Protein AF-A0AAD9L932-F1 (afdb_monomer_lite)

Secondary structure (DSSP, 8-state):
-----------PPP----------SSGGGS------S-------PPPPP--S------PPPPEEEEETTTEEEEE--PPS-------HHHHHHHHHHHS------SS-TTS------S-HHHHHHHHHHHHHHHHHHHHHH-S--SHHHHHHHHHHHHHHHHHT--TTHHHHHHHHHHHHHHHHHTSTT--TT--SBHHHHHHHHHHHHHHHHHH--HHHHHHHHHHHHHHHHHTB--HHHHHHTB-TTSS-TT-B--SEETTEE-TT-BBSB----TTT-TT-GGG--EEEHHHHHHHHHHHHHHHHHH--HHHHHHHHHHHHHHHHHTB-TTS-B--EEETTT-PEE----HHHHHHHHHHHHHHHHHH--HHHHHHHHHHHHHHHH-TTTB-TTS-B-TT-S-TT---THHHHHHHHHHHHHHHGGGS--HHHHHHHHHHHHHHHHHHHHHSBS-SSS---B-S-TTS------HHHHHHHHHHHHHHHHSHHHHS-STTSS--------PPP------PPPP-

Structure (mmCIF, N/CA/C/O backbone):
data_AF-A0AAD9L932-F1
#
_entry.id   AF-A0AAD9L932-F1
#
loop_
_atom_site.group_PDB
_atom_site.id
_atom_site.type_symbol
_atom_site.label_atom_id
_atom_site.label_alt_id
_atom_site.label_comp_id
_atom_site.label_asym_id
_atom_site.label_entity_id
_atom_site.label_seq_id
_atom_site.pdbx_PDB_ins_code
_atom_site.Cartn_x
_atom_site.Cartn_y
_atom_site.Cartn_z
_atom_site.occupancy
_atom_site.B_iso_or_equiv
_atom_site.auth_seq_id
_atom_site.auth_comp_id
_atom_site.auth_asym_id
_atom_site.auth_atom_id
_atom_site.pdbx_PDB_model_num
ATOM 1 N N . MET A 1 1 ? -72.133 -8.264 -60.075 1.00 31.28 1 MET A N 1
ATOM 2 C CA . MET A 1 1 ? -72.108 -8.816 -61.445 1.00 31.28 1 MET A CA 1
ATOM 3 C C . MET A 1 1 ? -70.845 -8.262 -62.094 1.00 31.28 1 MET A C 1
ATOM 5 O O . MET A 1 1 ? -70.767 -7.050 -62.212 1.00 31.28 1 MET A O 1
ATOM 9 N N . SER A 1 2 ? -69.717 -8.993 -62.069 1.00 28.48 2 SER A N 1
ATOM 10 C CA . SER A 1 2 ? -69.269 -9.957 -63.112 1.00 28.48 2 SER A CA 1
ATOM 11 C C . SER A 1 2 ? -69.044 -9.230 -64.455 1.00 28.48 2 SER A C 1
ATOM 13 O O . SER A 1 2 ? -69.955 -8.539 -64.881 1.00 28.48 2 SER A O 1
ATOM 15 N N . GLU A 1 3 ? -67.947 -9.306 -65.215 1.00 30.73 3 GLU A N 1
ATOM 16 C CA . GLU A 1 3 ? -66.724 -10.125 -65.267 1.00 30.73 3 GLU A CA 1
ATOM 17 C C . GLU A 1 3 ? -65.914 -9.660 -66.526 1.00 30.73 3 GLU A C 1
ATOM 19 O O . GLU A 1 3 ? -66.536 -9.092 -67.420 1.00 30.73 3 GLU A O 1
ATOM 24 N N . PHE A 1 4 ? -64.600 -9.966 -66.621 1.00 31.81 4 PHE A N 1
ATOM 25 C CA . PHE A 1 4 ? -63.711 -9.971 -67.829 1.00 31.81 4 PHE A CA 1
ATOM 26 C C . PHE A 1 4 ? -63.419 -8.620 -68.566 1.00 31.81 4 PHE A C 1
ATOM 28 O O . PHE A 1 4 ? -64.253 -7.733 -68.599 1.00 31.81 4 PHE A O 1
ATOM 35 N N . ASP A 1 5 ? -62.263 -8.312 -69.185 1.00 27.59 5 ASP A N 1
ATOM 36 C CA . ASP A 1 5 ? -61.134 -9.094 -69.718 1.00 27.59 5 ASP A CA 1
ATOM 37 C C . ASP A 1 5 ? -59.831 -8.238 -69.910 1.00 27.59 5 ASP A C 1
ATOM 39 O O . ASP A 1 5 ? -59.806 -7.030 -69.686 1.00 27.59 5 ASP A O 1
ATOM 43 N N . ARG A 1 6 ? -58.757 -8.925 -70.326 1.00 27.42 6 ARG A N 1
ATOM 44 C CA . ARG A 1 6 ? -57.292 -8.680 -70.462 1.00 27.42 6 ARG A CA 1
ATOM 45 C C . ARG A 1 6 ? -56.700 -7.429 -71.188 1.00 27.42 6 ARG A C 1
ATOM 47 O O . ARG A 1 6 ? -57.219 -6.959 -72.186 1.00 27.42 6 ARG A O 1
ATOM 54 N N . SER A 1 7 ? -55.503 -7.039 -70.686 1.00 28.47 7 SER A N 1
ATOM 55 C CA . SER A 1 7 ? -54.173 -6.604 -71.258 1.00 28.47 7 SER A CA 1
ATOM 56 C C . SER A 1 7 ? -53.984 -6.309 -72.780 1.00 28.47 7 SER A C 1
ATOM 58 O O . SER A 1 7 ? -54.701 -6.949 -73.543 1.00 28.47 7 SER A O 1
ATOM 60 N N . PRO A 1 8 ? -52.956 -5.541 -73.280 1.00 35.22 8 PRO A N 1
ATOM 61 C CA . PRO A 1 8 ? -51.523 -5.600 -72.880 1.00 35.22 8 PRO A CA 1
ATOM 62 C C . PRO A 1 8 ? -50.661 -4.294 -72.905 1.00 35.22 8 PRO A C 1
ATOM 64 O O . PRO A 1 8 ? -51.118 -3.208 -73.237 1.00 35.22 8 PRO A O 1
ATOM 67 N N . SER A 1 9 ? -49.393 -4.455 -72.483 1.00 28.22 9 SER A N 1
ATOM 68 C CA . SER A 1 9 ? -48.232 -3.526 -72.378 1.00 28.22 9 SER A CA 1
ATOM 69 C C . SER A 1 9 ? -47.623 -3.136 -73.760 1.00 28.22 9 SER A C 1
ATOM 71 O O . SER A 1 9 ? -48.261 -3.492 -74.751 1.00 28.22 9 SER A O 1
ATOM 73 N N . PRO A 1 10 ? -46.411 -2.516 -73.934 1.00 41.19 10 PRO A N 1
ATOM 74 C CA . PRO A 1 10 ? -45.368 -2.043 -72.985 1.00 41.19 10 PRO A CA 1
ATOM 75 C C . PRO A 1 10 ? -44.682 -0.690 -73.343 1.00 41.19 10 PRO A C 1
ATOM 77 O O . PRO A 1 10 ? -44.833 -0.187 -74.445 1.00 41.19 10 PRO A O 1
ATOM 80 N N . PHE A 1 11 ? -43.809 -0.155 -72.472 1.00 24.89 11 PHE A N 1
ATOM 81 C CA . PHE A 1 11 ? -42.582 0.537 -72.923 1.00 24.89 11 PHE A CA 1
ATOM 82 C C . PHE A 1 11 ? -41.429 0.379 -71.915 1.00 24.89 11 PHE A C 1
ATOM 84 O O . PHE A 1 11 ? -41.613 0.431 -70.700 1.00 24.89 11 PHE A O 1
ATOM 91 N N . ASN A 1 12 ? -40.248 0.113 -72.476 1.00 26.44 12 ASN A N 1
ATOM 92 C CA . ASN A 1 12 ? -39.023 -0.367 -71.838 1.00 26.44 12 ASN A CA 1
ATOM 93 C C . ASN A 1 12 ? -38.216 0.712 -71.090 1.00 26.44 12 ASN A C 1
ATOM 95 O O . ASN A 1 12 ? -38.079 1.844 -71.544 1.00 26.44 12 ASN A O 1
ATOM 99 N N . LEU A 1 13 ? -37.575 0.276 -70.002 1.00 25.86 13 LEU A N 1
ATOM 100 C CA . LEU A 1 13 ? -36.433 0.907 -69.325 1.00 25.86 13 LEU A CA 1
ATOM 101 C C . LEU A 1 13 ? -35.103 0.451 -69.956 1.00 25.86 13 LEU A C 1
ATOM 103 O O . LEU A 1 13 ? -34.980 -0.736 -70.269 1.00 25.86 13 LEU A O 1
ATOM 107 N N . PRO A 1 14 ? -34.048 1.289 -69.966 1.00 26.48 14 PRO A N 1
ATOM 108 C CA . PRO A 1 14 ? -32.673 0.816 -70.001 1.00 26.48 14 PRO A CA 1
ATOM 109 C C . PRO A 1 14 ? -32.040 0.763 -68.597 1.00 26.48 14 PRO A C 1
ATOM 111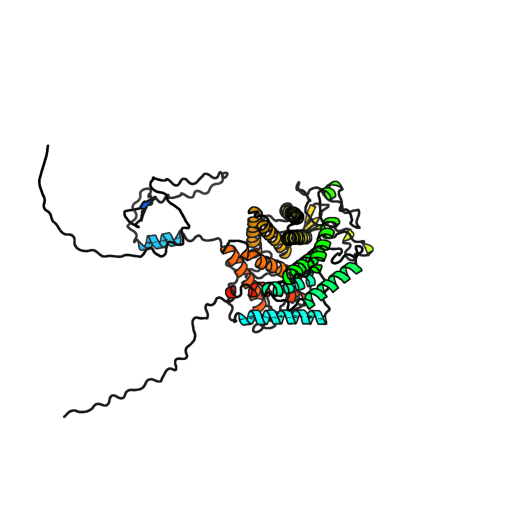 O O . PRO A 1 14 ? -32.008 1.733 -67.845 1.00 26.48 14 PRO A O 1
ATOM 114 N N . SER A 1 15 ? -31.547 -0.436 -68.283 1.00 25.92 15 SER A N 1
ATOM 115 C CA . SER A 1 15 ? -30.302 -0.792 -67.581 1.00 25.92 15 SER A CA 1
ATOM 116 C C . SER A 1 15 ? -29.752 0.053 -66.411 1.00 25.92 15 SER A C 1
ATOM 118 O O . SER A 1 15 ? -29.202 1.138 -66.562 1.00 25.92 15 SER A O 1
ATOM 120 N N . ARG A 1 16 ? -29.754 -0.629 -65.258 1.00 26.66 16 ARG A N 1
ATOM 121 C CA . ARG A 1 16 ? -28.946 -0.502 -64.029 1.00 26.66 16 ARG A CA 1
ATOM 122 C C . ARG A 1 16 ? -27.489 -0.029 -64.198 1.00 26.66 16 ARG A C 1
ATOM 124 O O . ARG A 1 16 ? -26.751 -0.604 -64.990 1.00 26.66 16 ARG A O 1
ATOM 131 N N . ILE A 1 17 ? -27.025 0.757 -63.219 1.00 23.02 17 ILE A N 1
ATOM 132 C CA . ILE A 1 17 ? -25.699 0.578 -62.599 1.00 23.02 17 ILE A CA 1
ATOM 133 C C . ILE A 1 17 ? -25.921 0.106 -61.155 1.00 23.02 17 ILE A C 1
ATOM 135 O O . ILE A 1 17 ? -26.650 0.726 -60.382 1.00 23.02 17 ILE A O 1
ATOM 139 N N . LYS A 1 18 ? -25.349 -1.056 -60.821 1.00 25.20 18 LYS A N 1
ATOM 140 C CA . LYS A 1 18 ? -25.333 -1.648 -59.479 1.00 25.20 18 LYS A CA 1
ATOM 141 C C . LYS A 1 18 ? -24.120 -1.110 -58.715 1.00 25.20 18 LYS A C 1
ATOM 143 O O . LYS A 1 18 ? -23.001 -1.284 -59.179 1.00 25.20 18 LYS A O 1
ATOM 148 N N . GLY A 1 19 ? -24.346 -0.581 -57.518 1.00 22.23 19 GLY A N 1
ATOM 149 C CA . GLY A 1 19 ? -23.341 -0.489 -56.462 1.00 22.23 19 GLY A CA 1
ATOM 150 C C . GLY A 1 19 ? -23.917 -1.127 -55.202 1.00 22.23 19 GLY A C 1
ATOM 151 O O . GLY A 1 19 ? -24.858 -0.598 -54.617 1.00 22.23 19 GLY A O 1
ATOM 152 N N . SER A 1 20 ? -23.422 -2.303 -54.830 1.00 24.38 20 SER A N 1
ATOM 153 C CA . SER A 1 20 ? -23.746 -2.989 -53.578 1.00 24.38 20 SER A CA 1
ATOM 154 C C . SER A 1 20 ? -22.544 -2.873 -52.646 1.00 24.38 20 SER A C 1
ATOM 156 O O . SER A 1 20 ? -21.513 -3.472 -52.938 1.00 24.38 20 SER A O 1
ATOM 158 N N . LEU A 1 21 ? -22.672 -2.143 -51.537 1.00 25.39 21 LEU A N 1
ATOM 159 C CA . LEU A 1 21 ? -21.772 -2.308 -50.395 1.00 25.39 21 LEU A CA 1
ATOM 160 C C . LEU A 1 21 ? -22.416 -3.280 -49.401 1.00 25.39 21 LEU A C 1
ATOM 162 O O . LEU A 1 21 ? -23.569 -3.101 -49.003 1.00 25.39 21 LEU A O 1
ATOM 166 N N . LEU A 1 22 ? -21.669 -4.325 -49.041 1.00 24.50 22 LEU A N 1
ATOM 167 C CA . LEU A 1 22 ? -22.029 -5.298 -48.013 1.00 24.50 22 LEU A CA 1
ATOM 168 C C . LEU A 1 22 ? -22.084 -4.613 -46.640 1.00 24.50 22 LEU A C 1
ATOM 170 O O . LEU A 1 22 ? -21.095 -4.058 -46.169 1.00 24.50 22 LEU A O 1
ATOM 174 N N . CYS A 1 23 ? -23.227 -4.722 -45.968 1.00 26.78 23 CYS A N 1
ATOM 175 C CA . CYS A 1 23 ? -23.435 -4.266 -44.597 1.00 26.78 23 CYS A CA 1
ATOM 176 C C . CYS A 1 23 ? -22.986 -5.346 -43.590 1.00 26.78 23 CYS A C 1
ATOM 178 O O . CYS A 1 23 ? -23.781 -5.824 -42.789 1.00 26.78 23 CYS A O 1
ATOM 180 N N . SER A 1 24 ? -21.726 -5.793 -43.660 1.00 27.34 24 SER A N 1
ATOM 181 C CA . SER A 1 24 ? -21.179 -6.814 -42.744 1.00 27.34 24 SER A CA 1
ATOM 182 C C . SER A 1 24 ? -20.153 -6.273 -41.741 1.00 27.34 24 SER A C 1
ATOM 184 O O . SER A 1 24 ? -19.545 -7.056 -41.021 1.00 27.34 24 SER A O 1
ATOM 186 N N . GLN A 1 25 ? -19.966 -4.951 -41.650 1.00 30.42 25 GLN A N 1
ATOM 187 C CA . GLN A 1 25 ? -18.990 -4.330 -40.734 1.00 30.42 25 GLN A CA 1
ATOM 188 C C . GLN A 1 25 ? -19.605 -3.467 -39.616 1.00 30.42 25 GLN A C 1
ATOM 190 O O . GLN A 1 25 ? -18.870 -2.897 -38.820 1.00 30.42 25 GLN A O 1
ATOM 195 N N . ILE A 1 26 ? -20.937 -3.396 -39.504 1.00 31.02 26 ILE A N 1
ATOM 196 C CA . ILE A 1 26 ? -21.621 -2.545 -38.502 1.00 31.02 26 ILE A CA 1
ATOM 197 C C . ILE A 1 26 ? -22.298 -3.376 -37.389 1.00 31.02 26 ILE A C 1
ATOM 199 O O . ILE A 1 26 ? -22.673 -2.854 -36.343 1.00 31.02 26 ILE A O 1
ATOM 203 N N . ALA A 1 27 ? -22.386 -4.699 -37.550 1.00 26.77 27 ALA A N 1
ATOM 204 C CA . ALA A 1 27 ? -23.082 -5.584 -36.615 1.00 26.77 27 ALA A CA 1
ATOM 205 C C . ALA A 1 27 ? -22.488 -5.730 -35.186 1.00 26.77 27 ALA A C 1
ATOM 207 O O . ALA A 1 27 ? -23.271 -6.083 -34.307 1.00 26.77 27 ALA A O 1
ATOM 208 N N . PRO A 1 28 ? -21.201 -5.451 -34.865 1.00 27.55 28 PRO A N 1
ATOM 209 C CA . PRO A 1 28 ? -20.732 -5.592 -33.482 1.00 27.55 28 PRO A CA 1
ATOM 210 C C . PRO A 1 28 ? -20.949 -4.349 -32.598 1.00 27.55 28 PRO A C 1
ATOM 212 O O . PRO A 1 28 ? -20.676 -4.418 -31.405 1.00 27.55 28 PRO A O 1
ATOM 215 N N . LEU A 1 29 ? -21.432 -3.220 -33.135 1.00 30.59 29 LEU A N 1
ATOM 216 C CA . LEU A 1 29 ? -21.552 -1.954 -32.385 1.00 30.59 29 LEU A CA 1
ATOM 217 C C . LEU A 1 29 ? -22.941 -1.687 -31.782 1.00 30.59 29 LEU A C 1
ATOM 219 O O . LEU A 1 29 ? -23.141 -0.662 -31.136 1.00 30.59 29 LEU A O 1
ATOM 223 N N . ILE A 1 30 ? -23.894 -2.608 -31.941 1.00 31.66 30 ILE A N 1
ATOM 224 C CA . ILE A 1 30 ? -25.212 -2.523 -31.300 1.00 31.66 30 ILE A CA 1
ATOM 225 C C . ILE A 1 30 ? -25.472 -3.849 -30.587 1.00 31.66 30 ILE A C 1
ATOM 227 O O . ILE A 1 30 ? -25.984 -4.807 -31.163 1.00 31.66 30 ILE A O 1
ATOM 231 N N . GLY A 1 31 ? -25.068 -3.911 -29.319 1.00 25.56 31 GLY A N 1
ATOM 232 C CA . GLY A 1 31 ? -25.382 -5.023 -28.431 1.00 25.56 31 GLY A CA 1
ATOM 233 C C . GLY A 1 31 ? -26.892 -5.142 -28.212 1.00 25.56 31 GLY A C 1
ATOM 234 O O . GLY A 1 31 ? -27.522 -4.229 -27.692 1.00 25.56 31 GLY A O 1
ATOM 235 N N . SER A 1 32 ? -27.439 -6.280 -28.646 1.00 27.80 32 SER A N 1
ATOM 236 C CA . SER A 1 32 ? -28.707 -6.910 -28.247 1.00 27.80 32 SER A CA 1
ATOM 237 C C . SER A 1 32 ? -29.912 -5.998 -27.962 1.00 27.80 32 SER A C 1
ATOM 239 O O . SER A 1 32 ? -30.176 -5.636 -26.817 1.00 27.80 32 SER A O 1
ATOM 241 N N . ILE A 1 33 ? -30.752 -5.781 -28.976 1.00 27.73 33 ILE A N 1
ATOM 242 C CA . ILE A 1 33 ? -32.177 -5.488 -28.770 1.00 27.73 33 ILE A CA 1
ATOM 243 C C . ILE A 1 33 ? -32.964 -6.650 -29.381 1.00 27.73 33 ILE A C 1
ATOM 245 O O . ILE A 1 33 ? -32.944 -6.848 -30.595 1.00 27.73 33 ILE A O 1
ATOM 249 N N . ARG A 1 34 ? -33.646 -7.442 -28.542 1.00 23.94 34 ARG A N 1
ATOM 250 C CA . ARG A 1 34 ? -34.740 -8.308 -29.002 1.00 23.94 34 ARG A CA 1
ATOM 251 C C . ARG A 1 34 ? -35.906 -7.396 -29.369 1.00 23.94 34 ARG A C 1
ATOM 253 O O . ARG A 1 34 ? -36.427 -6.704 -28.501 1.00 23.94 34 ARG A O 1
ATOM 260 N N . LEU A 1 35 ? -36.290 -7.384 -30.640 1.00 26.77 35 LEU A N 1
ATOM 261 C CA . LEU A 1 35 ? -37.554 -6.804 -31.082 1.00 26.77 35 LEU A CA 1
ATOM 262 C C . LEU A 1 35 ? -38.526 -7.960 -31.300 1.00 26.77 35 LEU A C 1
ATOM 264 O O . LEU A 1 35 ? -38.379 -8.710 -32.265 1.00 26.77 35 LEU A O 1
ATOM 268 N N . ASP A 1 36 ? -39.476 -8.112 -30.378 1.00 23.52 36 ASP A N 1
ATOM 269 C CA . ASP A 1 36 ? -40.659 -8.934 -30.610 1.00 23.52 36 ASP A CA 1
ATOM 270 C C . ASP A 1 36 ? -41.559 -8.276 -31.664 1.00 23.52 36 ASP A C 1
ATOM 272 O O . ASP A 1 36 ? -41.521 -7.064 -31.899 1.00 23.52 36 ASP A O 1
ATOM 276 N N . HIS A 1 37 ? -42.317 -9.128 -32.346 1.00 27.34 37 HIS A N 1
ATOM 277 C CA . HIS A 1 37 ? -43.155 -8.810 -33.493 1.00 27.34 37 HIS A CA 1
ATOM 278 C C . HIS A 1 37 ? -44.085 -7.600 -33.285 1.00 27.34 37 HIS A C 1
ATOM 280 O O . HIS A 1 37 ? -44.748 -7.465 -32.265 1.00 27.34 37 HIS A O 1
ATOM 286 N N . GLU A 1 38 ? -44.158 -6.780 -34.339 1.00 31.52 38 GLU A N 1
ATOM 287 C CA . GLU A 1 38 ? -45.239 -5.845 -34.683 1.00 31.52 38 GLU A CA 1
ATOM 288 C C . GLU A 1 38 ? -45.790 -4.936 -33.569 1.00 31.52 38 GLU A C 1
ATOM 290 O O . GLU A 1 38 ? -46.772 -5.243 -32.905 1.00 31.52 38 GLU A O 1
ATOM 295 N N . SER A 1 39 ? -45.259 -3.715 -33.466 1.00 26.52 39 SER A N 1
ATOM 296 C CA . SER A 1 39 ? -46.065 -2.507 -33.210 1.00 26.52 39 SER A CA 1
ATOM 297 C C . SER A 1 39 ? -45.208 -1.240 -33.294 1.00 26.52 39 SER A C 1
ATOM 299 O O . SER A 1 39 ? -43.998 -1.248 -33.081 1.00 26.52 39 SER A O 1
ATOM 301 N N . HIS A 1 40 ? -45.838 -0.137 -33.695 1.00 32.22 40 HIS A N 1
ATOM 302 C CA . HIS A 1 40 ? -45.214 1.174 -33.858 1.00 32.22 40 HIS A CA 1
ATOM 303 C C . HIS A 1 40 ? -44.756 1.709 -32.488 1.00 32.22 40 HIS A C 1
ATOM 305 O O . HIS A 1 40 ? -45.593 2.070 -31.666 1.00 32.22 40 HIS A O 1
ATOM 311 N N . GLY A 1 41 ? -43.446 1.766 -32.234 1.00 25.11 41 GLY A N 1
ATOM 312 C CA . GLY A 1 41 ? -42.883 2.261 -30.972 1.00 25.11 41 GLY A CA 1
ATOM 313 C C . GLY A 1 41 ? -42.190 3.616 -31.123 1.00 25.11 41 GLY A C 1
ATOM 314 O O . GLY A 1 41 ? -41.193 3.731 -31.834 1.00 25.11 41 GLY A O 1
ATOM 315 N N . HIS A 1 42 ? -42.691 4.640 -30.427 1.00 26.92 42 HIS A N 1
ATOM 316 C CA . HIS A 1 42 ? -41.966 5.888 -30.177 1.00 26.92 42 HIS A CA 1
ATOM 317 C C . HIS A 1 42 ? -40.939 5.672 -29.052 1.00 26.92 42 HIS A C 1
ATOM 319 O O . HIS A 1 42 ? -41.297 5.219 -27.968 1.00 26.92 42 HIS A O 1
ATOM 325 N N . LEU A 1 43 ? -39.673 6.038 -29.277 1.00 25.55 43 LEU A N 1
ATOM 326 C CA . LEU A 1 43 ? -38.663 6.117 -28.217 1.00 25.55 43 LEU A CA 1
ATOM 327 C C . LEU A 1 43 ? -38.884 7.403 -27.403 1.00 25.55 43 LEU A C 1
ATOM 329 O O . LEU A 1 43 ? -38.523 8.495 -27.837 1.00 25.55 43 LEU A O 1
ATOM 333 N N . LEU A 1 44 ? -39.483 7.275 -26.219 1.00 24.84 44 LEU A N 1
ATOM 334 C CA . LEU A 1 44 ? -39.506 8.318 -25.192 1.00 24.84 44 LEU A CA 1
ATOM 335 C C . LEU A 1 44 ? -38.397 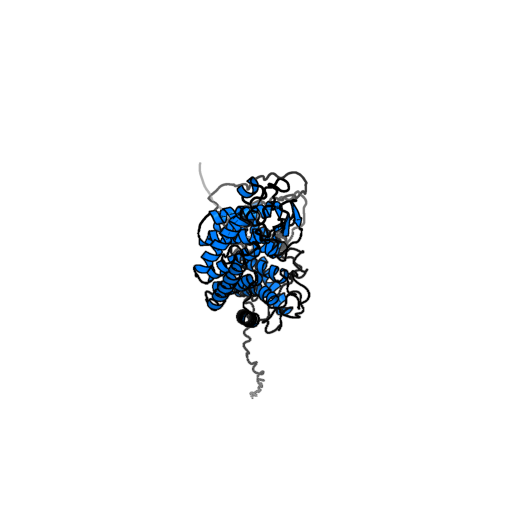8.026 -24.173 1.00 24.84 44 LEU A C 1
ATOM 337 O O . LEU A 1 44 ? -38.488 7.069 -23.409 1.00 24.84 44 LEU A O 1
ATOM 341 N N . CYS A 1 45 ? -37.345 8.848 -24.145 1.00 26.42 45 CYS A N 1
ATOM 342 C CA . CYS A 1 45 ? -36.370 8.825 -23.054 1.00 26.42 45 CYS A CA 1
ATOM 343 C C . CYS A 1 45 ? -36.945 9.533 -21.816 1.00 26.42 45 CYS A C 1
ATOM 345 O O . CYS A 1 45 ? -37.468 10.644 -21.911 1.00 26.42 45 CYS A O 1
ATOM 347 N N . ALA A 1 46 ? -36.826 8.876 -20.662 1.00 24.11 46 ALA A N 1
ATOM 348 C CA . ALA A 1 46 ? -37.298 9.331 -19.359 1.00 24.11 46 ALA A CA 1
ATOM 349 C C . ALA A 1 46 ? -36.704 10.689 -18.924 1.00 24.11 46 ALA A C 1
ATOM 351 O O . ALA A 1 46 ? -35.547 11.005 -19.204 1.00 24.11 46 ALA A O 1
ATOM 352 N N . ARG A 1 47 ? -37.513 11.474 -18.197 1.00 21.95 47 ARG A N 1
ATOM 353 C CA . ARG A 1 47 ? -37.114 12.709 -17.505 1.00 21.95 47 ARG A CA 1
ATOM 354 C C . ARG A 1 47 ? -36.170 12.379 -16.343 1.00 21.95 47 ARG A C 1
ATOM 356 O O . ARG A 1 47 ? -36.592 11.711 -15.405 1.00 21.95 47 ARG A O 1
ATOM 363 N N . SER A 1 48 ? -34.960 12.930 -16.350 1.00 25.41 48 SER A N 1
ATOM 364 C CA . SER A 1 48 ? -34.218 13.217 -15.120 1.00 25.41 48 SER A CA 1
ATOM 365 C C . SER A 1 48 ? -34.355 14.708 -14.804 1.00 25.41 48 SER A C 1
ATOM 367 O O . SER A 1 48 ? -34.171 15.573 -15.659 1.00 25.41 48 SER A O 1
ATOM 369 N N . SER A 1 49 ? -34.767 15.010 -13.579 1.00 27.59 49 SER A N 1
ATOM 370 C CA . SER A 1 49 ? -34.851 16.360 -13.032 1.00 27.59 49 SER A CA 1
ATOM 371 C C . SER A 1 49 ? -33.453 16.871 -12.673 1.00 27.59 49 SER A C 1
ATOM 373 O O . SER A 1 49 ? -32.809 16.297 -11.796 1.00 27.59 49 SER A O 1
ATOM 375 N N . LEU A 1 50 ? -33.010 17.959 -13.310 1.00 28.81 50 LEU A N 1
ATOM 376 C CA . LEU A 1 50 ? -31.859 18.769 -12.887 1.00 28.81 50 LEU A CA 1
ATOM 377 C C . LEU A 1 50 ? -32.276 20.251 -12.730 1.00 28.81 50 LEU A C 1
ATOM 379 O O . LEU A 1 50 ? -33.157 20.692 -13.475 1.00 28.81 50 LEU A O 1
ATOM 383 N N . PRO A 1 51 ? -31.683 21.020 -11.787 1.00 27.41 51 PRO A N 1
ATOM 384 C CA . PRO A 1 51 ? -32.002 22.432 -11.531 1.00 27.41 51 PRO A CA 1
ATOM 385 C C . PRO A 1 51 ? -31.297 23.402 -12.511 1.00 27.41 51 PRO A C 1
ATOM 387 O O . PRO A 1 51 ? -30.462 22.970 -13.307 1.00 27.41 51 PRO A O 1
ATOM 390 N N . PRO A 1 52 ? -31.626 24.713 -12.490 1.00 31.75 52 PRO A N 1
ATOM 391 C CA . PRO A 1 52 ? -31.658 25.527 -13.701 1.00 31.75 52 PRO A CA 1
ATOM 392 C C . PRO A 1 52 ? -30.465 26.480 -13.837 1.00 31.75 52 PRO A C 1
ATOM 394 O O . PRO A 1 52 ? -30.516 27.571 -13.290 1.00 31.75 52 PRO A O 1
ATOM 397 N N . TRP A 1 53 ? -29.455 26.141 -14.642 1.00 27.61 53 TRP A N 1
ATOM 398 C CA . TRP A 1 53 ? -28.591 27.139 -15.299 1.00 27.61 53 TRP A CA 1
ATOM 399 C C . TRP A 1 53 ? -28.206 26.625 -16.691 1.00 27.61 53 TRP A C 1
ATOM 401 O O . TRP A 1 53 ? -27.724 25.507 -16.851 1.00 27.61 53 TRP A O 1
ATOM 411 N N . GLY A 1 54 ? -28.569 27.404 -17.709 1.00 26.83 54 GLY A N 1
ATOM 412 C CA . GLY A 1 54 ? -28.760 26.936 -19.076 1.00 26.83 54 GLY A CA 1
ATOM 413 C C . GLY A 1 54 ? -27.512 26.852 -19.949 1.00 26.83 54 GLY A C 1
ATOM 414 O O . GLY A 1 54 ? -26.633 27.704 -19.894 1.00 26.83 54 GLY A O 1
ATOM 415 N N . VAL A 1 55 ? -27.543 25.873 -20.856 1.00 25.83 55 VAL A N 1
ATOM 416 C CA . VAL A 1 55 ? -26.946 25.922 -22.198 1.00 25.83 55 VAL A CA 1
ATOM 417 C C . VAL A 1 55 ? -27.924 25.197 -23.132 1.00 25.83 55 VAL A C 1
ATOM 419 O O . VAL A 1 55 ? -28.248 24.030 -22.914 1.00 25.83 55 VAL A O 1
ATOM 422 N N . TRP A 1 56 ? -28.448 25.890 -24.144 1.00 22.83 56 TRP A N 1
ATOM 423 C CA . TRP A 1 56 ? -29.377 25.315 -25.121 1.00 22.83 56 TRP A CA 1
ATOM 424 C C . TRP A 1 56 ? -28.601 24.525 -26.181 1.00 22.83 56 TRP A C 1
ATOM 426 O O . TRP A 1 56 ? -27.916 25.117 -27.007 1.00 22.83 56 TRP A O 1
ATOM 436 N N . TYR A 1 57 ? -28.752 23.200 -26.205 1.00 25.08 57 TYR A N 1
ATOM 437 C CA . TYR A 1 57 ? -28.460 22.392 -27.392 1.00 25.08 57 TYR A CA 1
ATOM 438 C C . TYR A 1 57 ? -29.783 21.918 -27.998 1.00 25.08 57 TYR A C 1
ATOM 440 O O . TYR A 1 57 ? -30.514 21.127 -27.400 1.00 25.08 57 TYR A O 1
ATOM 448 N N . SER A 1 58 ? -30.109 22.409 -29.192 1.00 28.11 58 SER A N 1
ATOM 449 C CA . SER A 1 58 ? -31.246 21.939 -29.984 1.00 28.11 58 SER A CA 1
ATOM 450 C C . SER A 1 58 ? -31.011 20.490 -30.425 1.00 28.11 58 SER A C 1
ATOM 452 O O . SER A 1 58 ? -30.138 20.218 -31.248 1.00 28.11 58 SER A O 1
ATOM 454 N N . ARG A 1 59 ? -31.786 19.546 -29.879 1.00 29.70 59 ARG A N 1
ATOM 455 C CA . ARG A 1 59 ? -31.793 18.141 -30.315 1.00 29.70 59 ARG A CA 1
ATOM 456 C C . ARG A 1 59 ? -32.542 18.019 -31.645 1.00 29.70 59 ARG A C 1
ATOM 458 O O . ARG A 1 59 ? -33.746 18.253 -31.686 1.00 29.70 59 ARG A O 1
ATOM 465 N N . ALA A 1 60 ? -31.861 17.613 -32.714 1.00 35.94 60 ALA A N 1
ATOM 466 C CA . ALA A 1 60 ? -32.521 17.173 -33.943 1.00 35.94 60 ALA A CA 1
ATOM 467 C C . ALA A 1 60 ? -32.945 15.700 -33.796 1.00 35.94 60 ALA A C 1
ATOM 469 O O . ALA A 1 60 ? -32.112 14.838 -33.518 1.00 35.94 60 ALA A O 1
ATOM 470 N N . ALA A 1 61 ? -34.236 15.403 -33.962 1.00 36.28 61 ALA A N 1
ATOM 471 C CA . ALA A 1 61 ? -34.744 14.032 -33.968 1.00 36.28 61 ALA A CA 1
ATOM 472 C C . ALA A 1 61 ? -34.531 13.401 -35.355 1.00 36.28 61 ALA A C 1
ATOM 474 O O . ALA A 1 61 ? -35.049 13.904 -36.351 1.00 36.28 61 ALA A O 1
ATOM 475 N N . ILE A 1 62 ? -33.775 12.303 -35.431 1.00 35.97 62 ILE A N 1
ATOM 476 C CA . ILE A 1 62 ? -33.578 11.538 -36.671 1.00 35.97 62 ILE A CA 1
ATOM 477 C C . ILE A 1 62 ? -34.652 10.453 -36.738 1.00 35.97 62 ILE A C 1
ATOM 479 O O . ILE A 1 62 ? -34.724 9.591 -35.865 1.00 35.97 62 ILE A O 1
ATOM 483 N N . HIS A 1 63 ? -35.474 10.476 -37.787 1.00 39.97 63 HIS A N 1
ATOM 484 C CA . HIS A 1 63 ? -36.443 9.413 -38.049 1.00 39.97 63 HIS A CA 1
ATOM 485 C C . HIS A 1 63 ? -35.818 8.358 -38.962 1.00 39.97 63 HIS A C 1
ATOM 487 O O . HIS A 1 63 ? -35.411 8.672 -40.082 1.00 39.97 63 HIS A O 1
ATOM 493 N N . VAL A 1 64 ? -35.775 7.108 -38.496 1.00 37.59 64 VAL A N 1
ATOM 494 C CA . VAL A 1 64 ? -35.287 5.957 -39.266 1.00 37.59 64 VAL A CA 1
ATOM 495 C C . VAL A 1 64 ? -36.465 5.060 -39.620 1.00 37.59 64 VAL A C 1
ATOM 497 O O . VAL A 1 64 ? -37.171 4.576 -38.737 1.00 37.59 64 VAL A O 1
ATOM 500 N N . ARG A 1 65 ? -36.684 4.820 -40.916 1.00 43.44 65 ARG A N 1
ATOM 501 C CA . ARG A 1 65 ? -37.732 3.917 -41.409 1.00 43.44 65 ARG A CA 1
ATOM 502 C C . ARG A 1 65 ? -37.118 2.792 -42.234 1.00 43.44 65 ARG A C 1
ATOM 504 O O . ARG A 1 65 ? -36.347 3.038 -43.160 1.00 43.44 65 ARG A O 1
ATOM 511 N N . ARG A 1 66 ? -37.496 1.548 -41.932 1.00 40.59 66 ARG A N 1
ATOM 512 C CA . ARG A 1 66 ? -37.135 0.376 -42.742 1.00 40.59 66 ARG A CA 1
ATOM 513 C C . ARG A 1 66 ? -37.948 0.368 -44.035 1.00 40.59 66 ARG A C 1
ATOM 515 O O . ARG A 1 66 ? -39.167 0.538 -43.999 1.00 40.59 66 ARG A O 1
ATOM 522 N N . VAL A 1 67 ? -37.292 0.134 -45.167 1.00 47.91 67 VAL A N 1
ATOM 523 C CA . VAL A 1 67 ? -37.956 -0.062 -46.460 1.00 47.91 67 VAL A CA 1
ATOM 524 C C . VAL A 1 67 ? -37.526 -1.415 -47.017 1.00 47.91 67 VAL A C 1
ATOM 526 O O . VAL A 1 67 ? -36.338 -1.669 -47.159 1.00 47.91 67 VAL A O 1
ATOM 529 N N . ARG A 1 68 ? -38.525 -2.276 -47.263 1.00 33.06 68 ARG A N 1
ATOM 530 C CA . ARG A 1 68 ? -38.486 -3.670 -47.759 1.00 33.06 68 ARG A CA 1
ATOM 531 C C . ARG A 1 68 ? -37.082 -4.296 -47.919 1.00 33.06 68 ARG A C 1
ATOM 533 O O . ARG A 1 68 ? -36.334 -3.956 -48.835 1.00 33.06 68 ARG A O 1
ATOM 540 N N . GLY A 1 69 ? -36.784 -5.283 -47.071 1.00 49.69 69 GLY A N 1
ATOM 541 C CA . GLY A 1 69 ? -35.462 -5.910 -46.940 1.00 49.69 69 GLY A CA 1
ATOM 542 C C . GLY A 1 69 ? -34.599 -5.221 -45.874 1.00 49.69 69 GLY A C 1
ATOM 543 O O . GLY A 1 69 ? -35.129 -4.582 -44.963 1.00 49.69 69 GLY A O 1
ATOM 544 N N . ASP A 1 70 ? -33.275 -5.329 -45.988 1.00 35.06 70 ASP A N 1
ATOM 545 C CA . ASP A 1 70 ? -32.304 -4.765 -45.026 1.00 35.06 70 ASP A CA 1
ATOM 546 C C . ASP A 1 70 ? -31.873 -3.330 -45.364 1.00 35.06 70 ASP A C 1
ATOM 548 O O . ASP A 1 70 ? -30.745 -2.916 -45.105 1.00 35.06 70 ASP A O 1
ATOM 552 N N . ARG A 1 71 ? -32.773 -2.550 -45.976 1.00 35.06 71 ARG A N 1
ATOM 553 C CA . ARG A 1 71 ? -32.530 -1.139 -46.295 1.00 35.06 71 ARG A CA 1
ATOM 554 C C . ARG A 1 71 ? -33.265 -0.233 -45.313 1.00 35.06 71 ARG A C 1
ATOM 556 O O . ARG A 1 71 ? -34.447 -0.429 -45.025 1.00 35.06 71 ARG A O 1
ATOM 563 N N . TYR A 1 72 ? -32.569 0.799 -44.853 1.00 45.22 72 TYR A N 1
ATOM 564 C CA . TYR A 1 72 ? -33.095 1.821 -43.951 1.00 45.22 72 TYR A CA 1
ATOM 565 C C . TYR A 1 72 ? -32.947 3.199 -44.596 1.00 45.22 72 TYR A C 1
ATOM 567 O O . TYR A 1 72 ? -31.951 3.469 -45.266 1.00 45.22 72 TYR A O 1
ATOM 575 N N . ILE A 1 73 ? -33.949 4.057 -44.409 1.00 39.50 73 ILE A N 1
ATOM 576 C CA . ILE A 1 73 ? -33.916 5.466 -44.810 1.00 39.50 73 ILE A CA 1
ATOM 577 C C . ILE A 1 73 ? -33.915 6.312 -43.536 1.00 39.50 73 ILE A C 1
ATOM 579 O O . ILE A 1 73 ? -34.797 6.144 -42.692 1.00 39.50 73 ILE A O 1
ATOM 583 N N . CYS A 1 74 ? -32.944 7.218 -43.417 1.00 36.34 74 CYS A N 1
ATOM 584 C CA . CYS A 1 74 ? -32.876 8.214 -42.349 1.00 36.34 74 CYS A CA 1
ATOM 585 C C . CYS A 1 74 ? -33.301 9.579 -42.896 1.00 36.34 74 CYS A C 1
ATOM 587 O O . CYS A 1 74 ? -32.765 10.039 -43.903 1.00 36.34 74 CYS A O 1
ATOM 589 N N . THR A 1 75 ? -34.230 10.242 -42.217 1.00 40.53 75 THR A N 1
ATOM 590 C CA . THR A 1 75 ? -34.663 11.610 -42.535 1.00 40.53 75 THR A CA 1
ATOM 591 C C . THR A 1 75 ? -34.448 12.519 -41.334 1.00 40.53 75 THR A C 1
ATOM 593 O O . THR A 1 75 ? -34.866 12.191 -40.222 1.00 40.53 75 THR A O 1
ATOM 596 N N . ILE A 1 76 ? -33.812 13.666 -41.575 1.00 38.97 76 ILE A N 1
ATOM 597 C CA . ILE A 1 76 ? -33.696 14.771 -40.621 1.00 38.97 76 ILE A CA 1
ATOM 598 C C . ILE A 1 76 ? -34.759 15.801 -41.024 1.00 38.97 76 ILE A C 1
ATOM 600 O O . ILE A 1 76 ? -34.738 16.243 -42.176 1.00 38.97 76 ILE A O 1
ATOM 604 N N . PRO A 1 77 ? -35.703 16.179 -40.149 1.00 39.56 77 PRO A N 1
ATOM 605 C CA . PRO A 1 77 ? -36.652 17.232 -40.474 1.00 39.56 77 PRO A CA 1
ATOM 606 C C . PRO A 1 77 ? -35.903 18.570 -40.479 1.00 39.56 77 PRO A C 1
ATOM 608 O O . PRO A 1 77 ? -35.538 19.095 -39.429 1.00 39.56 77 PRO A O 1
ATOM 611 N N . ALA A 1 78 ? -35.628 19.109 -41.665 1.00 38.66 78 ALA A N 1
ATOM 612 C CA . ALA A 1 78 ? -35.093 20.456 -41.799 1.00 38.66 78 ALA A CA 1
ATOM 613 C C . ALA A 1 78 ? -36.224 21.473 -41.590 1.00 38.66 78 ALA A C 1
ATOM 615 O O . ALA A 1 78 ? -37.229 21.446 -42.304 1.00 38.66 78 ALA A O 1
ATOM 616 N N . ALA A 1 79 ? -36.044 22.394 -40.641 1.00 34.91 79 ALA A N 1
ATOM 617 C CA . ALA A 1 79 ? -36.718 23.685 -40.695 1.00 34.91 79 ALA A CA 1
ATOM 618 C C . ALA A 1 79 ? -36.295 24.361 -42.011 1.00 34.91 79 ALA A C 1
ATOM 620 O O . ALA A 1 79 ? -35.105 24.429 -42.321 1.00 34.91 79 ALA A O 1
ATOM 621 N N . GLY A 1 80 ? -37.277 24.731 -42.832 1.00 33.56 80 GLY A N 1
ATOM 622 C CA . GLY A 1 80 ? -37.099 24.974 -44.260 1.00 33.56 80 GLY A CA 1
ATOM 623 C C . GLY A 1 80 ? -36.046 26.020 -44.615 1.00 33.56 80 GLY A C 1
ATOM 624 O O . GLY A 1 80 ? -36.247 27.193 -44.348 1.00 33.56 80 GLY A O 1
ATOM 625 N N . PHE A 1 81 ? -34.988 25.586 -45.302 1.00 27.84 81 PHE A N 1
ATOM 626 C CA . PHE A 1 81 ? -34.213 26.352 -46.286 1.00 27.84 81 PHE A CA 1
ATOM 627 C C . PHE A 1 81 ? -33.551 25.357 -47.263 1.00 27.84 81 PHE A C 1
ATOM 629 O O . PHE A 1 81 ? -33.086 24.301 -46.824 1.00 27.84 81 PHE A O 1
ATOM 636 N N . PRO A 1 82 ? -33.512 25.629 -48.582 1.00 31.80 82 PRO A N 1
ATOM 637 C CA . PRO A 1 82 ? -32.935 24.704 -49.551 1.00 31.80 82 PRO A CA 1
ATOM 638 C C . PRO A 1 82 ? -31.408 24.864 -49.606 1.00 31.80 82 PRO A C 1
ATOM 640 O O . PRO A 1 82 ? -30.907 25.897 -50.042 1.00 31.80 82 PRO A O 1
ATOM 643 N N . PHE A 1 83 ? -30.660 23.829 -49.213 1.00 31.62 83 PHE A N 1
ATOM 644 C CA . PHE A 1 83 ? -29.235 23.692 -49.546 1.00 31.62 83 PHE A CA 1
ATOM 645 C C . PHE A 1 83 ? -29.057 22.751 -50.753 1.00 31.62 83 PHE A C 1
ATOM 647 O O . PHE A 1 83 ? -29.859 21.826 -50.932 1.00 31.62 83 PHE A O 1
ATOM 654 N N . PRO A 1 84 ? -28.034 22.966 -51.606 1.00 33.06 84 PRO A N 1
ATOM 655 C CA . PRO A 1 84 ? -27.799 22.140 -52.784 1.00 33.06 84 PRO A CA 1
ATOM 656 C C . PRO A 1 84 ? -27.418 20.710 -52.381 1.00 33.06 84 PRO A C 1
ATOM 658 O O . PRO A 1 84 ? -26.818 20.477 -51.333 1.00 33.06 84 PRO A O 1
ATOM 661 N N . ARG A 1 85 ? -27.795 19.742 -53.226 1.00 35.03 85 ARG A N 1
ATOM 662 C CA . ARG A 1 85 ? -27.552 18.304 -53.032 1.00 35.03 85 ARG A CA 1
ATOM 663 C C . ARG A 1 85 ? -26.065 18.041 -52.759 1.00 35.03 85 ARG A C 1
ATOM 665 O O . ARG A 1 85 ? -25.253 18.137 -53.672 1.00 35.03 85 ARG A O 1
ATOM 672 N N . LEU A 1 86 ? -25.735 17.686 -51.519 1.00 35.28 86 LEU A N 1
ATOM 673 C CA . LEU A 1 86 ? -24.421 17.165 -51.150 1.00 35.28 86 LEU A CA 1
ATOM 674 C C . LEU A 1 86 ? -24.336 15.673 -51.493 1.00 35.28 86 LEU A C 1
ATOM 676 O O . LEU A 1 86 ? -25.283 14.913 -51.284 1.00 35.28 86 LEU A O 1
ATOM 680 N N . ASP A 1 87 ? -23.190 15.287 -52.044 1.00 34.84 87 ASP A N 1
ATOM 681 C CA . ASP A 1 87 ? -22.837 13.929 -52.451 1.00 34.84 87 ASP A CA 1
ATOM 682 C C . ASP A 1 87 ? -22.921 12.953 -51.250 1.00 34.84 87 ASP A C 1
ATOM 684 O O . ASP A 1 87 ? -22.441 13.296 -50.164 1.00 34.84 87 ASP A O 1
ATOM 688 N N . PRO A 1 88 ? -23.513 11.746 -51.379 1.00 39.97 88 PRO A N 1
ATOM 689 C CA . PRO A 1 88 ? -23.615 10.767 -50.289 1.00 39.97 88 PRO A CA 1
ATOM 690 C C . PRO A 1 88 ? -22.284 10.419 -49.592 1.00 39.97 88 PRO A C 1
ATOM 692 O O . PRO A 1 88 ? -22.313 10.030 -48.422 1.00 39.97 88 PRO A O 1
ATOM 695 N N . MET A 1 89 ? -21.124 10.619 -50.236 1.00 35.81 89 MET A N 1
ATOM 696 C CA . MET A 1 89 ? -19.811 10.496 -49.574 1.00 35.81 89 MET A CA 1
ATOM 697 C C . MET A 1 89 ? -19.589 11.530 -48.453 1.00 35.81 89 MET A C 1
ATOM 699 O O . MET A 1 89 ? -18.970 11.207 -47.439 1.00 35.81 89 MET A O 1
ATOM 703 N N . TYR A 1 90 ? -20.132 12.745 -48.579 1.00 36.12 90 TYR A N 1
ATOM 704 C CA . TYR A 1 90 ? -19.997 13.792 -47.559 1.00 36.12 90 TYR A CA 1
ATOM 705 C C . TYR A 1 90 ? -20.868 13.532 -46.323 1.00 36.12 90 TYR A C 1
ATOM 707 O O . TYR A 1 90 ? -20.446 13.837 -45.208 1.00 36.12 90 TYR A O 1
ATOM 715 N N . CYS A 1 91 ? -22.036 12.899 -46.481 1.00 34.28 91 CYS A N 1
ATOM 716 C CA . CYS A 1 91 ? -22.860 12.472 -45.343 1.00 34.28 91 CYS A CA 1
ATOM 717 C C . CYS A 1 91 ? -22.172 11.385 -44.505 1.00 34.28 91 CYS A C 1
ATOM 719 O O . CYS A 1 91 ? -22.276 11.418 -43.283 1.00 34.28 91 CYS A O 1
ATOM 721 N N . ALA A 1 92 ? -21.442 10.455 -45.133 1.00 39.53 92 ALA A N 1
ATOM 722 C CA . ALA A 1 92 ? -20.684 9.428 -44.416 1.00 39.53 92 ALA A CA 1
ATOM 723 C C . ALA A 1 92 ? -19.502 10.023 -43.627 1.00 39.53 92 ALA A C 1
ATOM 725 O O . ALA A 1 92 ? -19.295 9.648 -42.476 1.00 39.53 92 ALA A O 1
ATOM 726 N N . LEU A 1 93 ? -18.793 11.003 -44.204 1.00 38.12 93 LEU A N 1
ATOM 727 C CA . LEU A 1 93 ? -17.699 11.720 -43.535 1.00 38.12 93 LEU A CA 1
ATOM 728 C C . LEU A 1 93 ? -18.189 12.593 -42.365 1.00 38.12 93 LEU A C 1
ATOM 730 O O . LEU A 1 93 ? -17.566 12.600 -41.302 1.00 38.12 93 LEU A O 1
ATOM 734 N N . LEU A 1 94 ? -19.338 13.264 -42.512 1.00 35.22 94 LEU A N 1
ATOM 735 C CA . LEU A 1 94 ? -19.957 14.050 -41.435 1.00 35.22 94 LEU A CA 1
ATOM 736 C C . LEU A 1 94 ? -20.541 13.165 -40.319 1.00 35.22 94 LEU A C 1
ATOM 738 O O . LEU A 1 94 ? -20.415 13.514 -39.150 1.00 35.22 94 LEU A O 1
ATOM 742 N N . LEU A 1 95 ? -21.098 11.990 -40.635 1.00 37.75 95 LEU A N 1
ATOM 743 C CA . LEU A 1 95 ? -21.554 11.023 -39.625 1.00 37.75 95 LEU A CA 1
ATOM 744 C C . LEU A 1 95 ? -20.390 10.341 -38.886 1.00 37.75 95 LEU A C 1
ATOM 746 O O . LEU A 1 95 ? -20.502 10.117 -37.683 1.00 37.75 95 LEU A O 1
ATOM 750 N N . SER A 1 96 ? -19.251 10.084 -39.544 1.00 38.78 96 SER A N 1
ATOM 751 C CA . SER A 1 96 ? -18.040 9.600 -38.858 1.00 38.78 96 SER A CA 1
ATOM 752 C C . SER A 1 96 ? -17.369 10.664 -37.983 1.00 38.78 96 SER A C 1
ATOM 754 O O . SER A 1 96 ? -16.736 10.320 -36.991 1.00 38.78 96 SER A O 1
ATOM 756 N N . ALA A 1 97 ? -17.538 11.950 -38.308 1.00 33.66 97 ALA A N 1
ATOM 757 C CA . ALA A 1 97 ? -17.005 13.059 -37.514 1.00 33.66 97 ALA A CA 1
ATOM 758 C C . ALA A 1 97 ? -17.902 13.447 -36.320 1.00 33.66 97 ALA A C 1
ATOM 760 O O . ALA A 1 97 ? -17.426 14.089 -35.389 1.00 33.66 97 ALA A O 1
ATOM 761 N N . ILE A 1 98 ? -19.182 13.052 -36.324 1.00 39.62 98 ILE A N 1
ATOM 762 C CA . ILE A 1 98 ? -20.166 13.396 -35.277 1.00 39.62 98 ILE A CA 1
ATOM 763 C C . ILE A 1 98 ? -20.450 12.209 -34.325 1.00 39.62 98 ILE A C 1
ATOM 765 O O . ILE A 1 98 ? -21.042 12.399 -33.266 1.00 39.62 98 ILE A O 1
ATOM 769 N N . ILE A 1 99 ? -19.980 10.992 -34.638 1.00 40.38 99 ILE A N 1
ATOM 770 C CA . ILE A 1 99 ? -20.124 9.793 -33.783 1.00 40.38 99 ILE A CA 1
ATOM 771 C C . ILE A 1 99 ? -18.772 9.092 -33.556 1.00 40.38 99 ILE A C 1
ATOM 773 O O . ILE A 1 99 ? -18.687 7.871 -33.449 1.00 40.38 99 ILE A O 1
ATOM 777 N N . ALA A 1 100 ? -17.686 9.854 -33.443 1.00 32.69 100 ALA A N 1
ATOM 778 C CA . ALA A 1 100 ? -16.648 9.426 -32.519 1.00 32.69 100 ALA A CA 1
ATOM 779 C C . ALA A 1 100 ? -17.148 9.853 -31.133 1.00 32.69 100 ALA A C 1
ATOM 781 O O . ALA A 1 100 ? -17.282 11.059 -30.906 1.00 32.69 100 ALA A O 1
ATOM 782 N N . PRO A 1 101 ? -17.453 8.939 -30.191 1.00 39.97 101 PRO A N 1
ATOM 783 C CA . PRO A 1 101 ? -17.373 9.356 -28.809 1.00 39.97 101 PRO A CA 1
ATOM 784 C C . PRO A 1 101 ? -15.928 9.826 -28.660 1.00 39.97 101 PRO A C 1
ATOM 786 O O . PRO A 1 101 ? -14.995 9.031 -28.775 1.00 39.97 101 PRO A O 1
ATOM 789 N N . VAL A 1 102 ? -15.722 11.128 -28.483 1.00 40.22 102 VAL A N 1
ATOM 790 C CA . VAL A 1 102 ? -14.492 11.606 -27.865 1.00 40.22 102 VAL A CA 1
ATOM 791 C C . VAL A 1 102 ? -14.589 11.071 -26.440 1.00 40.22 102 VAL A C 1
ATOM 793 O O . VAL A 1 102 ? -15.089 11.749 -25.547 1.00 40.22 102 VAL A O 1
ATOM 796 N N . GLY A 1 103 ? -14.262 9.785 -26.266 1.00 44.59 103 GLY A N 1
ATOM 797 C CA . GLY A 1 103 ? -14.058 9.191 -24.959 1.00 44.59 103 GLY A CA 1
ATOM 798 C C . GLY A 1 103 ? -13.074 10.106 -24.259 1.00 44.59 103 GLY A C 1
ATOM 799 O O . GLY A 1 103 ? -12.068 10.508 -24.855 1.00 44.59 103 GLY A O 1
ATOM 800 N N . ALA A 1 104 ? -13.437 10.569 -23.069 1.00 53.56 104 ALA A N 1
ATOM 801 C CA . ALA A 1 104 ? -12.564 11.436 -22.309 1.00 53.56 104 ALA A CA 1
ATOM 802 C C . ALA A 1 104 ? -11.295 10.636 -22.010 1.00 53.56 104 ALA A C 1
ATOM 804 O O . ALA A 1 104 ? -11.309 9.763 -21.150 1.00 53.56 104 ALA A O 1
ATOM 805 N N . GLN A 1 105 ? -10.218 10.914 -22.747 1.00 76.00 105 GLN A N 1
ATOM 806 C CA . GLN A 1 105 ? -8.952 10.221 -22.574 1.00 76.00 105 GLN A CA 1
ATOM 807 C C . GLN A 1 105 ? -8.526 10.352 -21.104 1.00 76.00 105 GLN A C 1
ATOM 809 O O . GLN A 1 105 ? -8.277 11.460 -20.633 1.00 76.00 105 GLN A O 1
ATOM 814 N N . ILE A 1 106 ? -8.496 9.228 -20.375 1.00 89.88 106 ILE A N 1
ATOM 815 C CA . ILE A 1 106 ? -8.232 9.214 -18.925 1.00 89.88 106 ILE A CA 1
ATOM 816 C C . ILE A 1 106 ? -6.840 9.779 -18.623 1.00 89.88 106 ILE A C 1
ATOM 818 O O . ILE A 1 106 ? -6.679 10.583 -17.706 1.00 89.88 106 ILE A O 1
ATOM 822 N N . LEU A 1 107 ? -5.835 9.382 -19.409 1.00 92.81 107 LEU A N 1
ATOM 823 C CA . LEU A 1 107 ? -4.489 9.933 -19.291 1.00 92.81 107 LEU A CA 1
ATOM 824 C C . LEU A 1 107 ? -4.353 11.244 -20.079 1.00 92.81 107 LEU A C 1
ATOM 826 O O . LEU A 1 107 ? -4.789 11.299 -21.234 1.00 92.81 107 LEU A O 1
ATOM 830 N N . PRO A 1 108 ? -3.670 12.264 -19.527 1.00 93.44 108 PRO A N 1
ATOM 831 C CA . PRO A 1 108 ? -3.369 13.492 -20.253 1.00 93.44 108 PRO A CA 1
ATOM 832 C C . PRO A 1 108 ? -2.646 13.236 -21.580 1.00 93.44 108 PRO A C 1
ATOM 834 O O . PRO A 1 108 ? -1.715 12.437 -21.666 1.00 93.44 108 PRO A O 1
ATOM 837 N N . THR A 1 109 ? -3.017 13.981 -22.622 1.00 91.88 109 THR A N 1
ATOM 838 C CA . THR A 1 109 ? -2.398 13.884 -23.957 1.00 91.88 109 THR A CA 1
ATOM 839 C C . THR A 1 109 ? -0.924 14.285 -23.983 1.00 91.88 109 THR A C 1
ATOM 841 O O . THR A 1 109 ? -0.215 13.906 -24.914 1.00 91.88 109 THR A O 1
ATOM 844 N N . SER A 1 110 ? -0.463 15.041 -22.980 1.00 92.56 110 SER A N 1
ATOM 845 C CA . SER A 1 110 ? 0.937 15.445 -22.823 1.00 92.56 110 SER A CA 1
ATOM 846 C C . SER A 1 110 ? 1.841 14.324 -22.315 1.00 92.56 110 SER A C 1
ATOM 848 O O . SER A 1 110 ? 3.062 14.455 -22.398 1.00 92.56 110 SER A O 1
ATOM 850 N N . PHE A 1 111 ? 1.267 13.249 -21.767 1.00 94.81 111 PHE A N 1
ATOM 851 C CA . PHE A 1 111 ? 2.052 12.136 -21.256 1.00 94.81 111 PHE A CA 1
ATOM 852 C C . PHE A 1 111 ? 2.792 11.449 -22.398 1.00 94.81 111 PHE A C 1
ATOM 854 O O . PHE A 1 111 ? 2.297 11.346 -23.526 1.00 94.81 111 PHE A O 1
ATOM 861 N N . VAL A 1 112 ? 4.007 10.988 -22.101 1.00 92.44 112 VAL A N 1
ATOM 862 C CA . VAL A 1 112 ? 4.820 10.303 -23.103 1.00 92.44 112 VAL A CA 1
ATOM 863 C C . VAL A 1 112 ? 4.100 9.045 -23.574 1.00 92.44 112 VAL A C 1
ATOM 865 O O . VAL A 1 112 ? 3.358 8.413 -22.825 1.00 92.44 112 VAL A O 1
ATOM 868 N N . LYS A 1 113 ? 4.335 8.672 -24.830 1.00 88.50 113 LYS A N 1
ATOM 869 C CA . LYS A 1 113 ? 3.881 7.406 -25.407 1.00 88.50 113 LYS A CA 1
ATOM 870 C C . LYS A 1 113 ? 5.113 6.525 -25.591 1.00 88.50 113 LYS A C 1
ATOM 872 O O . LYS A 1 113 ? 5.800 6.684 -26.602 1.00 88.50 113 LYS A O 1
ATOM 877 N N . PRO A 1 114 ? 5.456 5.681 -24.602 1.00 85.94 114 PRO A N 1
ATOM 878 C CA . PRO A 1 114 ? 6.643 4.849 -24.681 1.00 85.94 114 PRO A CA 1
ATOM 879 C C . PRO A 1 114 ? 6.618 3.953 -25.916 1.00 85.94 114 PRO A C 1
ATOM 881 O O . PRO A 1 114 ? 5.581 3.393 -26.270 1.00 85.94 114 PRO A O 1
ATOM 884 N N . THR A 1 115 ? 7.781 3.788 -26.536 1.00 75.25 115 THR A N 1
ATOM 885 C CA . THR A 1 115 ? 8.034 2.706 -27.488 1.00 75.25 115 THR A CA 1
ATOM 886 C C . THR A 1 115 ? 9.186 1.889 -26.935 1.00 75.25 115 THR A C 1
ATOM 888 O O . THR A 1 115 ? 10.204 2.445 -26.520 1.00 75.25 115 THR A O 1
ATOM 891 N N . PHE A 1 116 ? 9.008 0.575 -26.874 1.00 74.38 116 PHE A N 1
ATOM 892 C CA . PHE A 1 116 ? 10.003 -0.320 -26.305 1.00 74.38 116 PHE A CA 1
ATOM 893 C C . PHE A 1 116 ? 10.644 -1.141 -27.422 1.00 74.38 116 PHE A C 1
ATOM 895 O O . PHE A 1 116 ? 9.954 -1.785 -28.208 1.00 74.38 116 PHE A O 1
ATOM 902 N N . GLY A 1 117 ? 11.974 -1.083 -27.514 1.00 63.34 117 GLY A N 1
ATOM 903 C CA . GLY A 1 117 ? 12.748 -1.783 -28.547 1.00 63.34 117 GLY A CA 1
ATOM 904 C C . GLY A 1 117 ? 13.264 -3.166 -28.135 1.00 63.34 117 GLY A C 1
ATOM 905 O O . GLY A 1 117 ? 13.839 -3.866 -28.964 1.00 63.34 117 GLY A O 1
ATOM 906 N N . GLN A 1 118 ? 13.097 -3.559 -26.868 1.00 65.00 118 GLN A N 1
ATOM 907 C CA . GLN A 1 118 ? 13.637 -4.812 -26.325 1.00 65.00 118 GLN A CA 1
ATOM 908 C C . GLN A 1 118 ? 12.638 -5.982 -26.467 1.00 65.00 118 GLN A C 1
ATOM 910 O O . GLN A 1 118 ? 11.440 -5.751 -26.563 1.00 65.00 118 GLN A O 1
ATOM 915 N N . PRO A 1 119 ? 13.072 -7.252 -26.500 1.00 71.00 119 PRO A N 1
ATOM 916 C CA . PRO A 1 119 ? 12.154 -8.393 -26.463 1.00 71.00 119 PRO A CA 1
ATOM 917 C C . PRO A 1 119 ? 11.524 -8.603 -25.077 1.00 71.00 119 PRO A C 1
ATOM 919 O O . PRO A 1 119 ? 12.166 -8.351 -24.062 1.00 71.00 119 PRO A O 1
ATOM 922 N N . LYS A 1 120 ? 10.328 -9.209 -25.017 1.00 73.38 120 LYS A N 1
ATOM 923 C CA . LYS A 1 120 ? 9.679 -9.633 -23.757 1.00 73.38 120 LYS A CA 1
ATOM 924 C C . LYS A 1 120 ? 10.609 -10.437 -22.831 1.00 73.38 120 LYS A C 1
ATOM 926 O O . LYS A 1 120 ? 10.625 -10.205 -21.628 1.00 73.38 120 LYS A O 1
ATOM 931 N N . ALA A 1 121 ? 11.400 -11.355 -23.393 1.00 78.38 121 ALA A N 1
ATOM 932 C CA . ALA A 1 121 ? 12.322 -12.199 -22.627 1.00 78.38 121 ALA A CA 1
ATOM 933 C C . ALA A 1 121 ? 13.384 -11.391 -21.854 1.00 78.38 121 ALA A C 1
ATOM 935 O O . ALA A 1 121 ? 13.884 -11.854 -20.831 1.00 78.38 121 ALA A O 1
ATOM 936 N N . SER A 1 122 ? 13.714 -10.181 -22.319 1.00 80.75 122 SER A N 1
ATOM 937 C CA . SER A 1 122 ? 14.620 -9.282 -21.609 1.00 80.75 122 SER A CA 1
ATOM 938 C C . SER A 1 122 ? 13.997 -8.747 -20.322 1.00 80.75 122 SER A C 1
ATOM 940 O O . SER A 1 122 ? 14.700 -8.681 -19.324 1.00 80.75 122 SER A O 1
ATOM 942 N N . ILE A 1 123 ? 12.692 -8.441 -20.300 1.00 78.12 123 ILE A N 1
ATOM 943 C CA . ILE A 1 123 ? 12.009 -7.967 -19.082 1.00 78.12 123 ILE A CA 1
ATOM 944 C C . ILE A 1 123 ? 12.102 -9.028 -17.993 1.00 78.12 123 ILE A C 1
ATOM 946 O O . ILE A 1 123 ? 12.582 -8.740 -16.909 1.00 78.12 123 ILE A O 1
ATOM 950 N N . GLU A 1 124 ? 11.674 -10.256 -18.295 1.00 80.88 124 GLU A N 1
ATOM 951 C CA . GLU A 1 124 ? 11.640 -11.354 -17.323 1.00 80.88 124 GLU A CA 1
ATOM 952 C C . GLU A 1 124 ? 13.045 -11.613 -16.766 1.00 80.88 124 GLU A C 1
ATOM 954 O O . GLU A 1 124 ? 13.230 -11.755 -15.558 1.00 80.88 124 GLU A O 1
ATOM 959 N N . LYS A 1 125 ? 14.056 -11.608 -17.645 1.00 86.50 125 LYS A N 1
ATOM 960 C CA . LYS A 1 125 ? 15.456 -11.774 -17.254 1.00 86.50 125 LYS A CA 1
ATOM 961 C C . LYS A 1 125 ? 15.945 -10.631 -16.360 1.00 86.50 125 LYS A C 1
ATOM 963 O O . LYS A 1 125 ? 16.543 -10.896 -15.322 1.00 86.50 125 LYS A O 1
ATOM 968 N N . TYR A 1 126 ? 15.730 -9.379 -16.757 1.00 87.06 126 TYR A N 1
ATOM 969 C CA . TYR A 1 126 ? 16.244 -8.223 -16.021 1.00 87.06 126 TYR A CA 1
ATOM 970 C C . TYR A 1 126 ? 15.502 -8.018 -14.706 1.00 87.06 126 TYR A C 1
ATOM 972 O O . TYR A 1 126 ? 16.146 -7.750 -13.702 1.00 87.06 126 TYR A O 1
ATOM 980 N N . THR A 1 127 ? 14.186 -8.241 -14.671 1.00 86.50 127 THR A N 1
ATOM 981 C CA . THR A 1 127 ? 13.398 -8.258 -13.434 1.00 86.50 127 THR A CA 1
ATOM 982 C C . THR A 1 127 ? 13.944 -9.314 -12.472 1.00 86.50 127 THR A C 1
ATOM 984 O O . THR A 1 127 ? 14.224 -8.996 -11.317 1.00 86.50 127 THR A O 1
ATOM 987 N N . TRP A 1 128 ? 14.187 -10.545 -12.940 1.00 88.19 128 TRP A N 1
ATOM 988 C CA . TRP A 1 128 ? 14.804 -11.596 -12.122 1.00 88.19 128 TRP A CA 1
ATOM 989 C C . TRP A 1 128 ? 16.180 -11.185 -11.572 1.00 88.19 128 TRP A C 1
ATOM 991 O O . TRP A 1 128 ? 16.454 -11.329 -10.381 1.00 88.19 128 TRP A O 1
ATOM 1001 N N . GLU A 1 129 ? 17.051 -10.638 -12.417 1.00 91.44 129 GLU A N 1
ATOM 1002 C CA . GLU A 1 129 ? 18.378 -10.176 -12.000 1.00 91.44 129 GLU A CA 1
ATOM 1003 C C . GLU A 1 129 ? 18.306 -8.969 -11.046 1.00 91.44 129 GLU A C 1
ATOM 1005 O O . GLU A 1 129 ? 19.110 -8.876 -10.115 1.00 91.44 129 GLU A O 1
ATOM 1010 N N . SER A 1 130 ? 17.312 -8.087 -11.197 1.00 90.88 130 SER A N 1
ATOM 1011 C CA . SER A 1 130 ? 17.021 -7.003 -10.254 1.00 90.88 130 SER A CA 1
ATOM 1012 C C . SER A 1 130 ? 16.631 -7.537 -8.876 1.00 90.88 130 SER A C 1
ATOM 1014 O O . SER A 1 130 ? 17.105 -6.993 -7.876 1.00 90.88 130 SER A O 1
ATOM 1016 N N . TYR A 1 131 ? 15.839 -8.611 -8.794 1.00 87.50 131 TYR A N 1
ATOM 1017 C CA . TYR A 1 131 ? 15.533 -9.276 -7.521 1.00 87.50 131 TYR A CA 1
ATOM 1018 C C . TYR A 1 131 ? 16.771 -9.882 -6.875 1.00 87.50 131 TYR A C 1
ATOM 1020 O O . TYR A 1 131 ? 17.042 -9.633 -5.703 1.00 87.50 131 TYR A O 1
ATOM 1028 N N . GLN A 1 132 ? 17.567 -10.621 -7.647 1.00 88.00 132 GLN A N 1
ATOM 1029 C CA . GLN A 1 132 ? 18.819 -11.198 -7.154 1.00 88.00 132 GLN A CA 1
ATOM 1030 C C . GLN A 1 132 ? 19.783 -10.107 -6.658 1.00 88.00 132 GLN A C 1
ATOM 1032 O O . GLN A 1 132 ? 20.427 -10.265 -5.619 1.00 88.00 132 GLN A O 1
ATOM 1037 N N . SER A 1 133 ? 19.841 -8.958 -7.345 1.00 89.81 133 SER A N 1
ATOM 1038 C CA . SER A 1 133 ? 20.614 -7.804 -6.879 1.00 89.81 133 SER A CA 1
ATOM 1039 C C . SER A 1 133 ? 20.079 -7.241 -5.560 1.00 89.81 133 SER A C 1
ATOM 1041 O O . SER A 1 133 ? 20.895 -6.885 -4.713 1.00 89.81 133 SER A O 1
ATOM 1043 N N . LEU A 1 134 ? 18.756 -7.152 -5.370 1.00 87.44 134 LEU A N 1
ATOM 1044 C CA . LEU A 1 134 ? 18.169 -6.686 -4.108 1.00 87.44 134 LEU A CA 1
ATOM 1045 C C . LEU A 1 134 ? 18.505 -7.641 -2.956 1.00 87.44 134 LEU A C 1
ATOM 1047 O O . LEU A 1 134 ? 18.990 -7.201 -1.916 1.00 87.44 134 LEU A O 1
ATOM 1051 N N . LEU A 1 135 ? 18.311 -8.946 -3.155 1.00 84.56 135 LEU A N 1
ATOM 1052 C CA . LEU A 1 135 ? 18.623 -9.957 -2.142 1.00 84.56 135 LEU A CA 1
ATOM 1053 C C . LEU A 1 135 ? 20.104 -9.932 -1.760 1.00 84.56 135 LEU A C 1
ATOM 1055 O O . LEU A 1 135 ? 20.444 -10.020 -0.582 1.00 84.56 135 LEU A O 1
ATOM 1059 N N . SER A 1 136 ? 20.994 -9.738 -2.738 1.00 85.56 136 SER A N 1
ATOM 1060 C CA . SER A 1 136 ? 22.422 -9.567 -2.466 1.00 85.56 136 SER A CA 1
ATOM 1061 C C . SER A 1 136 ? 22.719 -8.310 -1.640 1.00 85.56 136 SER A C 1
ATOM 1063 O O . SER A 1 136 ? 23.614 -8.349 -0.793 1.00 85.56 136 SER A O 1
ATOM 1065 N N . SER A 1 137 ? 21.988 -7.207 -1.849 1.00 83.50 137 SER A N 1
ATOM 1066 C CA . SER A 1 137 ? 22.102 -6.014 -0.999 1.00 83.50 137 SER A CA 1
ATOM 1067 C C . SER A 1 137 ? 21.659 -6.312 0.433 1.00 83.50 137 SER A C 1
ATOM 1069 O O . SER A 1 137 ? 22.418 -6.032 1.358 1.00 83.50 137 SER A O 1
ATOM 1071 N N . TYR A 1 138 ? 20.523 -6.989 0.630 1.00 83.31 138 TYR A N 1
ATOM 1072 C CA . TYR A 1 138 ? 20.063 -7.379 1.969 1.00 83.31 138 TYR A CA 1
ATOM 1073 C C . TYR A 1 138 ? 21.008 -8.344 2.684 1.00 83.31 138 TYR A C 1
ATOM 1075 O O . TYR A 1 138 ? 21.239 -8.219 3.882 1.00 83.31 138 TYR A O 1
ATOM 1083 N N . GLN A 1 139 ? 21.641 -9.274 1.974 1.00 76.25 139 GLN A N 1
ATOM 1084 C CA . GLN A 1 139 ? 22.647 -10.145 2.590 1.00 76.25 139 GLN A CA 1
ATOM 1085 C C . GLN A 1 139 ? 23.870 -9.373 3.114 1.00 76.25 139 GLN A C 1
ATOM 1087 O O . GLN A 1 139 ? 24.507 -9.822 4.064 1.00 76.25 139 GLN A O 1
ATOM 1092 N N . LYS A 1 140 ? 24.210 -8.230 2.504 1.00 76.06 140 LYS A N 1
ATOM 1093 C CA . LYS A 1 140 ? 25.366 -7.402 2.888 1.00 76.06 140 LYS A CA 1
ATOM 1094 C C . LYS A 1 140 ? 25.030 -6.372 3.958 1.00 76.06 140 LYS A C 1
ATOM 1096 O O . LYS A 1 140 ? 25.835 -6.147 4.854 1.00 76.06 140 LYS A O 1
ATOM 1101 N N . GLU A 1 141 ? 23.875 -5.731 3.829 1.00 70.94 141 GLU A N 1
ATOM 1102 C CA . GLU A 1 141 ? 23.422 -4.643 4.704 1.00 70.94 141 GLU A CA 1
ATOM 1103 C C . GLU A 1 141 ? 22.686 -5.172 5.948 1.00 70.94 141 GLU A C 1
ATOM 1105 O O . GLU A 1 141 ? 22.500 -4.440 6.918 1.00 70.94 141 GLU A O 1
ATOM 1110 N N . GLY A 1 142 ? 22.336 -6.463 5.946 1.00 62.66 142 GLY A N 1
ATOM 1111 C CA . GLY A 1 142 ? 21.413 -7.078 6.890 1.00 62.66 142 GLY A CA 1
ATOM 1112 C C . GLY A 1 142 ? 20.008 -7.129 6.296 1.00 62.66 142 GLY A C 1
ATOM 1113 O O . GLY A 1 142 ? 19.619 -6.264 5.508 1.00 62.66 142 GLY A O 1
ATOM 1114 N N . ILE A 1 143 ? 19.243 -8.164 6.653 1.00 62.44 143 ILE A N 1
ATOM 1115 C CA . ILE A 1 143 ? 17.827 -8.204 6.295 1.00 62.44 143 ILE A CA 1
ATOM 1116 C C . ILE A 1 143 ? 17.174 -7.007 6.974 1.00 62.44 143 ILE A C 1
ATOM 1118 O O . ILE A 1 143 ? 17.282 -6.838 8.192 1.00 62.44 143 ILE A O 1
ATOM 1122 N N . GLY A 1 144 ? 16.582 -6.140 6.162 1.00 64.50 144 GLY A N 1
ATOM 1123 C CA . GLY A 1 144 ? 16.037 -4.891 6.644 1.00 64.50 144 GLY A CA 1
ATOM 1124 C C . GLY A 1 144 ? 14.838 -5.121 7.569 1.00 64.50 144 GLY A C 1
ATOM 1125 O O . GLY A 1 144 ? 14.026 -6.022 7.358 1.00 64.50 144 GLY A O 1
ATOM 1126 N N . LYS A 1 145 ? 14.797 -4.341 8.652 1.00 75.81 145 LYS A N 1
ATOM 1127 C CA . LYS A 1 145 ? 13.876 -4.484 9.795 1.00 75.81 145 LYS A CA 1
ATOM 1128 C C . LYS A 1 145 ? 12.895 -3.312 9.882 1.00 75.81 145 LYS A C 1
ATOM 1130 O O . LYS A 1 145 ? 12.449 -2.960 10.970 1.00 75.81 145 LYS A O 1
ATOM 1135 N N . SER A 1 146 ? 12.620 -2.659 8.756 1.00 85.75 146 SER A N 1
ATOM 1136 C CA . SER A 1 146 ? 11.753 -1.481 8.676 1.00 85.75 146 SER A CA 1
ATOM 1137 C C . SER A 1 146 ? 10.489 -1.754 7.859 1.00 85.75 146 SER A C 1
ATOM 1139 O O . SER A 1 146 ? 10.410 -2.740 7.126 1.00 85.75 146 SER A O 1
ATOM 1141 N N . TRP A 1 147 ? 9.491 -0.875 7.964 1.00 88.00 147 TRP A N 1
ATOM 1142 C CA . TRP A 1 147 ? 8.273 -0.964 7.150 1.00 88.00 147 TRP A CA 1
ATOM 1143 C C . TRP A 1 147 ? 8.565 -0.876 5.634 1.00 88.00 147 TRP A C 1
ATOM 1145 O O . TRP A 1 147 ? 7.826 -1.448 4.829 1.00 88.00 147 TRP A O 1
ATOM 1155 N N . VAL A 1 148 ? 9.662 -0.210 5.247 1.00 88.25 148 VAL A N 1
ATOM 1156 C CA . VAL A 1 148 ? 10.160 -0.147 3.860 1.00 88.25 148 VAL A CA 1
ATOM 1157 C C . VAL A 1 148 ? 10.559 -1.540 3.375 1.00 88.25 148 VAL A C 1
ATOM 1159 O O . VAL A 1 148 ? 10.219 -1.975 2.278 1.00 88.25 148 VAL A O 1
ATOM 1162 N N . ASP A 1 149 ? 11.239 -2.298 4.230 1.00 88.88 149 ASP A N 1
ATOM 1163 C CA . ASP A 1 149 ? 11.688 -3.644 3.885 1.00 88.88 149 ASP A CA 1
ATOM 1164 C C . ASP A 1 149 ? 10.518 -4.624 3.787 1.00 88.88 149 ASP A C 1
ATOM 1166 O O . ASP A 1 149 ? 10.480 -5.457 2.885 1.00 88.88 149 ASP A O 1
ATOM 1170 N N . GLU A 1 150 ? 9.506 -4.488 4.645 1.00 92.56 150 GLU A N 1
ATOM 1171 C CA . GLU A 1 150 ? 8.267 -5.268 4.530 1.00 92.56 150 GLU A CA 1
ATOM 1172 C C . GLU A 1 150 ? 7.543 -5.009 3.197 1.00 92.56 150 GLU A C 1
ATOM 1174 O O . GLU A 1 150 ? 6.981 -5.925 2.587 1.00 92.56 150 GLU A O 1
ATOM 1179 N N . ASN A 1 151 ? 7.607 -3.787 2.666 1.00 93.12 151 ASN A N 1
ATOM 1180 C CA . ASN A 1 151 ? 7.086 -3.505 1.332 1.00 93.12 151 ASN A CA 1
ATOM 1181 C C . ASN A 1 151 ? 7.932 -4.145 0.222 1.00 93.12 151 ASN A C 1
ATOM 1183 O O . ASN A 1 151 ? 7.355 -4.647 -0.748 1.00 93.12 151 ASN A O 1
ATOM 1187 N N . ALA A 1 152 ? 9.254 -4.227 0.373 1.00 91.06 152 ALA A N 1
ATOM 1188 C CA . ALA A 1 152 ? 10.101 -5.002 -0.532 1.00 91.06 152 ALA A CA 1
ATOM 1189 C C . ALA A 1 152 ? 9.729 -6.493 -0.527 1.00 91.06 152 ALA A C 1
ATOM 1191 O O . ALA A 1 152 ? 9.553 -7.101 -1.586 1.00 91.06 152 ALA A O 1
ATOM 1192 N N . TRP A 1 153 ? 9.541 -7.080 0.657 1.00 92.81 153 TRP A N 1
ATOM 1193 C CA . TRP A 1 153 ? 9.138 -8.481 0.797 1.00 92.81 153 TRP A CA 1
ATOM 1194 C C . TRP A 1 153 ? 7.726 -8.745 0.279 1.00 92.81 153 TRP A C 1
ATOM 1196 O O . TRP A 1 153 ? 7.479 -9.808 -0.292 1.00 92.81 153 TRP A O 1
ATOM 1206 N N . THR A 1 154 ? 6.830 -7.758 0.357 1.00 94.38 154 THR A N 1
ATOM 1207 C CA . THR A 1 154 ? 5.525 -7.810 -0.316 1.00 94.38 154 THR A CA 1
ATOM 1208 C C . THR A 1 154 ? 5.694 -7.963 -1.829 1.00 94.38 154 THR A C 1
ATOM 1210 O O . THR A 1 154 ? 5.088 -8.851 -2.427 1.00 94.38 154 THR A O 1
ATOM 1213 N N . ALA A 1 155 ? 6.538 -7.133 -2.449 1.00 91.44 155 ALA A N 1
ATOM 1214 C CA . ALA A 1 155 ? 6.839 -7.202 -3.879 1.00 91.44 155 ALA A CA 1
ATOM 1215 C C . ALA A 1 155 ? 7.478 -8.550 -4.272 1.00 91.44 155 ALA A C 1
ATOM 1217 O O . ALA A 1 155 ? 7.120 -9.132 -5.296 1.00 91.44 155 ALA A O 1
ATOM 1218 N N . VAL A 1 156 ? 8.384 -9.093 -3.452 1.00 91.62 156 VAL A N 1
ATOM 1219 C CA . VAL A 1 156 ? 8.991 -10.421 -3.673 1.00 91.62 156 VAL A CA 1
ATOM 1220 C C . VAL A 1 156 ? 7.951 -11.546 -3.572 1.00 91.62 156 VAL A C 1
ATOM 1222 O O . VAL A 1 156 ? 7.887 -12.406 -4.447 1.00 91.62 156 VAL A O 1
ATOM 1225 N N . ALA A 1 157 ? 7.095 -11.543 -2.548 1.00 93.94 157 ALA A N 1
ATOM 1226 C CA . ALA A 1 157 ? 6.047 -12.555 -2.403 1.00 93.94 157 ALA A CA 1
ATOM 1227 C C . ALA A 1 157 ? 5.024 -12.491 -3.550 1.00 93.94 157 ALA A C 1
ATOM 1229 O O . ALA A 1 157 ? 4.604 -13.521 -4.079 1.00 93.94 157 ALA A O 1
ATOM 1230 N N . GLN A 1 158 ? 4.652 -11.283 -3.983 1.00 91.44 158 GLN A N 1
ATOM 1231 C CA . GLN A 1 158 ? 3.756 -11.095 -5.125 1.00 91.44 158 GLN A CA 1
ATOM 1232 C C . GLN A 1 158 ? 4.363 -11.611 -6.430 1.00 91.44 158 GLN A C 1
ATOM 1234 O O . GLN A 1 158 ? 3.640 -12.192 -7.238 1.00 91.44 158 GLN A O 1
ATOM 1239 N N . TYR A 1 159 ? 5.673 -11.460 -6.618 1.00 89.31 159 TYR A N 1
ATOM 1240 C CA . TYR A 1 159 ? 6.380 -12.025 -7.763 1.00 89.31 159 TYR A CA 1
ATOM 1241 C C . TYR A 1 159 ? 6.235 -13.552 -7.837 1.00 89.31 159 TYR A C 1
ATOM 1243 O O . TYR A 1 159 ? 5.817 -14.101 -8.863 1.00 89.31 159 TYR A O 1
ATOM 1251 N N . ASP A 1 160 ? 6.496 -14.240 -6.723 1.00 92.44 160 ASP A N 1
ATOM 1252 C CA . ASP A 1 160 ? 6.343 -15.693 -6.626 1.00 92.44 160 ASP A CA 1
ATOM 1253 C C . ASP A 1 160 ? 4.887 -16.131 -6.837 1.00 92.44 160 ASP A C 1
ATOM 1255 O O . ASP A 1 160 ? 4.619 -17.043 -7.630 1.00 92.44 160 ASP A O 1
ATOM 1259 N N . LEU A 1 161 ? 3.930 -15.435 -6.210 1.00 92.31 161 LEU A N 1
ATOM 1260 C CA . LEU A 1 161 ? 2.495 -15.686 -6.377 1.00 92.31 161 LEU A CA 1
ATOM 1261 C C . LEU A 1 161 ? 2.080 -15.637 -7.854 1.00 92.31 161 LEU A C 1
ATOM 1263 O O . LEU A 1 161 ? 1.394 -16.532 -8.353 1.00 92.31 161 LEU A O 1
ATOM 1267 N N . GLN A 1 162 ? 2.510 -14.600 -8.568 1.00 86.56 162 GLN A N 1
ATOM 1268 C CA . GLN A 1 162 ? 2.148 -14.370 -9.964 1.00 86.56 162 GLN A CA 1
ATOM 1269 C C . GLN A 1 162 ? 2.707 -15.440 -10.900 1.00 86.56 162 GLN A C 1
ATOM 1271 O O . GLN A 1 162 ? 2.006 -15.924 -11.793 1.00 86.56 162 GLN A O 1
ATOM 1276 N N . ARG A 1 163 ? 3.951 -15.861 -10.665 1.00 87.88 163 ARG A N 1
ATOM 1277 C CA . ARG A 1 163 ? 4.606 -16.919 -11.445 1.00 87.88 163 ARG A CA 1
ATOM 1278 C C . ARG A 1 163 ? 4.186 -18.322 -11.015 1.00 87.88 163 ARG A C 1
ATOM 1280 O O . ARG A 1 163 ? 4.552 -19.293 -11.683 1.00 87.88 163 ARG A O 1
ATOM 1287 N N . LYS A 1 164 ? 3.408 -18.439 -9.933 1.00 91.62 164 LYS A N 1
ATOM 1288 C CA . LYS A 1 164 ? 3.064 -19.709 -9.277 1.00 91.62 164 LYS A CA 1
ATOM 1289 C C . LYS A 1 164 ? 4.335 -20.479 -8.903 1.00 91.62 164 LYS A C 1
ATOM 1291 O O . LYS A 1 164 ? 4.473 -21.671 -9.193 1.00 91.62 164 LYS A O 1
ATOM 1296 N N . LYS A 1 165 ? 5.291 -19.753 -8.328 1.00 93.88 165 LYS A N 1
ATOM 1297 C CA . LYS A 1 165 ? 6.602 -20.228 -7.882 1.00 93.88 165 LYS A CA 1
ATOM 1298 C C . LYS A 1 165 ? 6.748 -20.036 -6.377 1.00 93.88 165 LYS A C 1
ATOM 1300 O O . LYS A 1 165 ? 5.847 -19.540 -5.709 1.00 93.88 165 LYS A O 1
ATOM 1305 N N . ARG A 1 166 ? 7.861 -20.540 -5.852 1.00 95.88 166 ARG A N 1
ATOM 1306 C CA . ARG A 1 166 ? 8.264 -20.430 -4.445 1.00 95.88 166 ARG A CA 1
ATOM 1307 C C . ARG A 1 166 ? 9.765 -20.181 -4.348 1.00 95.88 166 ARG A C 1
ATOM 1309 O O . ARG A 1 166 ? 10.414 -20.689 -3.433 1.00 95.88 166 ARG A O 1
ATOM 1316 N N . ASP A 1 167 ? 10.314 -19.505 -5.351 1.00 93.31 167 ASP A N 1
ATOM 1317 C CA . ASP A 1 167 ? 11.754 -19.361 -5.520 1.00 93.31 167 ASP A CA 1
ATOM 1318 C C . ASP A 1 167 ? 12.355 -18.566 -4.346 1.00 93.31 167 ASP A C 1
ATOM 1320 O O . ASP A 1 167 ? 13.486 -18.835 -3.946 1.00 93.31 167 ASP A O 1
ATOM 1324 N N . PHE A 1 168 ? 11.565 -17.680 -3.726 1.00 92.38 168 PHE A N 1
ATOM 1325 C CA . PHE A 1 168 ? 11.971 -16.804 -2.625 1.00 92.38 168 PHE A CA 1
ATOM 1326 C C . PHE A 1 168 ? 11.319 -17.139 -1.279 1.00 92.38 168 PHE A C 1
ATOM 1328 O O . PHE A 1 168 ? 11.445 -16.375 -0.321 1.00 92.38 168 PHE A O 1
ATOM 1335 N N . TYR A 1 169 ? 10.636 -18.283 -1.164 1.00 95.88 169 TYR A N 1
ATOM 1336 C CA . TYR A 1 169 ? 9.918 -18.651 0.061 1.00 95.88 169 TYR A CA 1
ATOM 1337 C C . TYR A 1 169 ? 10.808 -18.613 1.312 1.00 95.88 169 TYR A C 1
ATOM 1339 O O . TYR A 1 169 ? 10.417 -18.043 2.328 1.00 95.88 169 TYR A O 1
ATOM 1347 N N . ASN A 1 170 ? 12.006 -19.201 1.243 1.00 93.81 170 ASN A N 1
ATOM 1348 C CA . ASN A 1 170 ? 12.909 -19.269 2.395 1.00 93.81 170 ASN A CA 1
ATOM 1349 C C . ASN A 1 170 ? 13.435 -17.884 2.795 1.00 93.81 170 ASN A C 1
ATOM 1351 O O . ASN A 1 170 ? 13.543 -17.605 3.989 1.00 93.81 170 ASN A O 1
ATOM 1355 N N . ASP A 1 171 ? 13.730 -17.023 1.817 1.00 91.88 171 ASP A N 1
ATOM 1356 C CA . ASP A 1 171 ? 14.191 -15.656 2.066 1.00 91.88 171 ASP A CA 1
ATOM 1357 C C . ASP A 1 171 ? 13.085 -14.820 2.721 1.00 91.88 171 ASP A C 1
ATOM 1359 O O . ASP A 1 171 ? 13.320 -14.212 3.765 1.00 91.88 171 ASP A O 1
ATOM 1363 N N . VAL A 1 172 ? 11.857 -14.878 2.185 1.00 93.56 172 VAL A N 1
ATOM 1364 C CA . VAL A 1 172 ? 10.691 -14.186 2.762 1.00 93.56 172 VAL A CA 1
ATOM 1365 C C . VAL A 1 172 ? 10.391 -14.698 4.169 1.00 93.56 172 VAL A C 1
ATOM 1367 O O . VAL A 1 172 ? 10.228 -13.902 5.092 1.00 93.56 172 VAL A O 1
ATOM 1370 N N . ARG A 1 173 ? 10.349 -16.024 4.366 1.00 95.06 173 ARG A N 1
A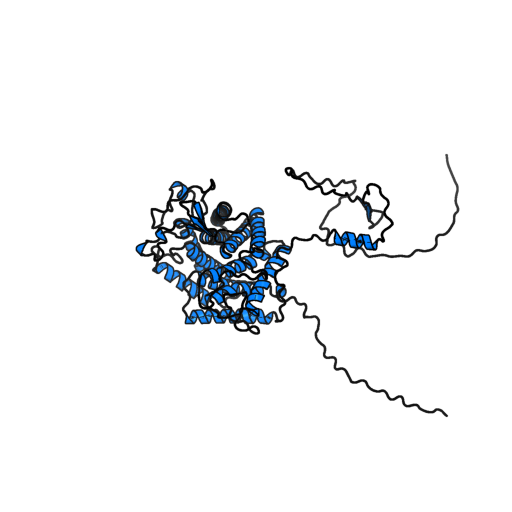TOM 1371 C CA . ARG A 1 173 ? 10.060 -16.634 5.673 1.00 95.06 173 ARG A CA 1
ATOM 1372 C C . ARG A 1 173 ? 11.070 -16.184 6.725 1.00 95.06 173 ARG A C 1
ATOM 1374 O O . ARG A 1 173 ? 10.661 -15.777 7.812 1.00 95.06 173 ARG A O 1
ATOM 1381 N N . LYS A 1 174 ? 12.363 -16.233 6.388 1.00 92.12 174 LYS A N 1
ATOM 1382 C CA . LYS A 1 174 ? 13.450 -15.793 7.267 1.00 92.12 174 LYS A CA 1
ATOM 1383 C C . LYS A 1 174 ? 13.318 -14.309 7.601 1.00 92.12 174 LYS A C 1
ATOM 1385 O O . LYS A 1 174 ? 13.395 -13.948 8.770 1.00 92.12 174 LYS A O 1
ATOM 1390 N N . ALA A 1 175 ? 13.092 -13.464 6.599 1.00 91.62 175 ALA A N 1
ATOM 1391 C CA . ALA A 1 175 ? 12.996 -12.029 6.814 1.00 91.62 175 ALA A CA 1
ATOM 1392 C C . ALA A 1 175 ? 11.819 -11.639 7.709 1.00 91.62 175 ALA A C 1
ATOM 1394 O O . ALA A 1 175 ? 11.992 -10.893 8.670 1.00 91.62 175 ALA A O 1
ATOM 1395 N N . GLN A 1 176 ? 10.650 -12.224 7.461 1.00 93.12 176 GLN A N 1
ATOM 1396 C CA . GLN A 1 176 ? 9.452 -11.974 8.256 1.00 93.12 176 GLN A CA 1
ATOM 1397 C C . GLN A 1 176 ? 9.562 -12.529 9.688 1.00 93.12 176 GLN A C 1
ATOM 1399 O O . GLN A 1 176 ? 8.975 -11.968 10.612 1.00 93.12 176 GLN A O 1
ATOM 1404 N N . ASP A 1 177 ? 10.324 -13.606 9.915 1.00 93.00 177 ASP A N 1
ATOM 1405 C CA . ASP A 1 177 ? 10.687 -14.057 11.268 1.00 93.00 177 ASP A CA 1
ATOM 1406 C C . ASP A 1 177 ? 11.594 -13.071 11.998 1.00 93.00 177 ASP A C 1
ATOM 1408 O O . ASP A 1 177 ? 11.339 -12.750 13.161 1.00 93.00 177 ASP A O 1
ATOM 1412 N N . GLU A 1 178 ? 12.633 -12.581 11.323 1.00 90.75 178 GLU A N 1
ATOM 1413 C CA . GLU A 1 178 ? 13.560 -11.613 11.903 1.00 90.75 178 GLU A CA 1
ATOM 1414 C C . GLU A 1 178 ? 12.863 -10.286 12.226 1.00 90.75 178 GLU A C 1
ATOM 1416 O O . GLU A 1 178 ? 13.066 -9.753 13.319 1.00 90.75 178 GLU A O 1
ATOM 1421 N N . TYR A 1 179 ? 12.004 -9.783 11.331 1.00 91.31 179 TYR A N 1
ATOM 1422 C CA . TYR A 1 179 ? 11.203 -8.583 11.576 1.00 91.31 179 TYR A CA 1
ATOM 1423 C C . TYR A 1 179 ? 10.283 -8.774 12.786 1.00 91.31 179 TYR A C 1
ATOM 1425 O O . TYR A 1 179 ? 10.334 -7.997 13.742 1.00 91.31 179 TYR A O 1
ATOM 1433 N N . ALA A 1 180 ? 9.491 -9.855 12.786 1.00 91.94 180 ALA A N 1
ATOM 1434 C CA . ALA A 1 180 ? 8.547 -10.148 13.858 1.00 91.94 180 ALA A CA 1
ATOM 1435 C C . ALA A 1 180 ? 9.228 -10.215 15.233 1.00 91.94 180 ALA A C 1
ATOM 1437 O O . ALA A 1 180 ? 8.722 -9.610 16.180 1.00 91.94 180 ALA A O 1
ATOM 1438 N N . GLY A 1 181 ? 10.378 -10.893 15.328 1.00 88.81 181 GLY A N 1
ATOM 1439 C CA . GLY A 1 181 ? 11.141 -11.012 16.573 1.00 88.81 181 GLY A CA 1
ATOM 1440 C C . GLY A 1 181 ? 11.719 -9.681 17.061 1.00 88.81 181 GLY A C 1
ATOM 1441 O O . GLY A 1 181 ? 11.611 -9.347 18.239 1.00 88.81 181 GLY A O 1
ATOM 1442 N N . VAL A 1 182 ? 12.273 -8.871 16.154 1.00 84.31 182 VAL A N 1
ATOM 1443 C CA . VAL A 1 182 ? 12.849 -7.562 16.512 1.00 84.31 182 VAL A CA 1
ATOM 1444 C C . VAL A 1 182 ? 11.778 -6.622 17.047 1.00 84.31 182 VAL A C 1
ATOM 1446 O O . VAL A 1 182 ? 11.976 -6.006 18.094 1.00 84.31 182 VAL A O 1
ATOM 1449 N N . THR A 1 183 ? 10.634 -6.539 16.362 1.00 81.44 183 THR A N 1
ATOM 1450 C CA . THR A 1 183 ? 9.533 -5.681 16.813 1.00 81.44 183 THR A CA 1
ATOM 1451 C C . THR A 1 183 ? 9.006 -6.104 18.179 1.00 81.44 183 THR A C 1
ATOM 1453 O O . THR A 1 183 ? 8.804 -5.251 19.038 1.00 81.44 183 THR A O 1
ATOM 1456 N N . SER A 1 184 ? 8.867 -7.409 18.440 1.00 82.06 184 SER A N 1
ATOM 1457 C CA . SER A 1 184 ? 8.358 -7.877 19.728 1.00 82.06 184 SER A CA 1
ATOM 1458 C C . SER A 1 184 ? 9.310 -7.574 20.884 1.00 82.06 184 SER A C 1
ATOM 1460 O O . SER A 1 184 ? 8.852 -7.245 21.976 1.00 82.06 184 SER A O 1
ATOM 1462 N N . ASP A 1 185 ? 10.623 -7.655 20.666 1.00 83.12 185 ASP A N 1
ATOM 1463 C CA . ASP A 1 185 ? 11.610 -7.479 21.737 1.00 83.12 185 ASP A CA 1
ATOM 1464 C C . ASP A 1 185 ? 11.775 -6.017 22.167 1.00 83.12 185 ASP A C 1
ATOM 1466 O O . ASP A 1 185 ? 12.079 -5.737 23.327 1.00 83.12 185 ASP A O 1
ATOM 1470 N N . GLN A 1 186 ? 11.558 -5.075 21.248 1.00 74.69 186 GLN A N 1
ATOM 1471 C CA . GLN A 1 186 ? 11.748 -3.643 21.492 1.00 74.69 186 GLN A CA 1
ATOM 1472 C C . GLN A 1 186 ? 10.515 -2.949 22.085 1.00 74.69 186 GLN A C 1
ATOM 1474 O O . GLN A 1 186 ? 10.566 -1.753 22.359 1.00 74.69 186 GLN A O 1
ATOM 1479 N N . GLN A 1 187 ? 9.401 -3.668 22.251 1.00 73.69 187 GLN A N 1
ATOM 1480 C CA . GLN A 1 187 ? 8.087 -3.064 22.453 1.00 73.69 187 GLN A CA 1
ATOM 1481 C C . GLN A 1 187 ? 7.381 -3.619 23.693 1.00 73.69 187 GLN A C 1
ATOM 1483 O O . GLN A 1 187 ? 7.515 -4.798 24.032 1.00 73.69 187 GLN A O 1
ATOM 1488 N N . PRO A 1 188 ? 6.568 -2.803 24.386 1.00 73.88 188 PRO A N 1
ATOM 1489 C CA . PRO A 1 188 ? 5.986 -3.205 25.661 1.00 73.88 188 PRO A CA 1
ATOM 1490 C C . PRO A 1 188 ? 4.960 -4.334 25.540 1.00 73.88 188 PRO A C 1
ATOM 1492 O O . PRO A 1 188 ? 4.754 -5.073 26.500 1.00 73.88 188 PRO A O 1
ATOM 1495 N N . TRP A 1 189 ? 4.332 -4.484 24.372 1.00 78.50 189 TRP A N 1
ATOM 1496 C CA . TRP A 1 189 ? 3.309 -5.500 24.127 1.00 78.50 189 TRP A CA 1
ATOM 1497 C C . TRP A 1 189 ? 3.874 -6.883 23.781 1.00 78.50 189 TRP A C 1
ATOM 1499 O O . TRP A 1 189 ? 3.100 -7.837 23.735 1.00 78.50 189 TRP A O 1
ATOM 1509 N N . LYS A 1 190 ? 5.189 -7.010 23.528 1.00 85.12 190 LYS A N 1
ATOM 1510 C CA . LYS A 1 190 ? 5.881 -8.275 23.197 1.00 85.12 190 LYS A CA 1
ATOM 1511 C C . LYS A 1 190 ? 5.130 -9.179 22.211 1.00 85.12 190 LYS A C 1
ATOM 1513 O O . LYS A 1 190 ? 5.101 -10.399 22.357 1.00 85.12 190 LYS A O 1
ATOM 1518 N N . THR A 1 191 ? 4.493 -8.566 21.218 1.00 86.69 191 THR A N 1
ATOM 1519 C CA . THR A 1 191 ? 3.660 -9.237 20.217 1.00 86.69 191 THR A CA 1
ATOM 1520 C C . THR A 1 191 ? 4.328 -9.106 18.853 1.00 86.69 191 THR A C 1
ATOM 1522 O O . THR A 1 191 ? 4.880 -8.056 18.536 1.00 86.69 191 THR A O 1
ATOM 1525 N N . ALA A 1 192 ? 4.304 -10.173 18.053 1.00 90.50 192 ALA A N 1
ATOM 1526 C CA . ALA A 1 192 ? 4.889 -10.170 16.713 1.00 90.50 192 ALA A CA 1
ATOM 1527 C C . ALA A 1 192 ? 4.298 -9.045 15.844 1.00 90.50 192 ALA A C 1
ATOM 1529 O O . ALA A 1 192 ? 3.087 -8.834 15.862 1.00 90.50 192 ALA A O 1
ATOM 1530 N N . LEU A 1 193 ? 5.153 -8.377 15.061 1.00 92.12 193 LEU A N 1
ATOM 1531 C CA . LEU A 1 193 ? 4.838 -7.248 14.165 1.00 92.12 193 LEU A CA 1
ATOM 1532 C C . LEU A 1 193 ? 4.418 -5.947 14.857 1.00 92.12 193 LEU A C 1
ATOM 1534 O O . LEU A 1 193 ? 4.338 -4.916 14.197 1.00 92.12 193 LEU A O 1
ATOM 1538 N N . VAL A 1 194 ? 4.127 -5.976 16.156 1.00 88.94 194 VAL A N 1
ATOM 1539 C CA . VAL A 1 194 ? 3.601 -4.819 16.878 1.00 88.94 194 VAL A CA 1
ATOM 1540 C C . VAL A 1 194 ? 4.729 -3.854 17.227 1.00 88.94 194 VAL A C 1
ATOM 1542 O O . VAL A 1 194 ? 5.706 -4.245 17.863 1.00 88.94 194 VAL A O 1
ATOM 1545 N N . ASN A 1 195 ? 4.560 -2.581 16.865 1.00 84.81 195 ASN A N 1
ATOM 1546 C CA . ASN A 1 195 ? 5.425 -1.471 17.268 1.00 84.81 195 ASN A CA 1
ATOM 1547 C C . ASN A 1 195 ? 4.609 -0.200 17.589 1.00 84.81 195 ASN A C 1
ATOM 1549 O O . ASN A 1 195 ? 3.389 -0.268 17.693 1.00 84.81 195 ASN A O 1
ATOM 1553 N N . TYR A 1 196 ? 5.252 0.953 17.797 1.00 83.44 196 TYR A N 1
ATOM 1554 C CA . TYR A 1 196 ? 4.546 2.187 18.178 1.00 83.44 196 TYR A CA 1
ATOM 1555 C C . TYR A 1 196 ? 3.684 2.813 17.062 1.00 83.44 196 TYR A C 1
ATOM 1557 O O . TYR A 1 196 ? 2.790 3.604 17.368 1.00 83.44 196 TYR A O 1
ATOM 1565 N N . TYR A 1 197 ? 3.920 2.462 15.797 1.00 89.31 197 TYR A N 1
ATOM 1566 C CA . TYR A 1 197 ? 3.335 3.089 14.610 1.00 89.31 197 TYR A CA 1
ATOM 1567 C C . TYR A 1 197 ? 2.331 2.144 13.943 1.00 89.31 197 TYR A C 1
ATOM 1569 O O . TYR A 1 197 ? 2.674 1.062 13.473 1.00 89.31 197 TYR A O 1
ATOM 1577 N N . ASN A 1 198 ? 1.053 2.521 13.909 1.00 93.06 198 ASN A N 1
ATOM 1578 C CA . ASN A 1 198 ? 0.000 1.643 13.385 1.00 93.06 198 ASN A CA 1
ATOM 1579 C C . ASN A 1 198 ? 0.119 1.400 11.874 1.00 93.06 198 ASN A C 1
ATOM 1581 O O . ASN A 1 198 ? -0.324 0.363 11.387 1.00 93.06 198 ASN A O 1
ATOM 1585 N N . ASP A 1 199 ? 0.705 2.336 11.133 1.00 95.56 199 ASP A N 1
ATOM 1586 C CA . ASP A 1 199 ? 1.063 2.161 9.727 1.00 95.56 199 ASP A CA 1
ATOM 1587 C C . ASP A 1 199 ? 2.187 1.145 9.532 1.00 95.56 199 ASP A C 1
ATOM 1589 O O . ASP A 1 199 ? 2.021 0.263 8.696 1.00 95.56 199 ASP A O 1
ATOM 1593 N N . ASP A 1 200 ? 3.268 1.181 10.315 1.00 94.12 200 ASP A N 1
ATOM 1594 C CA . ASP A 1 200 ? 4.323 0.158 10.248 1.00 94.12 200 ASP A CA 1
ATOM 1595 C C . ASP A 1 200 ? 3.765 -1.245 10.523 1.00 94.12 200 ASP A C 1
ATOM 1597 O O . ASP A 1 200 ? 4.030 -2.181 9.764 1.00 94.12 200 ASP A O 1
ATOM 1601 N N . ILE A 1 201 ? 2.934 -1.380 11.567 1.00 95.25 201 ILE A N 1
ATOM 1602 C CA . ILE A 1 201 ? 2.215 -2.629 11.861 1.00 95.25 201 ILE A CA 1
ATOM 1603 C C . ILE A 1 201 ? 1.358 -3.036 10.654 1.00 95.25 201 ILE A C 1
ATOM 1605 O O . ILE A 1 201 ? 1.349 -4.202 10.254 1.00 95.25 201 ILE A O 1
ATOM 1609 N N . GLY A 1 202 ? 0.639 -2.080 10.063 1.00 97.88 202 GLY A N 1
ATOM 1610 C CA . GLY A 1 202 ? -0.201 -2.291 8.890 1.00 97.88 202 GLY A CA 1
ATOM 1611 C C . GLY A 1 202 ? 0.587 -2.772 7.668 1.00 97.88 202 GLY A C 1
ATOM 1612 O O . GLY A 1 202 ? 0.169 -3.729 7.015 1.00 97.88 202 GLY A O 1
ATOM 1613 N N . TRP A 1 203 ? 1.743 -2.171 7.378 1.00 97.75 203 TRP A N 1
ATOM 1614 C CA . TRP A 1 203 ? 2.633 -2.580 6.288 1.00 97.75 203 TRP A CA 1
ATOM 1615 C C . TRP A 1 203 ? 3.181 -3.989 6.500 1.00 97.75 203 TRP A C 1
ATOM 1617 O O . TRP A 1 203 ? 3.090 -4.820 5.593 1.00 97.75 203 TRP A O 1
ATOM 1627 N N . ALA A 1 204 ? 3.667 -4.288 7.706 1.00 97.00 204 ALA A N 1
ATOM 1628 C CA . ALA A 1 204 ? 4.156 -5.617 8.057 1.00 97.00 204 ALA A CA 1
ATOM 1629 C C . ALA A 1 204 ? 3.050 -6.680 7.943 1.00 97.00 204 ALA A C 1
ATOM 1631 O O . ALA A 1 204 ? 3.258 -7.761 7.388 1.00 97.00 204 ALA A O 1
ATOM 1632 N N . ALA A 1 205 ? 1.837 -6.370 8.400 1.00 98.25 205 ALA A N 1
ATOM 1633 C CA . ALA A 1 205 ? 0.698 -7.274 8.294 1.00 98.25 205 ALA A CA 1
ATOM 1634 C C . ALA A 1 205 ? 0.266 -7.510 6.836 1.00 98.25 205 ALA A C 1
ATOM 1636 O O . ALA A 1 205 ? -0.028 -8.646 6.463 1.00 98.25 205 ALA A O 1
ATOM 1637 N N . LEU A 1 206 ? 0.264 -6.474 5.990 1.00 98.56 206 LEU A N 1
ATOM 1638 C CA . LEU A 1 206 ? -0.020 -6.606 4.555 1.00 98.56 206 LEU A CA 1
ATOM 1639 C C . LEU A 1 206 ? 1.042 -7.450 3.833 1.00 98.56 206 LEU A C 1
ATOM 1641 O O . LEU A 1 206 ? 0.690 -8.282 2.995 1.00 98.56 206 LEU A O 1
ATOM 1645 N N . SER A 1 207 ? 2.315 -7.292 4.198 1.00 97.69 207 SER A N 1
ATOM 1646 C CA . SER A 1 207 ? 3.426 -8.136 3.736 1.00 97.69 207 SER A CA 1
ATOM 1647 C C . SER A 1 207 ? 3.224 -9.604 4.115 1.00 97.69 207 SER A C 1
ATOM 1649 O O . SER A 1 207 ? 3.348 -10.498 3.273 1.00 97.69 207 SER A O 1
ATOM 1651 N N . HIS A 1 208 ? 2.803 -9.873 5.352 1.00 98.31 208 HIS A N 1
ATOM 1652 C CA . HIS A 1 208 ? 2.482 -11.225 5.804 1.00 98.31 208 HIS A CA 1
ATOM 1653 C C . HIS A 1 208 ? 1.261 -11.805 5.073 1.00 98.31 208 HIS A C 1
ATOM 1655 O O . HIS A 1 208 ? 1.289 -12.956 4.649 1.00 98.31 208 HIS A O 1
ATOM 1661 N N . ILE A 1 209 ? 0.208 -11.022 4.826 1.00 98.31 209 ILE A N 1
ATOM 1662 C CA . ILE A 1 209 ? -0.917 -11.478 3.994 1.00 98.31 209 ILE A CA 1
ATOM 1663 C C . ILE A 1 209 ? -0.466 -11.813 2.568 1.00 98.31 209 ILE A C 1
ATOM 1665 O O . ILE A 1 209 ? -0.880 -12.839 2.029 1.00 98.31 209 ILE A O 1
ATOM 1669 N N . ALA A 1 210 ? 0.401 -11.000 1.959 1.00 97.75 210 ALA A N 1
ATOM 1670 C CA . ALA A 1 210 ? 0.934 -11.286 0.629 1.00 97.75 210 ALA A CA 1
ATOM 1671 C C . ALA A 1 210 ? 1.776 -12.575 0.611 1.00 97.75 210 ALA A C 1
ATOM 1673 O O . ALA A 1 210 ? 1.654 -13.377 -0.316 1.00 97.75 210 ALA A O 1
ATOM 1674 N N . ALA A 1 211 ? 2.579 -12.815 1.652 1.00 98.38 211 ALA A N 1
ATOM 1675 C CA . ALA A 1 211 ? 3.317 -14.063 1.827 1.00 98.38 211 ALA A CA 1
ATOM 1676 C C . ALA A 1 211 ? 2.383 -15.266 2.045 1.00 98.38 211 ALA A C 1
ATOM 1678 O O . ALA A 1 211 ? 2.612 -16.333 1.476 1.00 98.38 211 ALA A O 1
ATOM 1679 N N . TYR A 1 212 ? 1.294 -15.102 2.802 1.00 98.69 212 TYR A N 1
ATOM 1680 C CA . TYR A 1 212 ? 0.263 -16.131 2.939 1.00 98.69 212 TYR A CA 1
ATOM 1681 C C . TYR A 1 212 ? -0.389 -16.459 1.592 1.00 98.69 212 TYR A C 1
ATOM 1683 O O . TYR A 1 212 ? -0.510 -17.632 1.251 1.00 98.69 212 TYR A O 1
ATOM 1691 N N . ASP A 1 213 ? -0.756 -15.455 0.793 1.00 97.75 213 ASP A N 1
ATOM 1692 C CA . ASP A 1 213 ? -1.323 -15.686 -0.538 1.00 97.75 213 ASP A CA 1
ATOM 1693 C C . ASP A 1 213 ? -0.340 -16.435 -1.454 1.00 97.75 213 ASP A C 1
ATOM 1695 O O . ASP A 1 213 ? -0.741 -17.356 -2.165 1.00 97.75 213 ASP A O 1
ATOM 1699 N N . ALA A 1 214 ? 0.945 -16.064 -1.428 1.00 97.69 214 ALA A N 1
ATOM 1700 C CA . ALA A 1 214 ? 1.987 -16.686 -2.246 1.00 97.69 214 ALA A CA 1
ATOM 1701 C C . ALA A 1 214 ? 2.290 -18.132 -1.828 1.00 97.69 214 ALA A C 1
ATOM 1703 O O . ALA A 1 214 ? 2.529 -19.000 -2.673 1.00 97.69 214 ALA A O 1
ATOM 1704 N N . TYR A 1 215 ? 2.298 -18.396 -0.520 1.00 98.38 215 TYR A N 1
ATOM 1705 C CA . TYR A 1 215 ? 2.947 -19.582 0.028 1.00 98.38 215 TYR A CA 1
ATOM 1706 C C . TYR A 1 215 ? 2.047 -20.487 0.870 1.00 98.38 215 TYR A C 1
ATOM 1708 O O . TYR A 1 215 ? 2.424 -21.637 1.109 1.00 98.38 215 TYR A O 1
ATOM 1716 N N . GLY A 1 216 ? 0.890 -20.014 1.320 1.00 97.75 216 GLY A N 1
ATOM 1717 C CA . GLY A 1 216 ? -0.063 -20.778 2.127 1.00 97.75 216 GLY A CA 1
ATOM 1718 C C . GLY A 1 216 ? 0.439 -21.193 3.515 1.00 97.75 216 GLY A C 1
ATOM 1719 O O . GLY A 1 216 ? -0.173 -22.064 4.127 1.00 97.75 216 GLY A O 1
ATOM 1720 N N . ASP A 1 217 ? 1.546 -20.625 4.012 1.00 98.06 217 ASP A N 1
ATOM 1721 C CA . ASP A 1 217 ? 2.031 -20.904 5.369 1.00 98.06 217 ASP A CA 1
ATOM 1722 C C . ASP A 1 217 ? 1.202 -20.115 6.392 1.00 98.06 217 ASP A C 1
ATOM 1724 O O . ASP A 1 217 ? 1.164 -18.881 6.384 1.00 98.06 217 ASP A O 1
ATOM 1728 N N . GLN A 1 218 ? 0.526 -20.849 7.274 1.00 98.12 218 GLN A N 1
ATOM 1729 C CA . GLN A 1 218 ? -0.449 -20.325 8.221 1.00 98.12 218 GLN A CA 1
ATOM 1730 C C . GLN A 1 218 ? 0.150 -19.312 9.204 1.00 98.12 218 GLN A C 1
ATOM 1732 O O . GLN A 1 218 ? -0.556 -18.397 9.629 1.00 98.12 218 GLN A O 1
ATOM 1737 N N . ILE A 1 219 ? 1.449 -19.404 9.512 1.00 97.50 219 ILE A N 1
ATOM 1738 C CA . ILE A 1 219 ? 2.096 -18.462 10.434 1.00 97.50 219 ILE A CA 1
ATOM 1739 C C . ILE A 1 219 ? 2.003 -17.012 9.953 1.00 97.50 219 ILE A C 1
ATOM 1741 O O . ILE A 1 219 ? 1.896 -16.092 10.766 1.00 97.50 219 ILE A O 1
ATOM 1745 N N . PHE A 1 220 ? 1.997 -16.798 8.636 1.00 98.25 220 PHE A N 1
ATOM 1746 C CA . PHE A 1 220 ? 1.855 -15.468 8.068 1.00 98.25 220 PHE A CA 1
ATOM 1747 C C . PHE A 1 220 ? 0.455 -14.899 8.316 1.00 98.25 220 PHE A C 1
ATOM 1749 O O . PHE A 1 220 ? 0.314 -13.768 8.782 1.00 98.25 220 PHE A O 1
ATOM 1756 N N . LEU A 1 221 ? -0.585 -15.706 8.084 1.00 98.62 221 LEU A N 1
ATOM 1757 C CA . LEU A 1 221 ? -1.966 -15.308 8.343 1.00 98.62 221 LEU A CA 1
ATOM 1758 C C . LEU A 1 221 ? -2.216 -15.074 9.839 1.00 98.62 221 LEU A C 1
ATOM 1760 O O . LEU A 1 221 ? -2.876 -14.101 10.203 1.00 98.62 221 LEU A O 1
ATOM 1764 N N . ASP A 1 222 ? -1.673 -15.922 10.710 1.00 98.44 222 ASP A N 1
ATOM 1765 C CA . ASP A 1 222 ? -1.849 -15.788 12.158 1.00 98.44 222 ASP A CA 1
ATOM 1766 C C . ASP A 1 222 ? -1.210 -14.498 12.690 1.00 98.44 222 ASP A C 1
ATOM 1768 O O . ASP A 1 222 ? -1.825 -13.779 13.481 1.00 98.44 222 ASP A O 1
ATOM 1772 N N . ARG A 1 223 ? -0.017 -14.140 12.197 1.00 97.62 223 ARG A N 1
ATOM 1773 C CA . ARG A 1 223 ? 0.639 -12.866 12.533 1.00 97.62 223 ARG A CA 1
ATOM 1774 C C . ARG A 1 223 ? -0.134 -11.659 12.014 1.00 97.62 223 ARG A C 1
ATOM 1776 O O . ARG A 1 223 ? -0.333 -10.709 12.765 1.00 97.62 223 ARG A O 1
ATOM 1783 N N . ALA A 1 224 ? -0.620 -11.708 10.775 1.00 98.44 224 ALA A N 1
ATOM 1784 C CA . ALA A 1 224 ? -1.433 -10.632 10.213 1.00 98.44 224 ALA A CA 1
ATOM 1785 C C . ALA A 1 224 ? -2.746 -10.423 10.991 1.00 98.44 224 ALA A C 1
ATOM 1787 O O . ALA A 1 224 ? -3.138 -9.284 11.244 1.00 98.44 224 ALA A O 1
ATOM 1788 N N . LYS A 1 225 ? -3.401 -11.508 11.431 1.00 98.56 225 LYS A N 1
ATOM 1789 C CA . LYS A 1 225 ? -4.563 -11.440 12.331 1.00 98.56 225 LYS A CA 1
ATOM 1790 C C . LYS A 1 225 ? -4.199 -10.806 13.671 1.00 98.56 225 LYS A C 1
ATOM 1792 O O . LYS A 1 225 ? -4.913 -9.919 14.121 1.00 98.56 225 LYS A O 1
ATOM 1797 N N . GLY A 1 226 ? -3.090 -11.221 14.285 1.00 97.19 226 GLY A N 1
ATOM 1798 C CA . GLY A 1 226 ? -2.614 -10.638 15.543 1.00 97.19 226 GLY A CA 1
ATOM 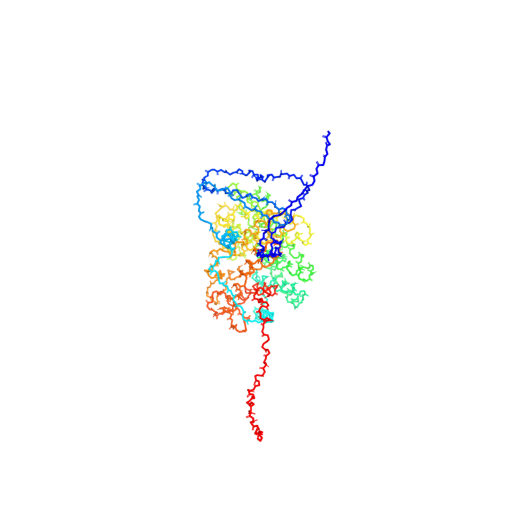1799 C C . GLY A 1 226 ? -2.356 -9.132 15.437 1.00 97.19 226 GLY A C 1
ATOM 1800 O O . GLY A 1 226 ? -2.824 -8.364 16.273 1.00 97.19 226 GLY A O 1
ATOM 1801 N N . ALA A 1 227 ? -1.689 -8.704 14.365 1.00 96.69 227 ALA A N 1
ATOM 1802 C CA . ALA A 1 227 ? -1.443 -7.297 14.063 1.00 96.69 227 ALA A CA 1
ATOM 1803 C C . ALA A 1 227 ? -2.744 -6.500 13.846 1.00 96.69 227 ALA A C 1
ATOM 1805 O O . ALA A 1 227 ? -2.892 -5.397 14.372 1.00 96.69 227 ALA A O 1
ATOM 1806 N N . TYR A 1 228 ? -3.720 -7.072 13.132 1.00 98.19 228 TYR A N 1
ATOM 1807 C CA . TYR A 1 228 ? -5.038 -6.458 12.963 1.00 98.19 228 TYR A CA 1
ATOM 1808 C C . TYR A 1 228 ? -5.760 -6.271 14.302 1.00 98.19 228 TYR A C 1
ATOM 1810 O O . TYR A 1 228 ? -6.228 -5.174 14.600 1.00 98.19 228 TYR A O 1
ATOM 1818 N N . GLU A 1 229 ? -5.839 -7.320 15.125 1.00 96.31 229 GLU A N 1
ATOM 1819 C CA . GLU A 1 229 ? -6.485 -7.240 16.441 1.00 96.31 229 GLU A CA 1
ATOM 1820 C C . GLU A 1 229 ? -5.787 -6.212 17.338 1.00 96.31 229 GLU A C 1
ATOM 1822 O O . GLU A 1 229 ? -6.442 -5.498 18.097 1.00 96.31 229 GLU A O 1
ATOM 1827 N N . PHE A 1 230 ? -4.468 -6.070 17.219 1.00 93.81 230 PHE A N 1
ATOM 1828 C CA . PHE A 1 230 ? -3.741 -5.029 17.928 1.00 93.81 230 PHE A CA 1
ATOM 1829 C C . PHE A 1 230 ? -4.179 -3.621 17.489 1.00 93.81 230 PHE A C 1
ATOM 1831 O O . PHE A 1 230 ? -4.609 -2.830 18.329 1.00 93.81 230 PHE A O 1
ATOM 1838 N N . ILE A 1 231 ? -4.153 -3.305 16.189 1.00 94.50 231 ILE A N 1
ATOM 1839 C CA . ILE A 1 231 ? -4.572 -1.978 15.697 1.00 94.50 231 ILE A CA 1
ATOM 1840 C C . ILE A 1 231 ? -6.042 -1.704 16.055 1.00 94.50 231 ILE A C 1
ATOM 1842 O O . ILE A 1 231 ? -6.379 -0.592 16.471 1.00 94.50 231 ILE A O 1
ATOM 1846 N N . LEU A 1 232 ? -6.913 -2.715 15.967 1.00 94.62 232 LEU A N 1
ATOM 1847 C CA . LEU A 1 232 ? -8.325 -2.600 16.339 1.00 94.62 232 LEU A CA 1
ATOM 1848 C C . LEU A 1 232 ? -8.509 -2.148 17.797 1.00 94.62 232 LEU A C 1
ATOM 1850 O O . LEU A 1 232 ? -9.415 -1.370 18.090 1.00 94.62 232 LEU A O 1
ATOM 1854 N N . ASN A 1 233 ? -7.653 -2.623 18.703 1.00 89.69 233 ASN A N 1
ATOM 1855 C CA . ASN A 1 233 ? -7.748 -2.330 20.131 1.00 89.69 233 ASN A CA 1
ATOM 1856 C C . ASN A 1 233 ? -6.946 -1.094 20.566 1.00 89.69 233 ASN A C 1
ATOM 1858 O O . ASN A 1 233 ? -7.298 -0.485 21.574 1.00 89.69 233 ASN A O 1
ATOM 1862 N N . HIS A 1 234 ? -5.895 -0.722 19.827 1.00 86.69 234 HIS A N 1
ATOM 1863 C CA . HIS A 1 234 ? -4.916 0.282 20.264 1.00 86.69 234 HIS A CA 1
ATOM 1864 C C . HIS A 1 234 ? -4.759 1.492 19.326 1.00 86.69 234 HIS A C 1
ATOM 1866 O O . HIS A 1 234 ? -4.109 2.467 19.698 1.00 86.69 234 HIS A O 1
ATOM 1872 N N . GLY A 1 235 ? -5.354 1.472 18.131 1.00 90.31 235 GLY A N 1
ATOM 1873 C CA . GLY A 1 235 ? -5.272 2.573 17.160 1.00 90.31 235 GLY A CA 1
ATOM 1874 C C . GLY A 1 235 ? -6.611 2.999 16.559 1.00 90.31 235 GLY A C 1
ATOM 1875 O O . GLY A 1 235 ? -6.787 4.171 16.223 1.00 90.31 235 GLY A O 1
ATOM 1876 N N . PHE A 1 236 ? -7.560 2.073 16.422 1.00 94.44 236 PHE A N 1
ATOM 1877 C CA . PHE A 1 236 ? -8.841 2.307 15.761 1.00 94.44 236 PHE A CA 1
ATOM 1878 C C . PHE A 1 236 ? -9.825 3.130 16.607 1.00 94.44 236 PHE A C 1
ATOM 1880 O O . PHE A 1 236 ? -10.101 2.835 17.771 1.00 94.44 236 PHE A O 1
ATOM 1887 N N . ILE A 1 237 ? -10.437 4.137 15.985 1.00 94.50 237 ILE A N 1
ATOM 1888 C CA . ILE A 1 237 ? -11.465 4.978 16.600 1.00 94.50 237 ILE A CA 1
ATOM 1889 C C . ILE A 1 237 ? -12.829 4.295 16.465 1.00 94.50 237 ILE A C 1
ATOM 1891 O O . ILE A 1 237 ? -13.533 4.439 15.460 1.00 94.50 237 ILE A O 1
ATOM 1895 N N . SER A 1 238 ? -13.222 3.561 17.504 1.00 94.12 238 SER A N 1
ATOM 1896 C CA . SER A 1 238 ? -14.544 2.939 17.621 1.00 94.12 238 SER A CA 1
ATOM 1897 C C . SER A 1 238 ? -15.589 3.881 18.237 1.00 94.12 238 SER A C 1
ATOM 1899 O O . SER A 1 238 ? -15.273 4.942 18.779 1.00 94.12 238 SER A O 1
ATOM 1901 N N . ALA A 1 239 ? -16.862 3.476 18.210 1.00 93.62 239 ALA A N 1
ATOM 1902 C CA . ALA A 1 239 ? -17.921 4.188 18.930 1.00 93.62 239 ALA A CA 1
ATOM 1903 C C . ALA A 1 239 ? -17.652 4.264 20.447 1.00 93.62 239 ALA A C 1
ATOM 1905 O O . ALA A 1 239 ? -17.959 5.275 21.079 1.00 93.62 239 ALA A O 1
ATOM 1906 N N . ASP A 1 240 ? -17.031 3.230 21.021 1.00 90.06 240 ASP A N 1
ATOM 1907 C CA . ASP A 1 240 ? -16.660 3.215 22.436 1.00 90.06 240 ASP A CA 1
ATOM 1908 C C . ASP A 1 240 ? -15.534 4.200 22.745 1.00 90.06 240 ASP A C 1
ATOM 1910 O O . ASP A 1 240 ? -15.614 4.892 23.758 1.00 90.06 240 ASP A O 1
ATOM 1914 N N . VAL A 1 241 ? -14.533 4.317 21.862 1.00 88.75 241 VAL A N 1
ATOM 1915 C CA . VAL A 1 241 ? -13.466 5.330 21.975 1.00 88.75 241 VAL A CA 1
ATOM 1916 C C . VAL A 1 241 ? -14.065 6.735 21.976 1.00 88.75 241 VAL A C 1
ATOM 1918 O O . VAL A 1 241 ? -13.712 7.559 22.818 1.00 88.75 241 VAL A O 1
ATOM 1921 N N . ILE A 1 242 ? -15.034 6.997 21.095 1.00 90.69 242 ILE A N 1
ATOM 1922 C CA . ILE A 1 242 ? -15.747 8.281 21.047 1.00 90.69 242 ILE A CA 1
ATOM 1923 C C . ILE A 1 242 ? -16.537 8.532 22.336 1.00 90.69 242 ILE A C 1
ATOM 1925 O O . ILE A 1 242 ? -16.521 9.644 22.859 1.00 90.69 242 ILE A O 1
ATOM 1929 N N . LYS A 1 243 ? -17.201 7.506 22.881 1.00 89.19 243 LYS A N 1
ATOM 1930 C CA . LYS A 1 243 ? -17.955 7.612 24.137 1.00 89.19 243 LYS A CA 1
ATOM 1931 C C . LYS A 1 243 ? -17.048 7.888 25.337 1.00 89.19 243 LYS A C 1
ATOM 1933 O O . LYS A 1 243 ? -17.449 8.628 26.231 1.00 89.19 243 LYS A O 1
ATOM 1938 N N . THR A 1 244 ? -15.862 7.282 25.388 1.00 84.69 244 THR A N 1
ATOM 1939 C CA . THR A 1 244 ? -14.911 7.510 26.485 1.00 84.69 244 THR A CA 1
ATOM 1940 C C . THR A 1 244 ? -14.054 8.753 26.303 1.00 84.69 244 THR A C 1
ATOM 1942 O O . THR A 1 244 ? -13.519 9.252 27.287 1.00 84.69 244 THR A O 1
ATOM 1945 N N . GLY A 1 245 ? -13.955 9.279 25.081 1.00 80.94 245 GLY A N 1
ATOM 1946 C CA . GLY A 1 245 ? -13.239 10.515 24.769 1.00 80.94 245 GLY A CA 1
ATOM 1947 C C . GLY A 1 245 ? -11.719 10.365 24.667 1.00 80.94 245 GLY A C 1
ATOM 1948 O O . GLY A 1 245 ? -11.033 11.379 24.575 1.00 80.94 245 GLY A O 1
ATOM 1949 N N . TYR A 1 246 ? -11.198 9.134 24.669 1.00 77.25 246 TYR A N 1
ATOM 1950 C CA . TYR A 1 246 ? -9.780 8.816 24.476 1.00 77.25 246 TYR A CA 1
ATOM 1951 C C . TYR A 1 246 ? -9.587 7.370 23.994 1.00 77.25 246 TYR A C 1
ATOM 1953 O O . TYR A 1 246 ? -10.465 6.519 24.184 1.00 77.25 246 TYR A O 1
ATOM 1961 N N . LEU A 1 247 ? -8.427 7.090 23.390 1.00 73.44 247 LEU A N 1
ATOM 1962 C CA . LEU A 1 247 ? -7.999 5.745 22.984 1.00 73.44 247 LEU A CA 1
ATOM 1963 C C . LEU A 1 247 ? -7.678 4.868 24.204 1.00 73.44 247 LEU A C 1
ATOM 1965 O O . LEU A 1 247 ? -6.721 5.129 24.933 1.00 73.44 247 LEU A O 1
ATOM 1969 N N . LYS A 1 248 ? -8.444 3.793 24.409 1.00 64.19 248 LYS A N 1
ATOM 1970 C CA . LYS A 1 248 ? -8.183 2.819 25.479 1.00 64.19 248 LYS A CA 1
ATOM 1971 C C . LYS A 1 248 ? -6.962 1.952 25.165 1.00 64.19 248 LYS A C 1
ATOM 1973 O O . LYS A 1 248 ? -6.664 1.688 24.010 1.00 64.19 248 LYS A O 1
ATOM 1978 N N . GLY A 1 249 ? -6.289 1.467 26.210 1.00 60.62 249 GLY A N 1
ATOM 1979 C CA . GLY A 1 249 ? -5.203 0.488 26.076 1.00 60.62 249 GLY A CA 1
ATOM 1980 C C . GLY A 1 249 ? -3.897 1.049 25.511 1.00 60.62 249 GLY A C 1
ATOM 1981 O O . GLY A 1 249 ? -2.976 0.280 25.250 1.00 60.62 249 GLY A O 1
ATOM 1982 N N . THR A 1 250 ? -3.802 2.363 25.331 1.00 61.62 250 THR A N 1
ATOM 1983 C CA . THR A 1 250 ? -2.564 3.046 24.951 1.00 61.62 250 THR A CA 1
ATOM 1984 C C . THR A 1 250 ? -1.824 3.487 26.212 1.00 61.62 250 THR A C 1
ATOM 1986 O O . THR A 1 250 ? -2.437 3.687 27.266 1.00 61.62 250 THR A O 1
ATOM 1989 N N . LYS A 1 251 ? -0.495 3.638 26.145 1.00 57.00 251 LYS A N 1
ATOM 1990 C CA . LYS A 1 251 ? 0.273 4.161 27.288 1.00 57.00 251 LYS A CA 1
ATOM 1991 C C . LYS A 1 251 ? 0.127 5.678 27.476 1.00 57.00 251 LYS A C 1
ATOM 1993 O O . LYS A 1 251 ? 0.692 6.195 28.438 1.00 57.00 251 LYS A O 1
ATOM 1998 N N . ASN A 1 252 ? -0.626 6.379 26.616 1.00 57.06 252 ASN A N 1
ATOM 1999 C CA . ASN A 1 252 ? -0.903 7.805 26.786 1.00 57.06 252 ASN A CA 1
ATOM 2000 C C . ASN A 1 252 ? -2.366 8.072 27.213 1.00 57.06 252 ASN A C 1
ATOM 2002 O O . ASN A 1 252 ? -3.264 8.058 26.365 1.00 57.06 252 ASN A O 1
ATOM 2006 N N . PRO A 1 253 ? -2.619 8.382 28.499 1.00 53.53 253 PRO A N 1
ATOM 2007 C CA . PRO A 1 253 ? -3.958 8.688 29.001 1.00 53.53 253 PRO A CA 1
ATOM 2008 C C . PRO A 1 253 ? -4.536 10.031 28.502 1.00 53.53 253 PRO A C 1
ATOM 2010 O O . PRO A 1 253 ? -5.728 10.265 28.694 1.00 53.53 253 PRO A O 1
ATOM 2013 N N . ASP A 1 254 ? -3.744 10.886 27.839 1.00 60.19 254 ASP A N 1
ATOM 2014 C CA . ASP A 1 254 ? -4.136 12.246 27.431 1.00 60.19 254 ASP A CA 1
ATOM 2015 C C . ASP A 1 254 ? -4.512 12.396 25.943 1.00 60.19 254 ASP A C 1
ATOM 2017 O O . ASP A 1 254 ? -4.732 13.514 25.468 1.00 60.19 254 ASP A O 1
ATOM 2021 N N . ASN A 1 255 ? -4.660 11.290 25.202 1.00 66.50 255 ASN A N 1
ATOM 2022 C CA . ASN A 1 255 ? -5.121 11.297 23.807 1.00 66.50 255 ASN A CA 1
ATOM 2023 C C . ASN A 1 255 ? -6.622 11.599 23.705 1.00 66.50 255 ASN A C 1
ATOM 2025 O O . ASN A 1 255 ? -7.426 10.747 23.322 1.00 66.50 255 ASN A O 1
ATOM 2029 N N . LYS A 1 256 ? -7.004 12.829 24.056 1.00 79.25 256 LYS A N 1
ATOM 2030 C CA . LYS A 1 256 ? -8.365 13.328 23.873 1.00 79.25 256 LYS A CA 1
ATOM 2031 C C . LYS A 1 256 ? -8.732 13.274 22.394 1.00 79.25 256 LYS A C 1
ATOM 2033 O O . LYS A 1 256 ? -7.898 13.515 21.523 1.00 79.25 256 LYS A O 1
ATOM 2038 N N . ILE A 1 257 ? -9.992 12.976 22.111 1.00 86.38 257 ILE A N 1
ATOM 2039 C CA . ILE A 1 257 ? -10.499 12.912 20.743 1.00 86.38 257 ILE A CA 1
ATOM 2040 C C . ILE A 1 257 ? -11.776 13.727 20.598 1.00 86.38 257 ILE A C 1
ATOM 2042 O O . ILE A 1 257 ? -12.662 13.696 21.453 1.00 86.38 257 ILE A O 1
ATOM 2046 N N . GLN A 1 258 ? -11.890 14.436 19.481 1.00 91.50 258 GLN A N 1
ATOM 2047 C CA . GLN A 1 258 ? -13.152 15.022 19.063 1.00 91.50 258 GLN A CA 1
ATOM 2048 C C . GLN A 1 258 ? -14.104 13.923 18.601 1.00 91.50 258 GLN A C 1
ATOM 2050 O O . GLN A 1 258 ? -13.787 13.128 17.719 1.00 91.50 258 GLN A O 1
ATOM 2055 N N . ALA A 1 259 ? -15.323 13.913 19.141 1.00 92.56 259 ALA A N 1
ATOM 2056 C CA . ALA A 1 259 ? -16.356 12.988 18.677 1.00 92.56 259 ALA A CA 1
ATOM 2057 C C . ALA A 1 259 ? -16.687 13.188 17.181 1.00 92.56 259 ALA A C 1
ATOM 2059 O O . ALA A 1 259 ? -17.036 12.248 16.455 1.00 92.56 259 ALA A O 1
ATOM 2060 N N . SER A 1 260 ? -16.568 14.434 16.720 1.00 96.12 260 SER A N 1
ATOM 2061 C CA . SER A 1 260 ? -16.812 14.840 15.343 1.00 96.12 260 SER A CA 1
ATOM 2062 C C . SER A 1 260 ? -15.940 16.023 14.943 1.00 96.12 260 SER A C 1
ATOM 2064 O O . SER A 1 260 ? -15.736 16.930 15.745 1.00 96.12 260 SER A O 1
ATOM 2066 N N . CYS A 1 261 ? -15.557 16.069 13.673 1.00 96.31 261 CYS A N 1
ATOM 2067 C CA . CYS A 1 261 ? -14.881 17.198 13.047 1.00 96.31 261 CYS A CA 1
ATOM 2068 C C . CYS A 1 261 ? -15.752 17.743 11.912 1.00 96.31 261 CYS A C 1
ATOM 2070 O O . CYS A 1 261 ? -16.230 16.981 11.072 1.00 96.31 261 CYS A O 1
ATOM 2072 N N . GLY A 1 262 ? -16.046 19.048 11.926 1.00 94.62 262 GLY A N 1
ATOM 2073 C CA . GLY A 1 262 ? -16.962 19.661 10.951 1.00 94.62 262 GLY A CA 1
ATOM 2074 C C . GLY A 1 262 ? -18.362 19.026 10.934 1.00 94.62 262 GLY A C 1
ATOM 2075 O O . GLY A 1 262 ? -18.966 18.894 9.874 1.00 94.62 262 GLY A O 1
ATOM 2076 N N . GLY A 1 263 ? -18.846 18.551 12.089 1.00 96.31 263 GLY A N 1
ATOM 2077 C CA . GLY A 1 263 ? -20.123 17.836 12.216 1.00 96.31 263 GLY A CA 1
ATOM 2078 C C . GLY A 1 263 ? -20.117 16.392 11.691 1.00 96.31 263 GLY A C 1
ATOM 2079 O O . GLY A 1 263 ? -21.144 15.720 11.747 1.00 96.31 263 GLY A O 1
ATOM 2080 N N . LYS A 1 264 ? -18.979 15.883 11.203 1.00 97.62 264 LYS A N 1
ATOM 2081 C CA . LYS A 1 264 ? -18.828 14.505 10.719 1.00 97.62 264 LYS A CA 1
ATOM 2082 C C . LYS A 1 264 ? -18.133 13.643 11.770 1.00 97.62 264 LYS A C 1
ATOM 2084 O O . LYS A 1 264 ? -17.130 14.052 12.347 1.00 97.62 264 LYS A O 1
ATOM 2089 N N . SER A 1 265 ? -18.655 12.442 12.009 1.00 97.12 265 SER A N 1
ATOM 2090 C CA . SER A 1 265 ? -18.100 11.498 12.992 1.00 97.12 265 SER A CA 1
ATOM 2091 C C . SER A 1 265 ? -16.640 11.126 12.699 1.00 97.12 265 SER A C 1
ATOM 2093 O O . SER A 1 265 ? -16.273 10.945 11.537 1.00 97.12 265 SER A O 1
ATOM 2095 N N . MET A 1 266 ? -15.838 10.966 13.757 1.00 96.50 266 MET A N 1
ATOM 2096 C CA . MET A 1 266 ? -14.449 10.482 13.697 1.00 96.50 266 MET A CA 1
ATOM 2097 C C . MET A 1 266 ? -14.313 8.949 13.722 1.00 96.50 266 MET A C 1
ATOM 2099 O O . MET A 1 266 ? -13.204 8.439 13.585 1.00 96.50 266 MET A O 1
ATOM 2103 N N . ILE A 1 267 ? -15.419 8.203 13.856 1.00 97.62 267 ILE A N 1
ATOM 2104 C CA . ILE A 1 267 ? -15.399 6.730 13.848 1.00 97.62 267 ILE A CA 1
ATOM 2105 C C . ILE A 1 267 ? -14.764 6.225 12.557 1.00 97.62 267 ILE A C 1
ATOM 2107 O O . ILE A 1 267 ? -15.159 6.665 11.477 1.00 97.62 267 ILE A O 1
ATOM 2111 N N . GLY A 1 268 ? -13.851 5.266 12.667 1.00 98.06 268 GLY A N 1
ATOM 2112 C CA . GLY A 1 268 ? -13.179 4.653 11.527 1.00 98.06 268 GLY A CA 1
ATOM 2113 C C . GLY A 1 268 ? -11.770 5.177 11.268 1.00 98.06 268 GLY A C 1
ATOM 2114 O O . GLY A 1 268 ? -11.014 4.524 10.560 1.00 98.06 268 GLY A O 1
ATOM 2115 N N . GLY A 1 269 ? -11.377 6.315 11.838 1.00 97.44 269 GLY A N 1
ATOM 2116 C CA . GLY A 1 269 ? -9.985 6.751 11.753 1.00 97.44 269 GLY A CA 1
ATOM 2117 C C . GLY A 1 269 ? -9.065 5.838 12.564 1.00 97.44 269 GLY A C 1
ATOM 2118 O O . GLY A 1 269 ? -9.502 5.198 13.523 1.00 97.44 269 GLY A O 1
ATOM 2119 N N . VAL A 1 270 ? -7.791 5.787 12.191 1.00 95.81 270 VAL A N 1
ATOM 2120 C CA . VAL A 1 270 ? -6.735 5.113 12.954 1.00 95.81 270 VAL A CA 1
ATOM 2121 C C . VAL A 1 270 ? -5.672 6.142 13.309 1.00 95.81 270 VAL A C 1
ATOM 2123 O O . VAL A 1 270 ? -5.207 6.892 12.448 1.00 95.81 270 VAL A O 1
ATOM 2126 N N . TYR A 1 271 ? -5.312 6.205 14.587 1.00 92.62 271 TYR A N 1
ATOM 2127 C CA . TYR A 1 271 ? -4.208 7.050 15.025 1.00 92.62 271 TYR A CA 1
ATOM 2128 C C . TYR A 1 271 ? -2.902 6.578 14.411 1.00 92.62 271 TYR A C 1
ATOM 2130 O O . TYR A 1 271 ? -2.674 5.378 14.286 1.00 92.62 271 TYR A O 1
ATOM 2138 N N . TRP A 1 272 ? -2.023 7.521 14.097 1.00 91.19 272 TRP A N 1
ATOM 2139 C CA . TRP A 1 272 ? -0.688 7.182 13.628 1.00 91.19 272 TRP A CA 1
ATOM 2140 C C . TRP A 1 272 ? 0.068 6.342 14.664 1.00 91.19 272 TRP A C 1
ATOM 2142 O O . TRP A 1 272 ? 0.648 5.310 14.341 1.00 91.19 272 TRP A O 1
ATOM 2152 N N . VAL A 1 273 ? -0.036 6.730 15.937 1.00 85.88 273 VAL A N 1
ATOM 2153 C CA . VAL A 1 273 ? 0.712 6.131 17.043 1.00 85.88 273 VAL A CA 1
ATOM 2154 C C . VAL A 1 273 ? -0.254 5.477 18.032 1.00 85.88 273 VAL A C 1
ATOM 2156 O O . VAL A 1 273 ? -1.254 6.075 18.424 1.00 85.88 273 VAL A O 1
ATOM 2159 N N . ASN A 1 274 ? 0.051 4.260 18.480 1.00 78.69 274 ASN A N 1
ATOM 2160 C CA . ASN A 1 274 ? -0.757 3.488 19.445 1.00 78.69 274 ASN A CA 1
ATOM 2161 C C . ASN A 1 274 ? -0.362 3.710 20.926 1.00 78.69 274 ASN A C 1
ATOM 2163 O O . ASN A 1 274 ? -0.749 2.950 21.816 1.00 78.69 274 ASN A O 1
ATOM 2167 N N . GLY A 1 275 ? 0.361 4.801 21.201 1.00 63.84 275 GLY A N 1
ATOM 2168 C CA . GLY A 1 275 ? 0.767 5.255 22.532 1.00 63.84 275 GLY A CA 1
ATOM 2169 C C . GLY A 1 275 ? 1.869 4.405 23.160 1.00 63.84 275 GLY A C 1
ATOM 2170 O O . GLY A 1 275 ? 1.597 3.445 23.883 1.00 63.84 275 GLY A O 1
ATOM 2171 N N . GLY A 1 276 ? 3.116 4.820 22.928 1.00 58.75 276 GLY A N 1
ATOM 2172 C CA . GLY A 1 276 ? 4.308 4.364 23.642 1.00 58.75 276 GLY A CA 1
ATOM 2173 C C . GLY A 1 276 ? 4.601 5.175 24.905 1.00 58.75 276 GLY A C 1
ATOM 2174 O O . GLY A 1 276 ? 3.957 6.185 25.177 1.00 58.75 276 GLY A O 1
ATOM 2175 N N . ASN A 1 277 ? 5.569 4.723 25.708 1.00 54.09 277 ASN A N 1
ATOM 2176 C CA . ASN A 1 277 ? 6.113 5.536 26.796 1.00 54.09 277 ASN A CA 1
ATOM 2177 C C . ASN A 1 277 ? 6.947 6.671 26.167 1.00 54.09 277 ASN A C 1
ATOM 2179 O O . ASN A 1 277 ? 7.894 6.342 25.456 1.00 54.09 277 ASN A O 1
ATOM 2183 N N . PRO A 1 278 ? 6.675 7.962 26.444 1.00 52.56 278 PRO A N 1
ATOM 2184 C CA . PRO A 1 278 ? 7.467 9.072 25.905 1.00 52.56 278 PRO A CA 1
ATOM 2185 C C . PRO A 1 278 ? 8.976 8.954 26.185 1.00 52.56 278 PRO A C 1
ATOM 2187 O O . PRO A 1 278 ? 9.786 9.488 25.438 1.00 52.56 278 PRO A O 1
ATOM 2190 N N . ALA A 1 279 ? 9.372 8.253 27.255 1.00 54.94 279 ALA A N 1
ATOM 2191 C CA . ALA A 1 279 ? 10.779 8.021 27.594 1.00 54.94 279 ALA A CA 1
ATOM 2192 C C . ALA A 1 279 ? 11.459 6.922 26.749 1.00 54.94 279 ALA A C 1
ATOM 2194 O O . ALA A 1 279 ? 12.685 6.866 26.699 1.00 54.94 279 ALA A O 1
ATOM 2195 N N . GLU A 1 280 ? 10.681 6.048 26.106 1.00 58.00 280 GLU A N 1
ATOM 2196 C CA . GLU A 1 280 ? 11.148 4.968 25.214 1.00 58.00 280 GLU A CA 1
ATOM 2197 C C . GLU A 1 280 ? 10.981 5.344 23.731 1.00 58.00 280 GLU A C 1
ATOM 2199 O O . GLU A 1 280 ? 11.324 4.572 22.838 1.00 58.00 280 GLU A O 1
ATOM 2204 N N . ASP A 1 281 ? 10.454 6.540 23.473 1.00 59.09 281 ASP A N 1
ATOM 2205 C CA . ASP A 1 281 ? 9.989 6.996 22.176 1.00 59.09 281 ASP A CA 1
ATOM 2206 C C . ASP A 1 281 ? 10.791 8.231 21.723 1.00 59.09 281 ASP A C 1
ATOM 2208 O O . ASP A 1 281 ? 10.525 9.353 22.167 1.00 59.09 281 ASP A O 1
ATOM 2212 N N . PRO A 1 282 ? 11.782 8.055 20.830 1.00 52.47 282 PRO A N 1
ATOM 2213 C CA . PRO A 1 282 ? 12.674 9.131 20.403 1.00 52.47 282 PRO A CA 1
ATOM 2214 C C . PRO A 1 282 ? 11.971 10.240 19.603 1.00 52.47 282 PRO A C 1
ATOM 2216 O O . PRO A 1 282 ? 12.585 11.280 19.363 1.00 52.47 282 PRO A O 1
ATOM 2219 N N . LEU A 1 283 ? 10.711 10.041 19.193 1.00 55.75 283 LEU A N 1
ATOM 2220 C CA . LEU A 1 283 ? 9.924 11.007 18.424 1.00 55.75 283 LEU A CA 1
ATOM 2221 C C . LEU A 1 283 ? 8.840 11.708 19.256 1.00 55.75 283 LEU A C 1
ATOM 2223 O O . LEU A 1 283 ? 8.128 12.557 18.720 1.00 55.75 283 LEU A O 1
ATOM 2227 N N . ASN A 1 284 ? 8.727 11.409 20.559 1.00 55.69 284 ASN A N 1
ATOM 2228 C CA . ASN A 1 284 ? 7.636 11.897 21.414 1.00 55.69 284 ASN A CA 1
ATOM 2229 C C . ASN A 1 284 ? 6.242 11.557 20.831 1.00 55.69 284 ASN A C 1
ATOM 2231 O O . ASN A 1 284 ? 5.268 12.293 21.012 1.00 55.69 284 ASN A O 1
ATOM 2235 N N . ALA A 1 285 ? 6.159 10.434 20.113 1.00 53.31 285 ALA A N 1
ATOM 2236 C CA . ALA A 1 285 ? 4.979 9.891 19.449 1.00 53.31 285 ALA A CA 1
ATOM 2237 C C . ALA A 1 285 ? 3.830 9.619 20.442 1.00 53.31 285 ALA A C 1
ATOM 2239 O O . ALA A 1 285 ? 2.658 9.715 20.080 1.00 53.31 285 ALA A O 1
ATOM 2240 N N . ALA A 1 286 ? 4.145 9.393 21.721 1.00 47.84 286 ALA A N 1
ATOM 2241 C CA . ALA A 1 286 ? 3.176 9.339 22.810 1.00 47.84 286 ALA A CA 1
ATOM 2242 C C . ALA A 1 286 ? 2.194 10.525 22.797 1.00 47.84 286 ALA A C 1
ATOM 2244 O O . ALA A 1 286 ? 1.003 10.288 22.940 1.00 47.84 286 ALA A O 1
ATOM 2245 N N . GLY A 1 287 ? 2.647 11.763 22.563 1.00 57.72 287 GLY A N 1
ATOM 2246 C CA . GLY A 1 287 ? 1.798 12.964 22.531 1.00 57.72 287 GLY A CA 1
ATOM 2247 C C . GLY A 1 287 ? 1.170 13.286 21.171 1.00 57.72 287 GLY A C 1
ATOM 2248 O O . GLY A 1 287 ? 0.542 14.338 21.033 1.00 57.72 287 GLY A O 1
ATOM 2249 N N . HIS A 1 288 ? 1.367 12.438 20.158 1.00 75.75 288 HIS A N 1
ATOM 2250 C CA . HIS A 1 288 ? 0.927 12.735 18.802 1.00 75.75 288 HIS A CA 1
ATOM 2251 C C . HIS A 1 288 ? -0.556 12.410 18.629 1.00 75.75 288 HIS A C 1
ATOM 2253 O O . HIS A 1 288 ? -0.990 11.267 18.758 1.00 75.75 288 HIS A O 1
ATOM 2259 N N . ASP A 1 289 ? -1.349 13.422 18.294 1.00 84.94 289 ASP A N 1
ATOM 2260 C CA . ASP A 1 289 ? -2.794 13.284 18.156 1.00 84.94 289 ASP A CA 1
ATOM 2261 C C . ASP A 1 289 ? -3.245 13.053 16.709 1.00 84.94 289 ASP A C 1
ATOM 2263 O O . ASP A 1 289 ? -4.444 13.082 16.429 1.00 84.94 289 ASP A O 1
ATOM 2267 N N . ALA A 1 290 ? -2.308 12.837 15.784 1.00 90.50 290 ALA A N 1
ATOM 2268 C CA . ALA A 1 290 ? -2.649 12.638 14.385 1.00 90.50 290 ALA A CA 1
ATOM 2269 C C . ALA A 1 290 ? -3.387 11.320 14.142 1.00 90.50 290 ALA A C 1
ATOM 2271 O O . ALA A 1 290 ? -2.936 10.232 14.504 1.00 90.50 290 ALA A O 1
ATOM 2272 N N . VAL A 1 291 ? -4.491 11.456 13.424 1.00 94.50 291 VAL A N 1
ATOM 2273 C CA . VAL A 1 291 ? -5.226 10.399 12.746 1.00 94.50 291 VAL A CA 1
ATOM 2274 C C . VAL A 1 291 ? -4.909 10.571 11.267 1.00 94.50 291 VAL A C 1
ATOM 2276 O O . VAL A 1 291 ? -5.205 11.622 10.692 1.00 94.50 291 VAL A O 1
ATOM 2279 N N . ASN A 1 292 ? -4.239 9.594 10.661 1.00 96.44 292 ASN A N 1
ATOM 2280 C CA . ASN A 1 292 ? -3.674 9.756 9.323 1.00 96.44 292 ASN A CA 1
ATOM 2281 C C . ASN A 1 292 ? -4.277 8.778 8.304 1.00 96.44 292 ASN A C 1
ATOM 2283 O O . ASN A 1 292 ? -4.883 7.752 8.637 1.00 96.44 292 ASN A O 1
ATOM 2287 N N . SER A 1 293 ? -4.128 9.136 7.033 1.00 98.50 293 SER A N 1
ATOM 2288 C CA . SER A 1 293 ? -4.590 8.345 5.899 1.00 98.50 293 SER A CA 1
ATOM 2289 C C . SER A 1 293 ? -3.826 7.029 5.769 1.00 98.50 293 SER A C 1
ATOM 2291 O O . SER A 1 293 ? -4.436 6.034 5.386 1.00 98.50 293 SER A O 1
ATOM 2293 N N . VAL A 1 294 ? -2.538 6.978 6.125 1.00 98.38 294 VAL A N 1
ATOM 2294 C CA . VAL A 1 294 ? -1.715 5.773 5.939 1.00 98.38 294 VAL A CA 1
ATOM 2295 C C . VAL A 1 294 ? -2.043 4.674 6.948 1.00 98.38 294 VAL A C 1
ATOM 2297 O O . VAL A 1 294 ? -2.317 3.545 6.537 1.00 98.38 294 VAL A O 1
ATOM 2300 N N . SER A 1 295 ? -2.132 4.975 8.246 1.00 98.12 295 SER A N 1
ATOM 2301 C CA . SER A 1 295 ? -2.530 3.996 9.266 1.00 98.12 295 SER A CA 1
ATOM 2302 C C . SER A 1 295 ? -3.984 3.574 9.066 1.00 98.12 295 SER A C 1
ATOM 2304 O O . SER A 1 295 ? -4.316 2.397 9.191 1.00 98.12 295 SER A O 1
ATOM 2306 N N . THR A 1 296 ? -4.859 4.507 8.669 1.00 98.81 296 THR A N 1
ATOM 2307 C CA . THR A 1 296 ? -6.255 4.169 8.354 1.00 98.81 296 THR A CA 1
ATOM 2308 C C . THR A 1 296 ? -6.353 3.292 7.106 1.00 98.81 296 THR A C 1
ATOM 2310 O O . THR A 1 296 ? -7.077 2.300 7.109 1.00 98.81 296 THR A O 1
ATOM 2313 N N . GLY A 1 297 ? -5.617 3.622 6.044 1.00 98.81 297 GLY A N 1
ATOM 2314 C CA . GLY A 1 297 ? -5.650 2.915 4.767 1.00 98.81 297 GLY A CA 1
ATOM 2315 C C . GLY A 1 297 ? -5.024 1.522 4.827 1.00 98.81 297 GLY A C 1
ATOM 2316 O O . GLY A 1 297 ? -5.587 0.580 4.271 1.00 98.81 297 GLY A O 1
ATOM 2317 N N . THR A 1 298 ? -3.896 1.363 5.525 1.00 98.75 298 THR A N 1
ATOM 2318 C CA . THR A 1 298 ? -3.258 0.051 5.736 1.00 98.75 298 THR A CA 1
ATOM 2319 C C . THR A 1 298 ? -4.158 -0.867 6.554 1.00 98.75 298 THR A C 1
ATOM 2321 O O . THR A 1 298 ? -4.381 -2.009 6.152 1.00 98.75 298 THR A O 1
ATOM 2324 N N . PHE A 1 299 ? -4.764 -0.361 7.633 1.00 98.81 299 PHE A N 1
ATOM 2325 C CA . PHE A 1 299 ? -5.720 -1.119 8.439 1.00 98.81 299 PHE A CA 1
ATOM 2326 C C . PHE A 1 299 ? -6.989 -1.485 7.654 1.00 98.81 299 PHE A C 1
ATOM 2328 O O . PHE A 1 299 ? -7.449 -2.628 7.715 1.00 98.81 299 PHE A O 1
ATOM 2335 N N . ALA A 1 300 ? -7.516 -0.556 6.848 1.00 98.94 300 ALA A N 1
ATOM 2336 C CA . ALA A 1 300 ? -8.678 -0.807 5.999 1.00 98.94 300 ALA A CA 1
ATOM 2337 C C . ALA A 1 300 ? -8.404 -1.906 4.965 1.00 98.94 300 ALA A C 1
ATOM 2339 O O . ALA A 1 300 ? -9.217 -2.822 4.793 1.00 98.94 300 ALA A O 1
ATOM 2340 N N . LEU A 1 301 ? -7.254 -1.843 4.291 1.00 98.88 301 LEU A N 1
ATOM 2341 C CA . LEU A 1 301 ? -6.873 -2.846 3.307 1.00 98.88 301 LEU A CA 1
ATOM 2342 C C . LEU A 1 301 ? -6.600 -4.196 3.975 1.00 98.88 301 LEU A C 1
ATOM 2344 O O . LEU A 1 301 ? -7.094 -5.209 3.489 1.00 98.88 301 LEU A O 1
ATOM 2348 N N . LEU A 1 302 ? -5.903 -4.214 5.116 1.00 98.88 302 LEU A N 1
ATOM 2349 C CA . LEU A 1 302 ? -5.654 -5.426 5.897 1.00 98.88 302 LEU A CA 1
ATOM 2350 C C . LEU A 1 302 ? -6.964 -6.109 6.303 1.00 98.88 302 LEU A C 1
ATOM 2352 O O . LEU A 1 302 ? -7.119 -7.306 6.072 1.00 98.88 302 LEU A O 1
ATOM 2356 N N . GLY A 1 303 ? -7.931 -5.359 6.840 1.00 98.88 303 GLY A N 1
ATOM 2357 C CA . GLY A 1 303 ? -9.265 -5.885 7.138 1.00 98.88 303 GLY A CA 1
ATOM 2358 C C . GLY A 1 303 ? -9.958 -6.436 5.889 1.00 98.88 303 GLY A C 1
ATOM 2359 O O . GLY A 1 303 ? -10.548 -7.514 5.911 1.00 98.88 303 GLY A O 1
ATOM 2360 N N . THR A 1 304 ? -9.806 -5.781 4.742 1.00 98.81 304 THR A N 1
ATOM 2361 C CA . THR A 1 304 ? -10.415 -6.262 3.496 1.00 98.81 304 THR A CA 1
ATOM 2362 C C . THR A 1 304 ? -9.791 -7.582 3.040 1.00 98.81 304 THR A C 1
ATOM 2364 O O . THR A 1 304 ? -10.505 -8.504 2.637 1.00 98.81 304 THR A O 1
ATOM 2367 N N . GLU A 1 305 ? -8.471 -7.722 3.157 1.00 98.62 305 GLU A N 1
ATOM 2368 C CA . GLU A 1 305 ? -7.787 -8.980 2.867 1.00 98.62 305 GLU A CA 1
ATOM 2369 C C . GLU A 1 305 ? -8.135 -10.083 3.866 1.00 98.62 305 GLU A C 1
ATOM 2371 O O . GLU A 1 305 ? -8.392 -11.216 3.460 1.00 98.62 305 GLU A O 1
ATOM 2376 N N . LEU A 1 306 ? -8.219 -9.765 5.159 1.00 98.81 306 LEU A N 1
ATOM 2377 C CA . LEU A 1 306 ? -8.658 -10.712 6.181 1.00 98.81 306 LEU A CA 1
ATOM 2378 C C . LEU A 1 306 ? -10.090 -11.179 5.922 1.00 98.81 306 LEU A C 1
ATOM 2380 O O . LEU A 1 306 ? -10.366 -12.375 5.999 1.00 98.81 306 LEU A O 1
ATOM 2384 N N . CYS A 1 307 ? -10.985 -10.277 5.525 1.00 98.56 307 CYS A N 1
ATOM 2385 C CA . CYS A 1 307 ? -12.336 -10.623 5.100 1.00 98.56 307 CYS A CA 1
ATOM 2386 C C . CYS A 1 307 ? -12.321 -11.591 3.908 1.00 98.56 307 CYS A C 1
ATOM 2388 O O . CYS A 1 307 ? -13.049 -12.582 3.911 1.00 98.56 307 CYS A O 1
ATOM 2390 N N . ARG A 1 308 ? -11.453 -11.360 2.911 1.00 98.00 308 ARG A N 1
ATOM 2391 C CA . ARG A 1 308 ? -11.297 -12.257 1.755 1.00 98.00 308 ARG A CA 1
ATOM 2392 C C . ARG A 1 308 ? -10.843 -13.657 2.166 1.00 98.00 308 ARG A C 1
ATOM 2394 O O . ARG A 1 308 ? -11.415 -14.630 1.684 1.00 98.00 308 ARG A O 1
ATOM 2401 N N . VAL A 1 309 ? -9.809 -13.769 3.002 1.00 98.19 309 VAL A N 1
ATOM 2402 C CA . VAL A 1 309 ? -9.199 -15.073 3.331 1.00 98.19 309 VAL A CA 1
ATOM 2403 C C . VAL A 1 309 ? -9.971 -15.846 4.400 1.00 98.19 309 VAL A C 1
ATOM 2405 O O . VAL A 1 309 ? -9.977 -17.071 4.372 1.00 98.19 309 VAL A O 1
ATOM 2408 N N . THR A 1 310 ? -10.633 -15.156 5.334 1.00 97.69 310 THR A N 1
ATOM 2409 C CA . THR A 1 310 ? -11.386 -15.791 6.435 1.00 97.69 310 THR A CA 1
ATOM 2410 C C . THR A 1 310 ? -12.879 -15.911 6.162 1.00 97.69 310 THR A C 1
ATOM 2412 O O . THR A 1 310 ? -13.549 -16.710 6.808 1.00 97.69 310 THR A O 1
ATOM 2415 N N . THR A 1 311 ? -13.415 -15.116 5.231 1.00 96.69 311 THR A N 1
ATOM 2416 C CA . THR A 1 311 ? -14.855 -14.916 4.984 1.00 96.69 311 THR A CA 1
ATOM 2417 C C . THR A 1 311 ? -15.635 -14.285 6.150 1.00 96.69 311 THR A C 1
ATOM 2419 O O . THR A 1 311 ? -16.860 -14.157 6.085 1.00 96.69 311 THR A O 1
ATOM 2422 N N . GLU A 1 312 ? -14.954 -13.828 7.207 1.00 97.50 312 GLU A N 1
ATOM 2423 C CA . GLU A 1 312 ? -15.591 -13.182 8.355 1.00 97.50 312 GLU A CA 1
ATOM 2424 C C . GLU A 1 312 ? -15.958 -11.724 8.039 1.00 97.50 312 GLU A C 1
ATOM 2426 O O . GLU A 1 312 ? -15.094 -10.861 7.863 1.00 97.50 312 GLU A O 1
ATOM 2431 N N . ARG A 1 313 ? -17.264 -11.422 8.028 1.00 96.56 313 ARG A N 1
ATOM 2432 C CA . ARG A 1 313 ? -17.787 -10.087 7.676 1.00 96.56 313 ARG A CA 1
ATOM 2433 C C . ARG A 1 313 ? -17.281 -8.955 8.562 1.00 96.56 313 ARG A C 1
ATOM 2435 O O . ARG A 1 313 ? -17.124 -7.851 8.057 1.00 96.56 313 ARG A O 1
ATOM 2442 N N . LYS A 1 314 ? -16.970 -9.237 9.831 1.00 97.50 314 LYS A N 1
ATOM 2443 C CA . LYS A 1 314 ? -16.476 -8.238 10.792 1.00 97.50 314 LYS A CA 1
ATOM 2444 C C . LYS A 1 314 ? -15.294 -7.436 10.235 1.00 97.50 314 LYS A C 1
ATOM 2446 O O . LYS A 1 314 ? -15.219 -6.234 10.449 1.00 97.50 314 LYS A O 1
ATOM 2451 N N . TYR A 1 315 ? -14.412 -8.090 9.475 1.00 98.69 315 TYR A N 1
ATOM 2452 C CA . TYR A 1 315 ? -13.258 -7.435 8.877 1.00 98.69 315 TYR A CA 1
ATOM 2453 C C . TYR A 1 315 ? -13.673 -6.473 7.752 1.00 98.69 315 TYR A C 1
ATOM 2455 O O . TYR A 1 315 ? -13.239 -5.326 7.744 1.00 98.69 315 TYR A O 1
ATOM 2463 N N . CYS A 1 316 ? -14.578 -6.891 6.857 1.00 98.00 316 CYS A N 1
ATOM 2464 C CA . CYS A 1 316 ? -15.141 -6.013 5.825 1.00 98.00 316 CYS A CA 1
ATOM 2465 C C . CYS A 1 316 ? -15.907 -4.822 6.428 1.00 98.00 316 CYS A C 1
ATOM 2467 O O . CYS A 1 316 ? -15.797 -3.702 5.929 1.00 98.00 316 CYS A O 1
ATOM 2469 N N . ASP A 1 317 ? -16.691 -5.060 7.481 1.00 98.38 317 ASP A N 1
ATOM 2470 C CA . ASP A 1 317 ? -17.501 -4.030 8.134 1.00 98.38 317 ASP A CA 1
ATOM 2471 C C . ASP A 1 317 ? -16.607 -2.948 8.758 1.00 98.38 317 ASP A C 1
ATOM 2473 O O . ASP A 1 317 ? -16.846 -1.755 8.558 1.00 98.38 317 ASP A O 1
ATOM 2477 N N . THR A 1 318 ? -15.524 -3.345 9.437 1.00 98.62 318 THR A N 1
ATOM 2478 C CA . THR A 1 318 ? -14.514 -2.403 9.935 1.00 98.62 318 THR A CA 1
ATOM 2479 C C . THR A 1 318 ? -13.836 -1.648 8.793 1.00 98.62 318 THR A C 1
ATOM 2481 O O . THR A 1 318 ? -13.768 -0.421 8.847 1.00 98.62 318 THR A O 1
ATOM 2484 N N . SER A 1 319 ? -13.425 -2.333 7.721 1.00 98.81 319 SER A N 1
ATOM 2485 C CA . SER A 1 319 ? -12.811 -1.686 6.555 1.00 98.81 319 SER A CA 1
ATOM 2486 C C . SER A 1 319 ? -13.709 -0.624 5.915 1.00 98.81 319 SER A C 1
ATOM 2488 O O . SER A 1 319 ? -13.205 0.418 5.497 1.00 98.81 319 SER A O 1
ATOM 2490 N N . TYR A 1 320 ? -15.033 -0.831 5.881 1.00 98.81 320 TYR A N 1
ATOM 2491 C CA . TYR A 1 320 ? -15.978 0.202 5.447 1.00 98.81 320 TYR A CA 1
ATOM 2492 C C . TYR A 1 320 ? -15.958 1.434 6.354 1.00 98.81 320 TYR A C 1
ATOM 2494 O O . TYR A 1 320 ? -15.940 2.555 5.847 1.00 98.81 320 TYR A O 1
ATOM 2502 N N . LEU A 1 321 ? -15.905 1.255 7.679 1.00 98.81 321 LEU A N 1
ATOM 2503 C CA . LEU A 1 321 ? -15.782 2.381 8.612 1.00 98.81 321 LEU A CA 1
ATOM 2504 C C . LEU A 1 321 ? -14.514 3.195 8.336 1.00 98.81 321 LEU A C 1
ATOM 2506 O O . LEU A 1 321 ? -14.571 4.427 8.360 1.00 98.81 321 LEU A O 1
ATOM 2510 N N . ASN A 1 322 ? -13.399 2.525 8.035 1.00 98.88 322 ASN A N 1
ATOM 2511 C CA . ASN A 1 322 ? -12.140 3.190 7.713 1.00 98.88 322 ASN A CA 1
ATOM 2512 C C . ASN A 1 322 ? -12.234 4.035 6.440 1.00 98.88 322 ASN A C 1
ATOM 2514 O O . ASN A 1 322 ? -11.940 5.230 6.474 1.00 98.88 322 ASN A O 1
ATOM 2518 N N . VAL A 1 323 ? -12.698 3.462 5.326 1.00 98.81 323 VAL A N 1
ATOM 2519 C CA . VAL A 1 323 ? -12.797 4.230 4.073 1.00 98.81 323 VAL A CA 1
ATOM 2520 C C . VAL A 1 323 ? -13.850 5.335 4.155 1.00 98.81 323 VAL A C 1
ATOM 2522 O O . VAL A 1 323 ? -13.621 6.423 3.642 1.00 98.81 323 VAL A O 1
ATOM 2525 N N . TRP A 1 324 ? -14.941 5.152 4.905 1.00 98.75 324 TRP A N 1
ATOM 2526 C CA . TRP A 1 324 ? -15.896 6.236 5.161 1.00 98.75 324 TRP A CA 1
ATOM 2527 C C . TRP A 1 324 ? -15.318 7.347 6.034 1.00 98.75 324 TRP A C 1
ATOM 2529 O O . TRP A 1 324 ? -15.731 8.503 5.928 1.00 98.75 324 TRP A O 1
ATOM 2539 N N . TRP A 1 325 ? -14.391 7.045 6.944 1.00 98.69 325 TRP A N 1
ATOM 2540 C CA . TRP A 1 325 ? -13.633 8.090 7.629 1.00 98.69 325 TRP A CA 1
ATOM 2541 C C . TRP A 1 325 ? -12.779 8.886 6.634 1.00 98.69 325 TRP A C 1
ATOM 2543 O O . TRP A 1 325 ? -12.847 10.117 6.645 1.00 98.69 325 TRP A O 1
ATOM 2553 N N . MET A 1 326 ? -12.085 8.206 5.716 1.00 98.75 326 MET A N 1
ATOM 2554 C CA . MET A 1 326 ? -11.300 8.865 4.665 1.00 98.75 326 MET A CA 1
ATOM 2555 C C . MET A 1 326 ? -12.188 9.740 3.765 1.00 98.75 326 MET A C 1
ATOM 2557 O O . MET A 1 326 ? -11.861 10.907 3.558 1.00 98.75 326 MET A O 1
ATOM 2561 N N . ASP A 1 327 ? -13.354 9.253 3.324 1.00 98.62 327 ASP A N 1
ATOM 2562 C CA . ASP A 1 327 ? -14.331 10.034 2.544 1.00 98.62 327 ASP A CA 1
ATOM 2563 C C . ASP A 1 327 ? -14.764 11.320 3.258 1.00 98.62 327 ASP A C 1
ATOM 2565 O O . ASP A 1 327 ? -14.973 12.369 2.646 1.00 98.62 327 ASP A O 1
ATOM 2569 N N . ARG A 1 328 ? -14.979 11.228 4.575 1.00 97.94 328 ARG A N 1
ATOM 2570 C CA . ARG A 1 328 ? -15.522 12.335 5.366 1.00 97.94 328 ARG A CA 1
ATOM 2571 C C . ARG A 1 328 ? -14.496 13.432 5.587 1.00 97.94 328 ARG A C 1
ATOM 2573 O O . ARG A 1 328 ? -14.899 14.601 5.583 1.00 97.94 328 ARG A O 1
ATOM 2580 N N . HIS A 1 329 ? -13.237 13.053 5.789 1.00 98.00 329 HIS A N 1
ATOM 2581 C CA . HIS A 1 329 ? -12.227 13.952 6.339 1.00 98.00 329 HIS A CA 1
ATOM 2582 C C . HIS A 1 329 ? -11.007 14.150 5.452 1.00 98.00 329 HIS A C 1
ATOM 2584 O O . HIS A 1 329 ? -10.455 15.240 5.482 1.00 98.00 329 HIS A O 1
ATOM 2590 N N . MET A 1 330 ? -10.590 13.147 4.677 1.00 98.25 330 MET A N 1
ATOM 2591 C CA . MET A 1 330 ? -9.306 13.154 3.962 1.00 98.25 330 MET A CA 1
ATOM 2592 C C . MET A 1 330 ? -9.438 13.397 2.458 1.00 98.25 330 MET A C 1
ATOM 2594 O O . MET A 1 330 ? -8.502 13.913 1.852 1.00 98.25 330 MET A O 1
ATOM 2598 N N . VAL A 1 331 ? -10.565 13.036 1.836 1.00 97.69 331 VAL A N 1
ATOM 2599 C CA . VAL A 1 331 ? -10.760 13.246 0.394 1.00 97.69 331 VAL A CA 1
ATOM 2600 C C . VAL A 1 331 ? -10.905 14.742 0.086 1.00 97.69 331 VAL A C 1
ATOM 2602 O O . VAL A 1 331 ? -11.824 15.409 0.562 1.00 97.69 331 VAL A O 1
ATOM 2605 N N . THR A 1 332 ? -10.000 15.271 -0.738 1.00 95.38 332 THR A N 1
ATOM 2606 C CA . THR A 1 332 ? -9.992 16.671 -1.177 1.00 95.38 332 THR A CA 1
ATOM 2607 C C . THR A 1 332 ? -11.081 16.936 -2.223 1.00 95.38 332 THR A C 1
ATOM 2609 O O . THR A 1 332 ? -11.566 15.999 -2.865 1.00 95.38 332 THR A O 1
ATOM 2612 N N . PRO A 1 333 ? -11.432 18.210 -2.498 1.00 92.06 333 PRO A N 1
ATOM 2613 C CA . PRO A 1 333 ? -12.355 18.550 -3.58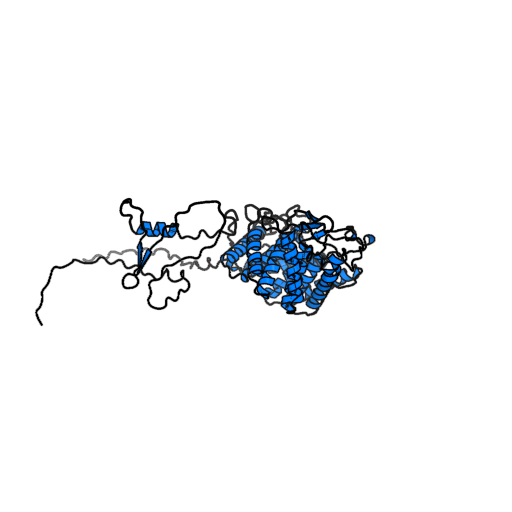4 1.00 92.06 333 PRO A CA 1
ATOM 2614 C C . PRO A 1 333 ? -11.920 18.031 -4.964 1.00 92.06 333 PRO A C 1
ATOM 2616 O O . PRO A 1 333 ? -12.759 17.781 -5.827 1.00 92.06 333 PRO A O 1
ATOM 2619 N N . GLU A 1 334 ? -10.614 17.844 -5.183 1.00 91.44 334 GLU A N 1
ATOM 2620 C CA . GLU A 1 334 ? -10.075 17.298 -6.434 1.00 91.44 334 GLU A CA 1
ATOM 2621 C C . GLU A 1 334 ? -10.156 15.761 -6.511 1.00 91.44 334 GLU A C 1
ATOM 2623 O O . GLU A 1 334 ? -9.924 15.188 -7.581 1.00 91.44 334 GLU A O 1
ATOM 2628 N N . GLY A 1 335 ? -10.499 15.099 -5.402 1.00 94.06 335 GLY A N 1
ATOM 2629 C CA . GLY A 1 335 ? -10.579 13.645 -5.279 1.00 94.06 335 GLY A CA 1
ATOM 2630 C C . GLY A 1 335 ? -9.257 12.966 -4.912 1.00 94.06 335 GLY A C 1
ATOM 2631 O O . GLY A 1 335 ? -9.125 11.768 -5.158 1.00 94.06 335 GLY A O 1
ATOM 2632 N N . LEU A 1 336 ? -8.287 13.715 -4.368 1.00 96.19 336 LEU A N 1
ATOM 2633 C CA . LEU A 1 336 ? -7.059 13.154 -3.786 1.00 96.19 336 LEU A CA 1
ATOM 2634 C C . LEU A 1 336 ? -7.208 12.971 -2.271 1.00 96.19 336 LEU A C 1
ATOM 2636 O O . LEU A 1 336 ? -8.210 13.408 -1.720 1.00 96.19 336 LEU A O 1
ATOM 2640 N N . LEU A 1 337 ? -6.236 12.365 -1.583 1.00 96.94 337 LEU A N 1
ATOM 2641 C CA . LEU A 1 337 ? -6.227 12.319 -0.115 1.00 96.94 337 LEU A CA 1
ATOM 2642 C C . LEU A 1 337 ? -5.221 13.291 0.499 1.00 96.94 337 LEU A C 1
ATOM 2644 O O . LEU A 1 337 ? -4.063 13.342 0.082 1.00 96.94 337 LEU A O 1
ATOM 2648 N N . TRP A 1 338 ? -5.678 14.013 1.521 1.00 97.69 338 TRP A N 1
ATOM 2649 C CA . TRP A 1 338 ? -4.825 14.643 2.522 1.00 97.69 338 TRP A CA 1
ATOM 2650 C C . TRP A 1 338 ? -4.121 13.597 3.390 1.00 97.69 338 TRP A C 1
ATOM 2652 O O . TRP A 1 338 ? -4.553 12.445 3.486 1.00 97.69 338 TRP A O 1
ATOM 2662 N N . ASP A 1 339 ? -3.027 14.007 4.019 1.00 97.12 339 ASP A N 1
ATOM 2663 C CA . ASP A 1 339 ? -2.152 13.105 4.755 1.00 97.12 339 ASP A CA 1
ATOM 2664 C C . ASP A 1 339 ? -2.697 12.756 6.139 1.00 97.12 339 ASP A C 1
ATOM 2666 O O . ASP A 1 339 ? -2.883 11.582 6.460 1.00 97.12 339 ASP A O 1
ATOM 2670 N N . ASN A 1 340 ? -2.981 13.768 6.959 1.00 96.00 340 ASN A N 1
ATOM 2671 C CA . ASN A 1 340 ? -3.438 13.549 8.322 1.00 96.00 340 ASN A CA 1
ATOM 2672 C C . ASN A 1 340 ? -4.286 14.697 8.867 1.00 96.00 340 ASN A C 1
ATOM 2674 O O . ASN A 1 340 ? -4.346 15.790 8.303 1.00 96.00 340 ASN A O 1
ATOM 2678 N N . MET A 1 341 ? -4.936 14.437 9.996 1.00 95.50 341 MET A N 1
ATOM 2679 C CA . MET A 1 341 ? -5.563 15.459 10.819 1.00 95.50 341 MET A CA 1
ATOM 2680 C C . MET A 1 341 ? -5.304 15.222 12.297 1.00 95.50 341 MET A C 1
ATOM 2682 O O . MET A 1 341 ? -5.204 14.089 12.756 1.00 95.50 341 MET A O 1
ATOM 2686 N N . SER A 1 342 ? -5.296 16.302 13.063 1.00 92.94 342 SER A N 1
ATOM 2687 C CA . SER A 1 342 ? -5.302 16.246 14.519 1.00 92.94 342 SER A CA 1
ATOM 2688 C C . SER A 1 342 ? -6.658 15.737 15.024 1.00 92.94 342 SER A C 1
ATOM 2690 O O . SER A 1 342 ? -7.708 16.324 14.747 1.00 92.94 342 SER A O 1
ATOM 2692 N N . GLY A 1 343 ? -6.637 14.656 15.801 1.00 90.75 343 GLY A N 1
ATOM 2693 C CA . GLY A 1 343 ? -7.805 14.099 16.478 1.00 90.75 343 GLY A CA 1
ATOM 2694 C C . GLY A 1 343 ? -8.367 15.017 17.570 1.00 90.75 343 GLY A C 1
ATOM 2695 O O . GLY A 1 343 ? -9.541 14.884 17.915 1.00 90.75 343 GLY A O 1
ATOM 2696 N N . GLN A 1 344 ? -7.578 15.971 18.085 1.00 89.25 344 GLN A N 1
ATOM 2697 C CA . GLN A 1 344 ? -8.013 16.930 19.112 1.00 89.25 344 GLN A CA 1
ATOM 2698 C C . GLN A 1 344 ? -8.544 18.245 18.541 1.00 89.25 344 GLN A C 1
ATOM 2700 O O . GLN A 1 344 ? -9.498 18.810 19.074 1.00 89.25 344 GLN A O 1
ATOM 2705 N N . THR A 1 345 ? -7.917 18.765 17.487 1.00 92.31 345 THR A N 1
ATOM 2706 C CA . THR A 1 345 ? -8.200 20.107 16.945 1.00 92.31 345 THR A CA 1
ATOM 2707 C C . THR A 1 345 ? -8.921 20.072 15.605 1.00 92.31 345 THR A C 1
ATOM 2709 O O . THR A 1 345 ? -9.354 21.116 15.123 1.00 92.31 345 THR A O 1
ATOM 2712 N N . CYS A 1 346 ? -9.045 18.892 14.988 1.00 94.94 346 CYS A N 1
ATOM 2713 C CA . CYS A 1 346 ? -9.568 18.702 13.636 1.00 94.94 346 CYS A CA 1
ATOM 2714 C C . CYS A 1 346 ? -8.760 19.409 12.535 1.00 94.94 346 CYS A C 1
ATOM 2716 O O . CYS A 1 346 ? -9.217 19.485 11.393 1.00 94.94 346 CYS A O 1
ATOM 2718 N N . LYS A 1 347 ? -7.575 19.948 12.851 1.00 95.69 347 LYS A N 1
ATOM 2719 C CA . LYS A 1 347 ? -6.720 20.608 11.866 1.00 95.69 347 LYS A CA 1
ATOM 2720 C C . LYS A 1 347 ? -6.122 19.566 10.927 1.00 95.69 347 LYS A C 1
ATOM 2722 O O . LYS A 1 347 ? -5.494 18.620 11.389 1.00 95.69 347 LYS A O 1
ATOM 2727 N N . VAL A 1 348 ? -6.297 19.778 9.627 1.00 95.75 348 VAL A N 1
ATOM 2728 C CA . VAL A 1 348 ? -5.769 18.920 8.561 1.00 95.75 348 VAL A CA 1
ATOM 2729 C C . VAL A 1 348 ? -4.374 19.387 8.134 1.00 95.75 348 VAL A C 1
ATOM 2731 O O . VAL A 1 348 ? -4.110 20.591 8.073 1.00 95.75 348 VAL A O 1
ATOM 2734 N N . VAL A 1 349 ? -3.507 18.431 7.809 1.00 94.44 349 VAL A N 1
ATOM 2735 C CA . VAL A 1 349 ? -2.251 18.621 7.076 1.00 94.44 349 VAL A CA 1
ATOM 2736 C C . VAL A 1 349 ? -2.495 18.260 5.613 1.00 94.44 349 VAL A C 1
ATOM 2738 O O . VAL A 1 349 ? -2.910 17.148 5.290 1.00 94.44 349 VAL A O 1
ATOM 2741 N N . ASP A 1 350 ? -2.263 19.217 4.718 1.00 91.50 350 ASP A N 1
ATOM 2742 C CA . ASP A 1 350 ? -2.716 19.170 3.325 1.00 91.50 350 ASP A CA 1
ATOM 2743 C C . ASP A 1 350 ? -1.737 18.499 2.349 1.00 91.50 350 ASP A C 1
ATOM 2745 O O . ASP A 1 350 ? -1.943 18.557 1.131 1.00 91.50 350 ASP A O 1
ATOM 2749 N N . TRP A 1 351 ? -0.707 17.828 2.872 1.00 94.94 351 TRP A N 1
ATOM 2750 C CA . TRP A 1 351 ? 0.194 16.982 2.094 1.00 94.94 351 TRP A CA 1
ATOM 2751 C C . TRP A 1 351 ? -0.574 15.853 1.408 1.00 94.94 351 TRP A C 1
ATOM 2753 O O . TRP A 1 351 ? -1.606 15.392 1.894 1.00 94.94 351 TRP A O 1
ATOM 2763 N N . ARG A 1 352 ? -0.089 15.431 0.239 1.00 95.06 352 ARG A N 1
ATOM 2764 C CA . ARG A 1 352 ? -0.771 14.459 -0.623 1.00 95.06 352 ARG A CA 1
ATOM 2765 C C . ARG A 1 352 ? 0.245 13.448 -1.108 1.00 95.06 352 ARG A C 1
ATOM 2767 O O . ARG A 1 352 ? 1.061 13.791 -1.960 1.00 95.06 352 ARG A O 1
ATOM 2774 N N . PHE A 1 353 ? 0.152 12.223 -0.609 1.00 97.06 353 PHE A N 1
ATOM 2775 C CA . PHE A 1 353 ? 1.073 11.154 -0.976 1.00 97.06 353 PHE A CA 1
ATOM 2776 C C . PHE A 1 353 ? 0.407 10.079 -1.827 1.00 97.06 353 PHE A C 1
ATOM 2778 O O . PHE A 1 353 ? -0.756 9.723 -1.609 1.00 97.06 353 PHE A O 1
ATOM 2785 N N . THR A 1 354 ? 1.153 9.533 -2.786 1.00 97.62 354 THR A N 1
ATOM 2786 C CA . THR A 1 354 ? 0.626 8.514 -3.710 1.00 97.62 354 THR A CA 1
ATOM 2787 C C . THR A 1 354 ? 0.182 7.232 -2.992 1.00 97.62 354 THR A C 1
ATOM 2789 O O . THR A 1 354 ? -0.841 6.650 -3.359 1.00 97.62 354 THR A O 1
ATOM 2792 N N . HIS A 1 355 ? 0.877 6.804 -1.932 1.00 97.31 355 HIS A N 1
ATOM 2793 C CA . HIS A 1 355 ? 0.534 5.581 -1.195 1.00 97.31 355 HIS A CA 1
ATOM 2794 C C . HIS A 1 355 ? -0.826 5.678 -0.479 1.00 97.31 355 HIS A C 1
ATOM 2796 O O . HIS A 1 355 ? -1.585 4.709 -0.497 1.00 97.31 355 HIS A O 1
ATOM 2802 N N . ASN A 1 356 ? -1.180 6.853 0.065 1.00 98.25 356 ASN A N 1
ATOM 2803 C CA . ASN A 1 356 ? -2.497 7.113 0.661 1.00 98.25 356 ASN A CA 1
ATOM 2804 C C . ASN A 1 356 ? -3.610 6.893 -0.371 1.00 98.25 356 ASN A C 1
ATOM 2806 O O . ASN A 1 356 ? -4.614 6.231 -0.099 1.00 98.25 356 ASN A O 1
ATOM 2810 N N . GLN A 1 357 ? -3.397 7.390 -1.593 1.00 97.88 357 GLN A N 1
ATOM 2811 C CA . GLN A 1 357 ? -4.314 7.168 -2.707 1.00 97.88 357 GLN A CA 1
ATOM 2812 C C . GLN A 1 357 ? -4.395 5.696 -3.106 1.00 97.88 357 GLN A C 1
ATOM 2814 O O . GLN A 1 357 ? -5.495 5.188 -3.331 1.00 97.88 357 GLN A O 1
ATOM 2819 N N . GLY A 1 358 ? -3.237 5.032 -3.155 1.00 98.06 358 GLY A N 1
ATOM 2820 C CA . GLY A 1 358 ? -3.081 3.606 -3.417 1.00 98.06 358 GLY A CA 1
ATOM 2821 C C . GLY A 1 358 ? -3.948 2.742 -2.511 1.00 98.06 358 GLY A C 1
ATOM 2822 O O . GLY A 1 358 ? -4.795 1.987 -2.985 1.00 98.06 358 GLY A O 1
ATOM 2823 N N . LEU A 1 359 ? -3.769 2.900 -1.200 1.00 98.75 359 LEU A N 1
ATOM 2824 C CA . LEU A 1 359 ? -4.517 2.173 -0.174 1.00 98.75 359 LEU A CA 1
ATOM 2825 C C . LEU A 1 359 ? -6.026 2.413 -0.290 1.00 98.75 359 LEU A C 1
ATOM 2827 O O . LEU A 1 359 ? -6.815 1.468 -0.217 1.00 98.75 359 LEU A O 1
ATOM 2831 N N . TYR A 1 360 ? -6.430 3.663 -0.524 1.00 98.81 360 TYR A N 1
ATOM 2832 C CA . TYR A 1 360 ? -7.832 4.053 -0.628 1.00 98.81 360 TYR A CA 1
ATOM 2833 C C . TYR A 1 360 ? -8.553 3.355 -1.789 1.00 98.81 360 TYR A C 1
ATOM 2835 O O . TYR A 1 360 ? -9.564 2.677 -1.577 1.00 98.81 360 TYR A O 1
ATOM 2843 N N . PHE A 1 361 ? -8.031 3.461 -3.020 1.00 98.50 361 PHE A N 1
ATOM 2844 C CA . PHE A 1 361 ? -8.696 2.817 -4.154 1.00 98.50 361 PHE A CA 1
ATOM 2845 C C . PHE A 1 361 ? -8.588 1.291 -4.089 1.00 98.50 361 PHE A C 1
ATOM 2847 O O . PHE A 1 361 ? -9.507 0.609 -4.541 1.00 98.50 361 PHE A O 1
ATOM 2854 N N . ALA A 1 362 ? -7.502 0.744 -3.525 1.00 98.62 362 ALA A N 1
ATOM 2855 C CA . ALA A 1 362 ? -7.314 -0.700 -3.400 1.00 98.62 362 ALA A CA 1
ATOM 2856 C C . ALA A 1 362 ? -8.379 -1.299 -2.485 1.00 98.62 362 ALA A C 1
ATOM 2858 O O . ALA A 1 362 ? -9.025 -2.287 -2.837 1.00 98.62 362 ALA A O 1
ATOM 2859 N N . THR A 1 363 ? -8.600 -0.641 -1.346 1.00 98.81 363 THR A N 1
ATOM 2860 C CA . THR A 1 363 ? -9.594 -1.041 -0.354 1.00 98.81 363 THR A CA 1
ATOM 2861 C C . THR A 1 363 ? -10.996 -0.984 -0.947 1.00 98.81 363 THR A C 1
ATOM 2863 O O . THR A 1 363 ? -11.718 -1.978 -0.905 1.00 98.81 363 THR A O 1
ATOM 2866 N N . TYR A 1 364 ? -11.377 0.125 -1.592 1.00 98.81 364 TYR A N 1
ATOM 2867 C CA . TYR A 1 364 ? -12.689 0.227 -2.235 1.00 98.81 364 TYR A CA 1
ATOM 2868 C C . TYR A 1 364 ? -12.895 -0.792 -3.361 1.00 98.81 364 TYR A C 1
ATOM 2870 O O . TYR A 1 364 ? -13.979 -1.371 -3.475 1.00 98.81 364 TYR A O 1
ATOM 2878 N N . ALA A 1 365 ? -11.867 -1.045 -4.177 1.00 98.56 365 ALA A N 1
ATOM 2879 C CA . ALA A 1 365 ? -11.932 -2.031 -5.251 1.00 98.56 365 ALA A CA 1
ATOM 2880 C C . ALA A 1 365 ? -12.157 -3.442 -4.697 1.00 98.56 365 ALA A C 1
ATOM 2882 O O . ALA A 1 365 ? -13.029 -4.168 -5.182 1.00 98.56 365 ALA A O 1
ATOM 2883 N N . ALA A 1 366 ? -11.395 -3.813 -3.666 1.00 98.31 366 ALA A N 1
ATOM 2884 C CA . ALA A 1 366 ? -11.486 -5.114 -3.024 1.00 98.31 366 ALA A CA 1
ATOM 2885 C C . ALA A 1 366 ? -12.821 -5.283 -2.280 1.00 98.31 366 ALA A C 1
ATOM 2887 O O . ALA A 1 366 ? -13.506 -6.280 -2.501 1.00 98.31 366 ALA A O 1
ATOM 2888 N N . LEU A 1 367 ? -13.265 -4.287 -1.503 1.00 98.50 367 LEU A N 1
ATOM 2889 C CA . LEU A 1 367 ? -14.576 -4.301 -0.843 1.00 98.50 367 LEU A CA 1
ATOM 2890 C C . LEU A 1 367 ? -15.721 -4.414 -1.851 1.00 98.50 367 LEU A C 1
ATOM 2892 O O . LEU A 1 367 ? -16.602 -5.257 -1.686 1.00 98.50 367 LEU A O 1
ATOM 2896 N N . GLY A 1 368 ? -15.707 -3.610 -2.919 1.00 97.81 368 GLY A N 1
ATOM 2897 C CA . GLY A 1 368 ? -16.721 -3.667 -3.974 1.00 97.81 368 GLY A CA 1
ATOM 2898 C C . GLY A 1 368 ? -16.786 -5.040 -4.643 1.00 97.81 368 GLY A C 1
ATOM 2899 O O . GLY A 1 368 ? -17.873 -5.576 -4.850 1.00 97.81 368 GLY A O 1
ATOM 2900 N N . ARG A 1 369 ? -15.626 -5.657 -4.900 1.00 96.38 369 ARG A N 1
ATOM 2901 C CA . ARG A 1 369 ? -15.538 -7.013 -5.453 1.00 96.38 369 ARG A CA 1
ATOM 2902 C C . ARG A 1 369 ? -16.055 -8.082 -4.485 1.00 96.38 369 ARG A C 1
ATOM 2904 O O . ARG A 1 369 ? -16.788 -8.965 -4.917 1.00 96.38 369 ARG A O 1
ATOM 2911 N N . LEU A 1 370 ? -15.672 -8.021 -3.209 1.00 97.12 370 LEU A N 1
ATOM 2912 C CA . LEU A 1 370 ? -16.043 -9.019 -2.197 1.00 97.12 370 LEU A CA 1
ATOM 2913 C C . LEU A 1 370 ? -17.529 -8.965 -1.834 1.00 97.12 370 LEU A C 1
ATOM 2915 O O . LEU A 1 370 ? -18.140 -9.996 -1.571 1.00 97.12 370 LEU A O 1
ATOM 2919 N N . THR A 1 371 ? -18.109 -7.767 -1.817 1.00 95.81 371 THR A N 1
ATOM 2920 C CA . THR A 1 371 ? -19.481 -7.543 -1.334 1.00 95.81 371 THR A CA 1
ATOM 2921 C C . THR A 1 371 ? -20.502 -7.328 -2.448 1.00 95.81 371 THR A C 1
ATOM 2923 O O . THR A 1 371 ? -21.701 -7.298 -2.177 1.00 95.81 371 THR A O 1
ATOM 2926 N N . GLY A 1 372 ? -20.056 -7.152 -3.696 1.00 95.75 372 GLY A N 1
ATOM 2927 C CA . GLY A 1 372 ? -20.917 -6.762 -4.815 1.00 95.75 372 GLY A CA 1
ATOM 2928 C C . GLY A 1 372 ? -21.390 -5.302 -4.755 1.00 95.75 372 GLY A C 1
ATOM 2929 O O . GLY A 1 372 ? -22.319 -4.926 -5.470 1.00 95.75 372 GLY A O 1
ATOM 2930 N N . ASN A 1 373 ? -20.786 -4.464 -3.907 1.00 97.31 373 ASN A N 1
ATOM 2931 C CA . ASN A 1 373 ? -21.165 -3.062 -3.753 1.00 97.31 373 ASN A CA 1
ATOM 2932 C C . ASN A 1 373 ? -20.670 -2.212 -4.939 1.00 97.31 373 ASN A C 1
ATOM 2934 O O . ASN A 1 373 ? -19.516 -1.780 -4.985 1.00 97.31 373 ASN A O 1
ATOM 2938 N N . ALA A 1 374 ? -21.575 -1.920 -5.875 1.00 97.06 374 ALA A N 1
ATOM 2939 C CA . ALA A 1 374 ? -21.279 -1.122 -7.065 1.00 97.06 374 ALA A CA 1
ATOM 2940 C C . ALA A 1 374 ? -20.812 0.312 -6.747 1.00 97.06 374 ALA A C 1
ATOM 2942 O O . ALA A 1 374 ? -20.000 0.864 -7.489 1.00 97.06 374 ALA A O 1
ATOM 2943 N N . THR A 1 375 ? -21.276 0.916 -5.647 1.00 98.00 375 THR A N 1
ATOM 2944 C CA . THR A 1 375 ? -20.824 2.250 -5.220 1.00 98.00 375 THR A CA 1
ATOM 2945 C C . THR A 1 375 ? -19.347 2.222 -4.845 1.00 98.00 375 THR A C 1
ATOM 2947 O O . THR A 1 375 ? -18.586 3.055 -5.328 1.00 98.00 375 THR A O 1
ATOM 2950 N N . ALA A 1 376 ? -18.920 1.224 -4.065 1.00 98.25 376 ALA A N 1
ATOM 2951 C CA . ALA A 1 376 ? -17.511 1.024 -3.724 1.00 98.25 376 ALA A CA 1
ATOM 2952 C C . ALA A 1 376 ? -16.649 0.826 -4.984 1.00 98.25 376 ALA A C 1
ATOM 2954 O O . ALA A 1 376 ? -15.618 1.476 -5.146 1.00 98.25 376 ALA A O 1
ATOM 2955 N N . THR A 1 377 ? -17.113 0.003 -5.932 1.00 98.00 377 THR A N 1
ATOM 2956 C CA . THR A 1 377 ? -16.432 -0.177 -7.222 1.00 98.00 377 THR A CA 1
ATOM 2957 C C . THR A 1 377 ? -16.309 1.134 -8.005 1.00 98.00 377 THR A C 1
ATOM 2959 O O . THR A 1 377 ? -15.247 1.413 -8.557 1.00 98.00 377 THR A O 1
ATOM 2962 N N . ASN A 1 378 ? -17.359 1.956 -8.048 1.00 97.44 378 ASN A N 1
ATOM 2963 C CA . ASN A 1 378 ? -17.332 3.234 -8.761 1.00 97.44 378 ASN A CA 1
ATOM 2964 C C . ASN A 1 378 ? -16.395 4.252 -8.097 1.00 97.44 378 ASN A C 1
ATOM 2966 O O . ASN A 1 378 ? -15.653 4.929 -8.806 1.00 97.44 378 ASN A O 1
ATOM 2970 N N . ILE A 1 379 ? -16.366 4.316 -6.761 1.00 98.12 379 ILE A N 1
ATOM 2971 C CA . ILE A 1 379 ? -15.411 5.162 -6.027 1.00 98.12 379 ILE A CA 1
ATOM 2972 C C . ILE A 1 379 ? -13.974 4.757 -6.370 1.00 98.12 379 ILE A C 1
ATOM 2974 O O . ILE A 1 379 ? -13.158 5.620 -6.694 1.00 98.12 379 ILE A O 1
ATOM 2978 N N . ALA A 1 380 ? -13.674 3.454 -6.379 1.00 98.31 380 ALA A N 1
ATOM 2979 C CA . ALA A 1 380 ? -12.349 2.965 -6.750 1.00 98.31 380 ALA A CA 1
ATOM 2980 C C . ALA A 1 380 ? -11.961 3.370 -8.181 1.00 98.31 380 ALA A C 1
ATOM 2982 O O . ALA A 1 380 ? -10.863 3.879 -8.396 1.00 98.31 380 ALA A O 1
ATOM 2983 N N . LYS A 1 381 ? -12.868 3.208 -9.156 1.00 97.00 381 LYS A N 1
ATOM 2984 C CA . LYS A 1 381 ? -12.628 3.606 -10.553 1.00 97.00 381 LYS A CA 1
ATOM 2985 C C . LYS A 1 381 ? -12.308 5.092 -10.687 1.00 97.00 381 LYS A C 1
ATOM 2987 O O . LYS A 1 381 ? -11.325 5.448 -11.333 1.00 97.00 381 LYS A O 1
ATOM 2992 N N . GLU A 1 382 ? -13.124 5.958 -10.090 1.00 96.12 382 GLU A N 1
ATOM 2993 C CA . GLU A 1 382 ? -12.906 7.406 -10.160 1.00 96.12 382 GLU A CA 1
ATOM 2994 C C . GLU A 1 382 ? -11.607 7.809 -9.461 1.00 96.12 382 GLU A C 1
ATOM 2996 O O . GLU A 1 382 ? -10.837 8.608 -9.991 1.00 96.12 382 GLU A O 1
ATOM 3001 N N . SER A 1 383 ? -11.303 7.187 -8.325 1.00 97.06 383 SER A N 1
ATOM 3002 C CA . SER A 1 383 ? -10.051 7.403 -7.609 1.00 97.06 383 SER A CA 1
ATOM 3003 C C . SER A 1 383 ? -8.819 6.998 -8.432 1.00 97.06 383 SER A C 1
ATOM 3005 O O . SER A 1 383 ? -7.852 7.758 -8.489 1.00 97.06 383 SER A O 1
ATOM 3007 N N . VAL A 1 384 ? -8.867 5.872 -9.154 1.00 96.75 384 VAL A N 1
ATOM 3008 C CA . VAL A 1 384 ? -7.798 5.456 -10.081 1.00 96.75 384 VAL A CA 1
ATOM 3009 C C . VAL A 1 384 ? -7.613 6.465 -11.218 1.00 96.75 384 VAL A C 1
ATOM 3011 O O . VAL A 1 384 ? -6.477 6.818 -11.550 1.00 96.75 384 VAL A O 1
ATOM 3014 N N . LYS A 1 385 ? -8.708 6.974 -11.800 1.00 94.69 385 LYS A N 1
ATOM 3015 C CA . LYS A 1 385 ? -8.633 8.020 -12.836 1.00 94.69 385 LYS A CA 1
ATOM 3016 C C . LYS A 1 385 ? -7.920 9.261 -12.304 1.00 94.69 385 LYS A C 1
ATOM 3018 O O . LYS A 1 385 ? -7.006 9.753 -12.952 1.00 94.69 385 LYS A O 1
ATOM 3023 N N . LYS A 1 386 ? -8.279 9.728 -11.101 1.00 94.06 386 LYS A N 1
ATOM 3024 C CA . LYS A 1 386 ? -7.608 10.871 -10.462 1.00 94.06 386 LYS A CA 1
ATOM 3025 C C . LYS A 1 386 ? -6.135 10.590 -10.195 1.00 94.06 386 LYS A C 1
ATOM 3027 O O . LYS A 1 386 ? -5.301 11.429 -10.519 1.00 94.06 386 LYS A O 1
ATOM 3032 N N . ALA A 1 387 ? -5.808 9.417 -9.658 1.00 93.31 387 ALA A N 1
ATOM 3033 C CA . ALA A 1 387 ? -4.439 9.058 -9.303 1.00 93.31 387 ALA A CA 1
ATOM 3034 C C . ALA A 1 387 ? -3.491 9.052 -10.514 1.00 93.31 387 ALA A C 1
ATOM 3036 O O . ALA A 1 387 ? -2.365 9.539 -10.436 1.00 93.31 387 ALA A O 1
ATOM 3037 N N . THR A 1 388 ? -3.975 8.556 -11.654 1.00 93.50 388 THR A N 1
ATOM 3038 C CA . THR A 1 388 ? -3.191 8.420 -12.893 1.00 93.50 388 THR A CA 1
ATOM 3039 C C . THR A 1 388 ? -3.129 9.695 -13.740 1.00 93.50 388 THR A C 1
ATOM 3041 O O . THR A 1 388 ? -2.410 9.732 -14.737 1.00 93.50 388 THR A O 1
ATOM 3044 N N . SER A 1 389 ? -3.835 10.761 -13.347 1.00 89.88 389 SER A N 1
ATOM 3045 C CA . SER A 1 389 ? -3.878 12.032 -14.084 1.00 89.88 389 SER A CA 1
ATOM 3046 C C . SER A 1 389 ? -3.537 13.261 -13.230 1.00 89.88 389 SER A C 1
ATOM 3048 O O . SER A 1 389 ? -3.664 14.390 -13.710 1.00 89.88 389 SER A O 1
ATOM 3050 N N . SER A 1 390 ? -3.177 13.090 -11.954 1.00 89.69 390 SER A N 1
ATOM 3051 C CA . SER A 1 390 ? -3.020 14.205 -11.017 1.00 89.69 390 SER A CA 1
ATOM 3052 C C . SER A 1 390 ? -1.711 14.974 -11.248 1.00 89.69 390 SER A C 1
ATOM 3054 O O . SER A 1 390 ? -0.625 14.400 -11.326 1.00 89.69 390 SER A O 1
ATOM 3056 N N . ALA A 1 391 ? -1.800 16.303 -11.328 1.00 89.44 391 ALA A N 1
ATOM 3057 C CA . ALA A 1 391 ? -0.630 17.174 -11.457 1.00 89.44 391 ALA A CA 1
ATOM 3058 C C . ALA A 1 391 ? 0.313 17.196 -10.229 1.00 89.44 391 ALA A C 1
ATOM 3060 O O . ALA A 1 391 ? 1.507 17.385 -10.442 1.00 89.44 391 ALA A O 1
ATOM 3061 N N . PRO A 1 392 ? -0.148 17.003 -8.969 1.00 90.38 392 PRO A N 1
ATOM 3062 C CA . PRO A 1 392 ? 0.744 17.023 -7.804 1.00 90.38 392 PRO A CA 1
ATOM 3063 C C . PRO A 1 392 ? 1.843 15.955 -7.799 1.00 90.38 392 PRO A C 1
ATOM 3065 O O . PRO A 1 392 ? 2.875 16.167 -7.175 1.00 90.38 392 PRO A O 1
ATOM 3068 N N . TRP A 1 393 ? 1.636 14.819 -8.471 1.00 92.19 393 TRP A N 1
ATOM 3069 C CA . TRP A 1 393 ? 2.592 13.702 -8.456 1.00 92.19 393 TRP A CA 1
ATOM 3070 C C . TRP A 1 393 ? 3.292 13.499 -9.793 1.00 92.19 393 TRP A C 1
ATOM 3072 O O . TRP A 1 393 ? 4.406 12.980 -9.835 1.00 92.19 393 TRP A O 1
ATOM 3082 N N . ASN A 1 394 ? 2.632 13.890 -10.885 1.00 93.44 394 ASN A N 1
ATOM 3083 C CA . ASN A 1 394 ? 3.084 13.606 -12.234 1.00 93.44 394 ASN A CA 1
ATOM 3084 C C . ASN A 1 394 ? 3.732 14.831 -12.874 1.00 93.44 394 ASN A C 1
ATOM 3086 O O . ASN A 1 394 ? 3.149 15.913 -12.952 1.00 93.44 394 ASN A O 1
ATOM 3090 N N . THR A 1 395 ? 4.912 14.624 -13.452 1.00 94.38 395 THR A N 1
ATOM 3091 C CA . THR A 1 395 ? 5.484 15.566 -14.419 1.00 94.38 395 THR A CA 1
ATOM 3092 C C . THR A 1 395 ? 4.555 15.730 -15.631 1.00 94.38 395 THR A C 1
ATOM 3094 O O . THR A 1 395 ? 3.686 14.898 -15.895 1.00 94.38 395 THR A O 1
ATOM 3097 N N . LYS A 1 396 ? 4.783 16.759 -16.461 1.00 92.94 396 LYS A N 1
ATOM 3098 C CA . LYS A 1 396 ? 4.040 16.938 -17.731 1.00 92.94 396 LYS A CA 1
ATOM 3099 C C . LYS A 1 396 ? 4.136 15.722 -18.666 1.00 92.94 396 LYS A C 1
ATOM 3101 O O . LYS A 1 396 ? 3.221 15.498 -19.456 1.00 92.94 396 LYS A O 1
ATOM 3106 N N . SER A 1 397 ? 5.226 14.963 -18.540 1.00 93.56 397 SER A N 1
ATOM 3107 C CA . SER A 1 397 ? 5.526 13.728 -19.269 1.00 93.56 397 SER A CA 1
ATOM 3108 C C . SER A 1 397 ? 4.852 12.483 -18.679 1.00 93.56 397 SER A C 1
ATOM 3110 O O . SER A 1 397 ? 4.902 11.427 -19.304 1.00 93.56 397 SER A O 1
ATOM 3112 N N . GLY A 1 398 ? 4.226 12.585 -17.504 1.00 94.56 398 GLY A N 1
ATOM 3113 C CA . GLY A 1 398 ? 3.531 11.487 -16.833 1.00 94.56 398 GLY A CA 1
ATOM 3114 C C . GLY A 1 398 ? 4.385 10.651 -15.885 1.00 94.56 398 GLY A C 1
ATOM 3115 O O . GLY A 1 398 ? 3.900 9.649 -15.378 1.00 94.56 398 GLY A O 1
ATOM 3116 N N . TRP A 1 399 ? 5.642 11.026 -15.636 1.00 95.06 399 TRP A N 1
ATOM 3117 C CA . TRP A 1 399 ? 6.494 10.348 -14.649 1.00 95.06 399 TRP A CA 1
ATOM 3118 C C . TRP A 1 399 ? 6.156 10.804 -13.235 1.00 95.06 399 TRP A C 1
ATOM 3120 O O . TRP A 1 399 ? 5.997 12.010 -13.031 1.00 95.06 399 TRP A O 1
ATOM 3130 N N . ILE A 1 400 ? 6.124 9.875 -12.280 1.00 95.25 400 ILE A N 1
ATOM 3131 C CA . ILE A 1 400 ? 5.984 10.215 -10.862 1.00 95.25 400 ILE A CA 1
ATOM 3132 C C . ILE A 1 400 ? 7.297 10.815 -10.339 1.00 95.25 400 ILE A C 1
ATOM 3134 O O . ILE A 1 400 ? 8.348 10.176 -10.423 1.00 95.25 400 ILE A O 1
ATOM 3138 N N . ASP A 1 401 ? 7.229 12.027 -9.784 1.00 93.44 401 ASP A N 1
ATOM 3139 C CA . ASP A 1 401 ? 8.386 12.759 -9.231 1.00 93.44 401 ASP A CA 1
ATOM 3140 C C . ASP A 1 401 ? 8.439 12.748 -7.691 1.00 93.44 401 ASP A C 1
ATOM 3142 O O . ASP A 1 401 ? 9.361 13.276 -7.072 1.00 93.44 401 ASP A O 1
ATOM 3146 N N . GLU A 1 402 ? 7.454 12.115 -7.049 1.00 94.00 402 GLU A N 1
ATOM 3147 C CA . GLU A 1 402 ? 7.438 11.934 -5.599 1.00 94.00 402 GLU A CA 1
ATOM 3148 C C . GLU A 1 402 ? 8.684 11.169 -5.129 1.00 94.00 402 GLU A C 1
ATOM 3150 O O . GLU A 1 402 ? 9.115 10.182 -5.744 1.00 94.00 402 GLU A O 1
ATOM 3155 N N . GLY A 1 403 ? 9.301 11.667 -4.056 1.00 92.50 403 GLY A N 1
ATOM 3156 C CA . GLY A 1 403 ? 10.536 11.106 -3.530 1.00 92.50 403 GLY A CA 1
ATOM 3157 C C . GLY A 1 403 ? 11.766 11.375 -4.397 1.00 92.50 403 GLY A C 1
ATOM 3158 O O . GLY A 1 403 ? 12.799 10.758 -4.149 1.00 92.50 403 GLY A O 1
ATOM 3159 N N . SER A 1 404 ? 11.726 12.274 -5.384 1.00 93.75 404 SER A N 1
ATOM 3160 C CA . SER A 1 404 ? 12.940 12.749 -6.062 1.00 93.75 404 SER A CA 1
ATOM 3161 C C . SER A 1 404 ? 13.796 13.641 -5.147 1.00 93.75 404 SER A C 1
ATOM 3163 O O . SER A 1 404 ? 13.299 14.262 -4.210 1.00 93.75 404 SER A O 1
ATOM 3165 N N . GLY A 1 405 ? 15.107 13.679 -5.379 1.00 94.06 405 GLY A N 1
ATOM 3166 C CA . GLY A 1 405 ? 16.057 14.467 -4.593 1.00 94.06 405 GLY A CA 1
ATOM 3167 C C . GLY A 1 405 ? 17.502 13.997 -4.755 1.00 94.06 405 GLY A C 1
ATOM 3168 O O . GLY A 1 405 ? 17.870 13.396 -5.767 1.00 94.06 405 GLY A O 1
ATOM 3169 N N . ASP A 1 406 ? 18.329 14.258 -3.742 1.00 94.25 406 ASP A N 1
ATOM 3170 C CA . ASP A 1 406 ? 19.702 13.752 -3.689 1.00 94.25 406 ASP A CA 1
ATOM 3171 C C . ASP A 1 406 ? 19.709 12.213 -3.709 1.00 94.25 406 ASP A C 1
ATOM 3173 O O . ASP A 1 406 ? 19.138 11.548 -2.838 1.00 94.25 406 ASP A O 1
ATOM 3177 N N . ALA A 1 407 ? 20.369 11.644 -4.719 1.00 90.69 407 ALA A N 1
ATOM 3178 C CA . ALA A 1 407 ? 20.437 10.206 -4.949 1.00 90.69 407 ALA A CA 1
ATOM 3179 C C . ALA A 1 407 ? 21.211 9.441 -3.861 1.00 90.69 407 ALA A C 1
ATOM 3181 O O . ALA A 1 407 ? 21.100 8.218 -3.790 1.00 90.69 407 ALA A O 1
ATOM 3182 N N . ALA A 1 408 ? 21.997 10.128 -3.026 1.00 87.62 408 ALA A N 1
ATOM 3183 C CA . ALA A 1 408 ? 22.677 9.517 -1.889 1.00 87.62 408 ALA A CA 1
ATOM 3184 C C . ALA A 1 408 ? 21.782 9.382 -0.646 1.00 87.62 408 ALA A C 1
ATOM 3186 O O . ALA A 1 408 ? 22.117 8.601 0.244 1.00 87.62 408 ALA A O 1
ATOM 3187 N N . GLN A 1 409 ? 20.667 10.114 -0.582 1.00 87.69 409 GLN A N 1
ATOM 3188 C CA . GLN A 1 409 ? 19.794 10.163 0.589 1.00 87.69 409 GLN A CA 1
ATOM 3189 C C . GLN A 1 409 ? 18.633 9.174 0.478 1.00 87.69 409 GLN A C 1
ATOM 3191 O O . GLN A 1 409 ? 18.062 8.978 -0.599 1.00 87.69 409 GLN A O 1
ATOM 3196 N N . THR A 1 410 ? 18.249 8.611 1.619 1.00 83.31 410 THR A N 1
ATOM 3197 C CA . THR A 1 410 ? 17.045 7.796 1.810 1.00 83.31 410 THR A CA 1
ATOM 3198 C C . THR A 1 410 ? 15.974 8.606 2.540 1.00 83.31 410 THR A C 1
ATOM 3200 O O . THR A 1 410 ? 16.289 9.534 3.282 1.00 83.31 410 THR A O 1
ATOM 3203 N N . ASN A 1 411 ? 14.706 8.321 2.258 1.00 88.62 411 ASN A N 1
ATOM 3204 C CA . ASN A 1 411 ? 13.529 8.841 2.964 1.00 88.62 411 ASN A CA 1
ATOM 3205 C C . ASN A 1 411 ? 12.291 8.083 2.477 1.00 88.62 411 ASN A C 1
ATOM 3207 O O . ASN A 1 411 ? 12.266 7.580 1.354 1.00 88.62 411 ASN A O 1
ATOM 3211 N N . ASP A 1 412 ? 11.250 8.085 3.295 1.00 90.56 412 ASP A N 1
ATOM 3212 C CA . ASP A 1 412 ? 10.006 7.339 3.092 1.00 90.56 412 ASP A CA 1
ATOM 3213 C C . ASP A 1 412 ? 9.335 7.612 1.740 1.00 90.56 412 ASP A C 1
ATOM 3215 O O . ASP A 1 412 ? 8.881 6.689 1.059 1.00 90.56 412 ASP A O 1
ATOM 3219 N N . ALA A 1 413 ? 9.362 8.868 1.280 1.00 92.19 413 ALA A N 1
ATOM 3220 C CA . ALA A 1 413 ? 8.687 9.271 0.050 1.00 92.19 413 ALA A CA 1
ATOM 3221 C C . ALA A 1 413 ? 9.246 8.612 -1.220 1.00 92.19 413 ALA A C 1
ATOM 3223 O O . ALA A 1 413 ? 8.583 8.626 -2.257 1.00 92.19 413 ALA A O 1
ATOM 3224 N N . ILE A 1 414 ? 10.442 8.013 -1.164 1.00 93.94 414 ILE A N 1
ATOM 3225 C CA . ILE A 1 414 ? 11.014 7.257 -2.287 1.00 93.94 414 ILE A CA 1
ATOM 3226 C C . ILE A 1 414 ? 10.114 6.074 -2.670 1.00 93.94 414 ILE A C 1
ATOM 3228 O O . ILE A 1 414 ? 9.973 5.787 -3.861 1.00 93.94 414 ILE A O 1
ATOM 3232 N N . GLU A 1 415 ? 9.501 5.407 -1.692 1.00 92.69 415 GLU A N 1
ATOM 3233 C CA . GLU A 1 415 ? 8.754 4.167 -1.915 1.00 92.69 415 GLU A CA 1
ATOM 3234 C C . GLU A 1 415 ? 7.255 4.379 -2.148 1.00 92.69 415 GLU A C 1
ATOM 3236 O O . GLU A 1 415 ? 6.608 3.561 -2.801 1.00 92.69 415 GLU A O 1
ATOM 3241 N N . PHE A 1 416 ? 6.694 5.501 -1.697 1.00 95.88 416 PHE A N 1
ATOM 3242 C CA . PHE A 1 416 ? 5.252 5.763 -1.764 1.00 95.88 416 PHE A CA 1
ATOM 3243 C C . PHE A 1 416 ? 4.646 5.511 -3.156 1.00 95.88 416 PHE A C 1
ATOM 3245 O O . PHE A 1 416 ? 3.608 4.853 -3.288 1.00 95.88 416 PHE A O 1
ATOM 3252 N N . LYS A 1 417 ? 5.345 5.949 -4.210 1.00 94.69 417 LYS A N 1
ATOM 3253 C CA . LYS A 1 417 ? 4.939 5.750 -5.610 1.00 94.69 417 LYS A CA 1
ATOM 3254 C C . LYS A 1 417 ? 4.857 4.286 -6.025 1.00 94.69 417 LYS A C 1
ATOM 3256 O O . LYS A 1 417 ? 3.965 3.921 -6.791 1.00 94.69 417 LYS A O 1
ATOM 3261 N N . ALA A 1 418 ? 5.751 3.449 -5.509 1.00 93.25 418 ALA A N 1
ATOM 3262 C CA . ALA A 1 418 ? 5.783 2.021 -5.797 1.00 93.25 418 ALA A CA 1
ATOM 3263 C C . ALA A 1 418 ? 4.531 1.332 -5.250 1.00 93.25 418 ALA A C 1
ATOM 3265 O O . ALA A 1 418 ? 3.860 0.596 -5.971 1.00 93.25 418 ALA A O 1
ATOM 3266 N N . ILE A 1 419 ? 4.130 1.692 -4.030 1.00 95.56 419 ILE A N 1
ATOM 3267 C CA . ILE A 1 419 ? 2.922 1.182 -3.375 1.00 95.56 419 ILE A CA 1
ATOM 3268 C C . ILE A 1 419 ? 1.663 1.529 -4.184 1.00 95.56 419 ILE A C 1
ATOM 3270 O O . ILE A 1 419 ? 0.776 0.691 -4.358 1.00 95.56 419 ILE A O 1
ATOM 3274 N N . MET A 1 420 ? 1.573 2.743 -4.737 1.00 96.44 420 MET A N 1
ATOM 3275 C CA . MET A 1 420 ? 0.456 3.089 -5.621 1.00 96.44 420 MET A CA 1
ATOM 3276 C C . MET A 1 420 ? 0.447 2.216 -6.886 1.00 96.44 420 MET A C 1
ATOM 3278 O O . MET A 1 420 ? -0.604 1.687 -7.255 1.00 96.44 420 MET A O 1
ATOM 3282 N N . ILE A 1 421 ? 1.602 2.022 -7.536 1.00 95.75 421 ILE A N 1
ATOM 3283 C CA . ILE A 1 421 ? 1.727 1.154 -8.719 1.00 95.75 421 ILE A CA 1
ATOM 3284 C C . ILE A 1 421 ? 1.361 -0.300 -8.388 1.00 95.75 421 ILE A C 1
ATOM 3286 O O . ILE A 1 421 ? 0.658 -0.944 -9.176 1.00 95.75 421 ILE A O 1
ATOM 3290 N N . ARG A 1 422 ? 1.762 -0.798 -7.211 1.00 94.81 422 ARG A N 1
ATOM 3291 C CA . ARG A 1 422 ? 1.398 -2.125 -6.701 1.00 94.81 422 ARG A CA 1
ATOM 3292 C C . ARG A 1 422 ? -0.108 -2.335 -6.747 1.00 94.81 422 ARG A C 1
ATOM 3294 O O . ARG A 1 422 ? -0.618 -3.314 -7.287 1.00 94.81 422 ARG A O 1
ATOM 3301 N N . TYR A 1 423 ? -0.854 -1.386 -6.201 1.00 95.88 423 TYR A N 1
ATOM 3302 C CA . TYR A 1 423 ? -2.296 -1.538 -6.142 1.00 95.88 423 TYR A CA 1
ATOM 3303 C C . TYR A 1 423 ? -2.986 -1.246 -7.469 1.00 95.88 423 TYR A C 1
ATOM 3305 O O . TYR A 1 423 ? -3.968 -1.920 -7.773 1.00 95.88 423 TYR A O 1
ATOM 3313 N N . LEU A 1 424 ? -2.467 -0.326 -8.290 1.00 94.94 424 LEU A N 1
ATOM 3314 C CA . LEU A 1 424 ? -2.981 -0.108 -9.644 1.00 94.94 424 LEU A CA 1
ATOM 3315 C C . LEU A 1 424 ? -2.954 -1.405 -10.455 1.00 94.94 424 LEU A C 1
ATOM 3317 O O . LEU A 1 424 ? -3.985 -1.804 -10.997 1.00 94.94 424 LEU A O 1
ATOM 3321 N N . HIS A 1 425 ? -1.810 -2.097 -10.497 1.00 89.00 425 HIS A N 1
ATOM 3322 C CA . HIS A 1 425 ? -1.699 -3.335 -11.268 1.00 89.00 425 HIS A CA 1
ATOM 3323 C C . HIS A 1 425 ? -2.562 -4.459 -10.679 1.00 89.00 425 HIS A C 1
ATOM 3325 O O . HIS A 1 425 ? -3.155 -5.236 -11.423 1.00 89.00 425 HIS A O 1
ATOM 3331 N N . ARG A 1 426 ? -2.677 -4.538 -9.347 1.00 89.56 426 ARG A N 1
ATOM 3332 C CA . ARG A 1 426 ? -3.437 -5.596 -8.670 1.00 89.56 426 ARG A CA 1
ATOM 3333 C C . ARG A 1 426 ? -4.924 -5.566 -9.022 1.00 89.56 426 ARG A C 1
ATOM 3335 O O . ARG A 1 426 ? -5.534 -6.620 -9.200 1.00 89.56 426 ARG A O 1
ATOM 3342 N N . ILE A 1 427 ? -5.506 -4.371 -9.112 1.00 91.88 427 ILE A N 1
ATOM 3343 C CA . ILE A 1 427 ? -6.961 -4.200 -9.239 1.00 91.88 427 ILE A CA 1
ATOM 3344 C C . ILE A 1 427 ? -7.431 -3.931 -10.668 1.00 91.88 427 ILE A C 1
ATOM 3346 O O . ILE A 1 427 ? -8.629 -4.013 -10.933 1.00 91.88 427 ILE A O 1
ATOM 3350 N N . VAL A 1 428 ? -6.526 -3.597 -11.596 1.00 83.44 428 VAL A N 1
ATOM 3351 C CA . VAL A 1 428 ? -6.894 -3.125 -12.943 1.00 83.44 428 VAL A CA 1
ATOM 3352 C C . VAL A 1 428 ? -7.792 -4.107 -13.703 1.00 83.44 428 VAL A C 1
ATOM 3354 O O . VAL A 1 428 ? -8.694 -3.688 -14.424 1.00 83.44 428 VAL A O 1
ATOM 3357 N N . GLY A 1 429 ? -7.593 -5.412 -13.504 1.00 85.50 429 GLY A N 1
ATOM 3358 C CA . GLY A 1 429 ? -8.398 -6.465 -14.128 1.00 85.50 429 GLY A CA 1
ATOM 3359 C C . GLY A 1 429 ? -9.732 -6.753 -13.430 1.00 85.50 429 GLY A C 1
ATOM 3360 O O . GLY A 1 429 ? -10.450 -7.661 -13.840 1.00 85.50 429 GLY A O 1
ATOM 3361 N N . TRP A 1 430 ? -10.064 -6.056 -12.339 1.00 92.12 430 TRP A N 1
ATOM 3362 C CA . TRP A 1 430 ? -11.307 -6.279 -11.585 1.00 92.12 430 TRP A CA 1
ATOM 3363 C C . TRP A 1 430 ? -12.446 -5.393 -12.075 1.00 92.12 430 TRP A C 1
ATOM 3365 O O . TRP A 1 430 ? -13.619 -5.726 -11.907 1.00 92.12 430 TRP A O 1
ATOM 3375 N N . PHE A 1 431 ? -12.101 -4.269 -12.688 1.00 86.62 431 PHE A N 1
ATOM 3376 C CA . PHE A 1 431 ? -13.041 -3.362 -13.303 1.00 86.62 431 PHE A CA 1
ATOM 3377 C C . PHE A 1 431 ? -13.330 -3.880 -14.711 1.00 86.62 431 PHE A C 1
ATOM 3379 O O . PHE A 1 431 ? -12.437 -3.899 -15.548 1.00 86.62 431 PHE A O 1
ATOM 3386 N N . ASN A 1 432 ? -14.561 -4.316 -14.994 1.00 88.19 432 ASN A N 1
ATOM 3387 C CA . ASN A 1 432 ? -14.998 -4.602 -16.367 1.00 88.19 432 ASN A CA 1
ATOM 3388 C C . ASN A 1 432 ? -15.101 -3.279 -17.159 1.00 88.19 432 ASN A C 1
ATOM 3390 O O . ASN A 1 432 ? -16.193 -2.777 -17.417 1.00 88.19 432 ASN A O 1
ATOM 3394 N N . ASP A 1 433 ? -13.956 -2.644 -17.402 1.00 90.50 433 ASP A N 1
ATOM 3395 C CA . ASP A 1 433 ? -13.798 -1.266 -17.851 1.00 90.50 433 ASP A CA 1
ATOM 3396 C C . ASP A 1 433 ? -12.532 -1.154 -18.698 1.00 90.50 433 ASP A C 1
ATOM 3398 O O . ASP A 1 433 ? -11.433 -0.897 -18.207 1.00 90.50 433 ASP A O 1
ATOM 3402 N N . ARG A 1 434 ? -12.699 -1.407 -19.994 1.00 89.94 434 ARG A N 1
ATOM 3403 C CA . ARG A 1 434 ? -11.584 -1.485 -20.934 1.00 89.94 434 ARG A CA 1
ATOM 3404 C C . ARG A 1 434 ? -10.782 -0.185 -21.002 1.00 89.94 434 ARG A C 1
ATOM 3406 O O . ARG A 1 434 ? -9.561 -0.246 -21.073 1.00 89.94 434 ARG A O 1
ATOM 3413 N N . GLU A 1 435 ? -11.452 0.965 -20.974 1.00 90.50 435 GLU A N 1
ATOM 3414 C CA . GLU A 1 435 ? -10.793 2.272 -21.066 1.00 90.50 435 GLU A CA 1
ATOM 3415 C C . GLU A 1 435 ? -9.910 2.526 -19.840 1.00 90.50 435 GLU A C 1
ATOM 3417 O O . GLU A 1 435 ? -8.752 2.920 -19.976 1.00 90.50 435 GLU A O 1
ATOM 3422 N N . LEU A 1 436 ? -10.415 2.215 -18.640 1.00 91.56 436 LEU A N 1
ATOM 3423 C CA . LEU A 1 436 ? -9.625 2.298 -17.414 1.00 91.56 436 LEU A CA 1
ATOM 3424 C C . LEU A 1 436 ? -8.452 1.312 -17.423 1.00 91.56 436 LEU A C 1
ATOM 3426 O O . LEU A 1 436 ? -7.343 1.680 -17.034 1.00 91.56 436 LEU A O 1
ATOM 3430 N N . THR A 1 437 ? -8.670 0.080 -17.890 1.00 90.31 437 THR A N 1
ATOM 3431 C CA . THR A 1 437 ? -7.602 -0.919 -18.011 1.00 90.31 437 THR A CA 1
ATOM 3432 C C . THR A 1 437 ? -6.494 -0.452 -18.952 1.00 90.31 437 THR A C 1
ATOM 3434 O O . THR A 1 437 ? -5.316 -0.543 -18.600 1.00 90.31 437 THR A O 1
ATOM 3437 N N . GLU A 1 438 ? -6.848 0.084 -20.122 1.00 88.31 438 GLU A N 1
ATOM 3438 C CA . GLU A 1 438 ? -5.895 0.633 -21.092 1.00 88.31 438 GLU A CA 1
ATOM 3439 C C . GLU A 1 438 ? -5.143 1.845 -20.514 1.00 88.31 438 GLU A C 1
ATOM 3441 O O . GLU A 1 438 ? -3.923 1.940 -20.665 1.00 88.31 438 GLU A O 1
ATOM 3446 N N . ALA A 1 439 ? -5.830 2.727 -19.782 1.00 91.31 439 ALA A N 1
ATOM 3447 C CA . ALA A 1 439 ? -5.222 3.887 -19.136 1.00 91.31 439 ALA A CA 1
ATOM 3448 C C . ALA A 1 439 ? -4.220 3.502 -18.037 1.00 91.31 439 ALA A C 1
ATOM 3450 O O . ALA A 1 439 ? -3.084 3.969 -18.052 1.00 91.31 439 ALA A O 1
ATOM 3451 N N . VAL A 1 440 ? -4.590 2.617 -17.109 1.00 92.31 440 VAL A N 1
ATOM 3452 C CA . VAL A 1 440 ? -3.680 2.152 -16.045 1.00 92.31 440 VAL A CA 1
ATOM 3453 C C . VAL A 1 440 ? -2.467 1.442 -16.640 1.00 92.31 440 VAL A C 1
ATOM 3455 O O . VAL A 1 440 ? -1.334 1.688 -16.230 1.00 92.31 440 VAL A O 1
ATOM 3458 N N . THR A 1 441 ? -2.691 0.611 -17.656 1.00 89.12 441 THR A N 1
ATOM 3459 C CA . THR A 1 441 ? -1.618 -0.075 -18.378 1.00 89.12 441 THR A CA 1
ATOM 3460 C C . THR A 1 441 ? -0.656 0.922 -19.033 1.00 89.12 441 THR A C 1
ATOM 3462 O O . THR A 1 441 ? 0.559 0.823 -18.865 1.00 89.12 441 THR A O 1
ATOM 3465 N N . GLY A 1 442 ? -1.186 1.930 -19.735 1.00 90.88 442 GLY A N 1
ATOM 3466 C CA . GLY A 1 442 ? -0.381 3.002 -20.320 1.00 90.88 442 GLY A CA 1
ATOM 3467 C C . GLY A 1 442 ? 0.403 3.792 -19.270 1.00 90.88 442 GLY A C 1
ATOM 3468 O O . GLY A 1 442 ? 1.568 4.120 -19.487 1.00 90.88 442 GLY A O 1
ATOM 3469 N N . TYR A 1 443 ? -0.197 4.042 -18.107 1.00 94.25 443 TYR A N 1
ATOM 3470 C CA . TYR A 1 443 ? 0.445 4.748 -17.002 1.00 94.25 443 TYR A CA 1
ATOM 3471 C C . TYR A 1 443 ? 1.628 3.971 -16.406 1.00 94.25 443 TYR A C 1
ATOM 3473 O O . TYR A 1 443 ? 2.691 4.551 -16.185 1.00 94.25 443 TYR A O 1
ATOM 3481 N N . ILE A 1 444 ? 1.482 2.657 -16.209 1.00 92.81 444 ILE A N 1
ATOM 3482 C CA . ILE A 1 444 ? 2.562 1.771 -15.739 1.00 92.81 444 ILE A CA 1
ATOM 3483 C C . ILE A 1 444 ? 3.698 1.712 -16.770 1.00 92.81 444 ILE A C 1
ATOM 3485 O O . ILE A 1 444 ? 4.866 1.865 -16.407 1.00 92.81 444 ILE A O 1
ATOM 3489 N N . ASN A 1 445 ? 3.368 1.591 -18.063 1.00 90.56 445 ASN A N 1
ATOM 3490 C CA . ASN A 1 445 ? 4.354 1.642 -19.145 1.00 90.56 445 ASN A CA 1
ATOM 3491 C C . ASN A 1 445 ? 5.180 2.945 -19.103 1.00 90.56 445 ASN A C 1
ATOM 3493 O O . ASN A 1 445 ? 6.392 2.918 -19.316 1.00 90.56 445 ASN A O 1
ATOM 3497 N N . ILE A 1 446 ? 4.550 4.091 -18.818 1.00 93.94 446 ILE A N 1
ATOM 3498 C CA . ILE A 1 446 ? 5.246 5.382 -18.692 1.00 93.94 446 ILE A CA 1
ATOM 3499 C C . ILE A 1 446 ? 6.275 5.350 -17.553 1.00 93.94 446 ILE A C 1
ATOM 3501 O O . ILE A 1 446 ? 7.399 5.824 -17.745 1.00 93.94 446 ILE A O 1
ATOM 3505 N N . GLN A 1 447 ? 5.933 4.763 -16.401 1.00 95.00 447 GLN A N 1
ATOM 3506 C CA . GLN A 1 447 ? 6.861 4.666 -15.266 1.00 95.00 447 GLN A CA 1
ATOM 3507 C C . GLN A 1 447 ? 8.037 3.742 -15.575 1.00 95.00 447 GLN A C 1
ATOM 3509 O O . GLN A 1 447 ? 9.189 4.081 -15.309 1.00 95.00 447 GLN A O 1
ATOM 3514 N N . TYR A 1 448 ? 7.774 2.602 -16.209 1.00 91.50 448 TYR A N 1
ATOM 3515 C CA . TYR A 1 448 ? 8.839 1.687 -16.606 1.00 91.50 448 TYR A CA 1
ATOM 3516 C C . TYR A 1 448 ? 9.784 2.286 -17.645 1.00 91.50 448 TYR A C 1
ATOM 3518 O O . TYR A 1 448 ? 10.998 2.087 -17.581 1.00 91.50 448 TYR A O 1
ATOM 3526 N N . TYR A 1 449 ? 9.245 3.053 -18.593 1.00 90.62 449 TYR A N 1
ATOM 3527 C CA . TYR A 1 449 ? 10.063 3.795 -19.543 1.00 90.62 449 TYR A CA 1
ATOM 3528 C C . TYR A 1 449 ? 10.982 4.788 -18.820 1.00 90.62 449 TYR A C 1
ATOM 3530 O O . TYR A 1 449 ? 12.166 4.873 -19.137 1.00 90.62 449 TYR A O 1
ATOM 3538 N N . ALA A 1 450 ? 10.466 5.505 -17.819 1.00 93.56 450 ALA A N 1
ATOM 3539 C CA . ALA A 1 450 ? 11.265 6.415 -17.003 1.00 93.56 450 ALA A CA 1
ATOM 3540 C C . ALA A 1 450 ? 12.410 5.672 -16.287 1.00 93.56 450 ALA A C 1
ATOM 3542 O O . ALA A 1 450 ? 13.573 6.061 -16.392 1.00 93.56 450 ALA A O 1
ATOM 3543 N N . LEU A 1 451 ? 12.099 4.545 -15.644 1.00 92.56 451 LEU A N 1
ATOM 3544 C CA . LEU A 1 451 ? 13.076 3.705 -14.954 1.00 92.56 451 LEU A CA 1
ATOM 3545 C C . LEU A 1 451 ? 14.162 3.172 -15.895 1.00 92.56 451 LEU A C 1
ATOM 3547 O O . LEU A 1 451 ? 15.339 3.431 -15.671 1.00 92.56 451 LEU A O 1
ATOM 3551 N N . THR A 1 452 ? 13.785 2.473 -16.963 1.00 88.69 452 THR A N 1
ATOM 3552 C CA . THR A 1 452 ? 14.742 1.757 -17.825 1.00 88.69 452 THR A CA 1
ATOM 3553 C C . THR A 1 452 ? 15.521 2.650 -18.779 1.00 88.69 452 THR A C 1
ATOM 3555 O O . THR A 1 452 ? 16.650 2.319 -19.128 1.00 88.69 452 THR A O 1
ATOM 3558 N N . GLN A 1 453 ? 14.936 3.762 -19.229 1.00 87.25 453 GLN A N 1
ATOM 3559 C CA . GLN A 1 453 ? 15.569 4.625 -20.232 1.00 87.25 453 GLN A CA 1
ATOM 3560 C C . GLN A 1 453 ? 16.261 5.840 -19.627 1.00 87.25 453 GLN A C 1
ATOM 3562 O O . GLN A 1 453 ? 17.061 6.486 -20.306 1.00 87.25 453 GLN A O 1
ATOM 3567 N N . ARG A 1 454 ? 15.924 6.211 -18.387 1.00 92.00 454 ARG A N 1
ATOM 3568 C CA . ARG A 1 454 ? 16.401 7.466 -17.792 1.00 92.00 454 ARG A CA 1
ATOM 3569 C C . ARG A 1 454 ? 17.050 7.291 -16.437 1.00 92.00 454 ARG A C 1
ATOM 3571 O O . ARG A 1 454 ? 17.889 8.118 -16.093 1.00 92.00 454 ARG A O 1
ATOM 3578 N N . ASN A 1 455 ? 16.672 6.271 -15.676 1.00 95.00 455 ASN A N 1
ATOM 3579 C CA . ASN A 1 455 ? 17.027 6.165 -14.268 1.00 95.00 455 ASN A CA 1
ATOM 3580 C C . ASN A 1 455 ? 17.448 4.738 -13.867 1.00 95.00 455 ASN A C 1
ATOM 3582 O O . ASN A 1 455 ? 17.130 4.269 -12.771 1.00 95.00 455 ASN A O 1
ATOM 3586 N N . SER A 1 456 ? 18.188 4.076 -14.757 1.00 94.25 456 SER A N 1
ATOM 3587 C CA . SER A 1 456 ? 18.843 2.792 -14.524 1.00 94.25 456 SER A CA 1
ATOM 3588 C C . SER A 1 456 ? 20.362 2.896 -14.656 1.00 94.25 456 SER A C 1
ATOM 3590 O O . SER A 1 456 ? 20.894 3.790 -15.316 1.00 94.25 456 SER A O 1
ATOM 3592 N N . ASP A 1 457 ? 21.059 1.948 -14.037 1.00 94.38 457 ASP A N 1
ATOM 3593 C CA . ASP A 1 457 ? 22.512 1.795 -14.114 1.00 94.38 457 ASP A CA 1
ATOM 3594 C C . ASP A 1 457 ? 23.033 1.505 -15.523 1.00 94.38 457 ASP A C 1
ATOM 3596 O O . ASP A 1 457 ? 24.133 1.931 -15.882 1.00 94.38 457 ASP A O 1
ATOM 3600 N N . ASN A 1 458 ? 22.239 0.810 -16.333 1.00 89.50 458 ASN A N 1
ATOM 3601 C CA . ASN A 1 458 ? 22.546 0.524 -17.722 1.00 89.50 458 ASN A CA 1
ATOM 3602 C C . ASN A 1 458 ? 21.259 0.525 -18.562 1.00 89.50 458 ASN A C 1
ATOM 3604 O O . ASN A 1 458 ? 20.308 -0.191 -18.272 1.00 89.50 458 ASN A O 1
ATOM 3608 N N . LYS A 1 459 ? 21.223 1.319 -19.636 1.00 80.44 459 LYS A N 1
ATOM 3609 C CA . LYS A 1 459 ? 20.053 1.421 -20.530 1.00 80.44 459 LYS A CA 1
ATOM 3610 C C . LYS A 1 459 ? 19.783 0.144 -21.344 1.00 80.44 459 LYS A C 1
ATOM 3612 O O . LYS A 1 459 ? 18.643 -0.129 -21.709 1.00 80.44 459 LYS A O 1
ATOM 3617 N N . ASP A 1 460 ? 20.830 -0.624 -21.642 1.00 82.38 460 ASP A N 1
ATOM 3618 C CA . ASP A 1 460 ? 20.758 -1.826 -22.478 1.00 82.38 460 ASP A CA 1
ATOM 3619 C C . ASP A 1 460 ? 20.540 -3.082 -21.622 1.00 82.38 460 ASP A C 1
ATOM 3621 O O . ASP A 1 460 ? 20.077 -4.107 -22.116 1.00 82.38 460 ASP A O 1
ATOM 3625 N N . HIS A 1 461 ? 20.844 -2.985 -20.325 1.00 87.12 461 HIS A N 1
ATOM 3626 C CA . HIS A 1 461 ? 20.689 -4.053 -19.344 1.00 87.12 461 HIS A CA 1
ATOM 3627 C C . HIS A 1 461 ? 20.357 -3.474 -17.953 1.00 87.12 461 HIS A C 1
ATOM 3629 O O . HIS A 1 461 ? 21.207 -3.501 -17.065 1.00 87.12 461 HIS A O 1
ATOM 3635 N N . PRO A 1 462 ? 19.152 -2.907 -17.760 1.00 89.69 462 PRO A N 1
ATOM 3636 C CA . PRO A 1 462 ? 18.798 -2.203 -16.530 1.00 89.69 462 PRO A CA 1
ATOM 3637 C C . PRO A 1 462 ? 18.564 -3.192 -15.389 1.00 89.69 462 PRO A C 1
ATOM 3639 O O . PRO A 1 462 ? 17.560 -3.902 -15.375 1.00 89.69 462 PRO A O 1
ATOM 3642 N N . VAL A 1 463 ? 19.485 -3.231 -14.425 1.00 91.50 463 VAL A N 1
ATOM 3643 C CA . VAL A 1 463 ? 19.371 -4.109 -13.249 1.00 91.50 463 VAL A CA 1
ATOM 3644 C C . VAL A 1 463 ? 19.122 -3.296 -11.989 1.00 91.50 463 VAL A C 1
ATOM 3646 O O . VAL A 1 463 ? 18.381 -3.763 -11.125 1.00 91.50 463 VAL A O 1
ATOM 3649 N N . ARG A 1 464 ? 19.685 -2.088 -11.876 1.00 93.06 464 ARG A N 1
ATOM 3650 C CA . ARG A 1 464 ? 19.535 -1.213 -10.704 1.00 93.06 464 ARG A CA 1
ATOM 3651 C C . ARG A 1 464 ? 18.928 0.123 -11.076 1.00 93.06 464 ARG A C 1
ATOM 3653 O O . ARG A 1 464 ? 19.230 0.676 -12.129 1.00 93.06 464 ARG A O 1
ATOM 3660 N N . TYR A 1 465 ? 18.122 0.667 -10.170 1.00 94.06 465 TYR A N 1
ATOM 3661 C CA . TYR A 1 465 ? 17.304 1.847 -10.439 1.00 94.06 465 TYR A CA 1
ATOM 3662 C C . TYR A 1 465 ? 17.480 2.923 -9.369 1.00 94.06 465 TYR A C 1
ATOM 3664 O O . TYR A 1 465 ? 17.652 2.623 -8.186 1.00 94.06 465 TYR A O 1
ATOM 3672 N N . GLY A 1 466 ? 17.476 4.188 -9.786 1.00 94.44 466 GLY A N 1
ATOM 3673 C CA . GLY A 1 466 ? 17.577 5.327 -8.872 1.00 94.44 466 GLY A CA 1
ATOM 3674 C C . GLY A 1 466 ? 16.220 5.806 -8.350 1.00 94.44 466 GLY A C 1
ATOM 3675 O O . GLY A 1 466 ? 15.163 5.353 -8.785 1.00 94.44 466 GLY A O 1
ATOM 3676 N N . ARG A 1 467 ? 16.227 6.803 -7.461 1.00 94.12 467 ARG A N 1
ATOM 3677 C CA . ARG A 1 467 ? 14.990 7.415 -6.929 1.00 94.12 467 ARG A CA 1
ATOM 3678 C C . ARG A 1 467 ? 14.349 8.448 -7.867 1.00 94.12 467 ARG A C 1
ATOM 3680 O O . ARG A 1 467 ? 13.130 8.609 -7.851 1.00 94.12 467 ARG A O 1
ATOM 3687 N N . ASN A 1 468 ? 15.153 9.099 -8.712 1.00 95.38 468 ASN A N 1
ATOM 3688 C CA . ASN A 1 468 ? 14.737 10.197 -9.591 1.00 95.38 468 ASN A CA 1
ATOM 3689 C C . ASN A 1 468 ? 14.250 9.655 -10.939 1.00 95.38 468 ASN A C 1
ATOM 3691 O O . ASN A 1 468 ? 15.003 9.642 -11.910 1.00 95.38 468 ASN A O 1
ATOM 3695 N N . TRP A 1 469 ? 13.002 9.189 -11.021 1.00 94.75 469 TRP A N 1
ATOM 3696 C CA . TRP A 1 469 ? 12.458 8.575 -12.244 1.00 94.75 469 TRP A CA 1
ATOM 3697 C C . TRP A 1 469 ? 12.543 9.470 -13.496 1.00 94.75 469 TRP A C 1
ATOM 3699 O O . TRP A 1 469 ? 12.833 8.939 -14.570 1.00 94.75 469 TRP A O 1
ATOM 3709 N N . PRO A 1 470 ? 12.414 10.811 -13.404 1.00 93.62 470 PRO A N 1
ATOM 3710 C CA . PRO A 1 470 ? 12.699 11.701 -14.534 1.00 93.62 470 PRO A CA 1
ATOM 3711 C C . PRO A 1 470 ? 14.147 11.669 -15.055 1.00 93.62 470 PRO A C 1
ATOM 3713 O O . PRO A 1 470 ? 14.415 12.175 -16.152 1.00 93.62 470 PRO A O 1
ATOM 3716 N N . GLY A 1 471 ? 15.072 11.065 -14.311 1.00 93.25 471 GLY A N 1
ATOM 3717 C CA . GLY A 1 471 ? 16.489 10.937 -14.629 1.00 93.25 471 GLY A CA 1
ATOM 3718 C C . GLY A 1 471 ? 17.276 12.257 -14.578 1.00 93.25 471 GLY A C 1
ATOM 3719 O O . GLY A 1 471 ? 16.723 13.303 -14.231 1.00 93.25 471 GLY A O 1
ATOM 3720 N N . PRO A 1 472 ? 18.563 12.227 -14.975 1.00 94.06 472 PRO A N 1
ATOM 3721 C CA . PRO A 1 472 ? 19.317 11.020 -15.321 1.00 94.06 472 PRO A CA 1
ATOM 3722 C C . PRO A 1 472 ? 19.618 10.149 -14.091 1.00 94.06 472 PRO A C 1
ATOM 3724 O O . PRO A 1 472 ? 19.575 10.623 -12.954 1.00 94.06 472 PRO A O 1
ATOM 3727 N N . TYR A 1 473 ? 19.947 8.878 -14.327 1.00 95.31 473 TYR A N 1
ATOM 3728 C CA . TYR A 1 473 ? 20.446 7.982 -13.291 1.00 95.31 473 TYR A CA 1
ATOM 3729 C C . TYR A 1 473 ? 21.710 8.560 -12.653 1.00 95.31 473 TYR A C 1
ATOM 3731 O O . TYR A 1 473 ? 22.633 8.983 -13.349 1.00 95.31 473 TYR A O 1
ATOM 3739 N N . ALA A 1 474 ? 21.750 8.541 -11.325 1.00 94.31 474 ALA A N 1
ATOM 3740 C CA . ALA A 1 474 ? 22.920 8.948 -10.555 1.00 94.31 474 ALA A CA 1
ATOM 3741 C C . ALA A 1 474 ? 23.435 7.794 -9.690 1.00 94.31 474 ALA A C 1
ATOM 3743 O O . ALA A 1 474 ? 24.602 7.418 -9.767 1.00 94.31 474 ALA A O 1
ATOM 3744 N N . LYS A 1 475 ? 22.555 7.223 -8.864 1.00 92.12 475 LYS A N 1
ATOM 3745 C CA . LYS A 1 475 ? 22.866 6.127 -7.947 1.00 92.12 475 LYS A CA 1
ATOM 3746 C C . LYS A 1 475 ? 21.594 5.353 -7.617 1.00 92.12 475 LYS A C 1
ATOM 3748 O O . LYS A 1 475 ? 20.502 5.920 -7.614 1.00 92.12 475 LYS A O 1
ATOM 3753 N N . SER A 1 476 ? 21.768 4.080 -7.283 1.00 90.94 476 SER A N 1
ATOM 3754 C CA . SER A 1 476 ? 20.748 3.232 -6.680 1.00 90.94 476 SER A CA 1
ATOM 3755 C C . SER A 1 476 ? 21.083 2.995 -5.205 1.00 90.94 476 SER A C 1
ATOM 3757 O O . SER A 1 476 ? 22.184 2.545 -4.879 1.00 90.94 476 SER A O 1
ATOM 3759 N N . THR A 1 477 ? 20.154 3.348 -4.319 1.00 90.00 477 THR A N 1
ATOM 3760 C CA . THR A 1 477 ? 20.112 2.870 -2.929 1.00 90.00 477 THR A CA 1
ATOM 3761 C C . THR A 1 477 ? 19.182 1.660 -2.844 1.00 90.00 477 THR A C 1
ATOM 3763 O O . THR A 1 477 ? 18.348 1.475 -3.731 1.00 90.00 477 THR A O 1
ATOM 3766 N N . THR A 1 478 ? 19.270 0.867 -1.773 1.00 86.75 478 THR A N 1
ATOM 3767 C CA . THR A 1 478 ? 18.361 -0.271 -1.545 1.00 86.75 478 THR A CA 1
ATOM 3768 C C . THR A 1 478 ? 16.894 0.168 -1.616 1.00 86.75 478 THR A C 1
ATOM 3770 O O . THR A 1 478 ? 16.136 -0.383 -2.406 1.00 86.75 478 THR A O 1
ATOM 3773 N N . GLN A 1 479 ? 16.520 1.257 -0.935 1.00 88.12 479 GLN A N 1
ATOM 3774 C CA . GLN A 1 479 ? 15.157 1.808 -0.988 1.00 88.12 479 GLN A CA 1
ATOM 3775 C C . GLN A 1 479 ? 14.740 2.280 -2.394 1.00 88.12 479 GLN A C 1
ATOM 3777 O O . GLN A 1 479 ? 13.618 2.031 -2.831 1.00 88.12 479 GLN A O 1
ATOM 3782 N N . ALA A 1 480 ? 15.635 2.942 -3.136 1.00 90.94 480 ALA A N 1
ATOM 3783 C CA . ALA A 1 480 ? 15.342 3.361 -4.508 1.00 90.94 480 ALA A CA 1
ATOM 3784 C C . ALA A 1 480 ? 15.117 2.165 -5.443 1.00 90.94 480 ALA A C 1
ATOM 3786 O O . ALA A 1 480 ? 14.268 2.217 -6.333 1.00 90.94 480 ALA A O 1
ATOM 3787 N N . HIS A 1 481 ? 15.870 1.088 -5.224 1.00 88.81 481 HIS A N 1
ATOM 3788 C CA . HIS A 1 481 ? 15.737 -0.153 -5.971 1.00 88.81 481 HIS A CA 1
ATOM 3789 C C . HIS A 1 481 ? 14.420 -0.863 -5.656 1.00 88.81 481 HIS A C 1
ATOM 3791 O O . HIS A 1 481 ? 13.730 -1.283 -6.581 1.00 88.81 481 HIS A O 1
ATOM 3797 N N . VAL A 1 482 ? 14.034 -0.936 -4.377 1.00 89.00 482 VAL A N 1
ATOM 3798 C CA . VAL A 1 482 ? 12.730 -1.469 -3.946 1.00 89.00 482 VAL A CA 1
ATOM 3799 C C . VAL A 1 482 ? 11.588 -0.725 -4.636 1.00 89.00 482 VAL A C 1
ATOM 3801 O O . VAL A 1 482 ? 10.713 -1.359 -5.222 1.00 89.00 482 VAL A O 1
ATOM 3804 N N . ALA A 1 483 ? 11.654 0.609 -4.686 1.00 91.88 483 ALA A N 1
ATOM 3805 C CA . ALA A 1 483 ? 10.621 1.420 -5.321 1.00 91.88 483 ALA A CA 1
ATOM 3806 C C . ALA A 1 483 ? 10.429 1.129 -6.826 1.00 91.88 483 ALA A C 1
ATOM 3808 O O . ALA A 1 483 ? 9.374 1.422 -7.391 1.00 91.88 483 ALA A O 1
ATOM 3809 N N . ALA A 1 484 ? 11.433 0.562 -7.501 1.00 92.62 484 ALA A N 1
ATOM 3810 C CA . ALA A 1 484 ? 11.317 0.160 -8.899 1.00 92.62 484 ALA A CA 1
ATOM 3811 C C . ALA A 1 484 ? 10.623 -1.201 -9.077 1.00 92.62 484 ALA A C 1
ATOM 3813 O O . ALA A 1 484 ? 9.995 -1.419 -10.114 1.00 92.62 484 ALA A O 1
ATOM 3814 N N . LEU A 1 485 ? 10.701 -2.106 -8.093 1.00 89.06 485 LEU A N 1
ATOM 3815 C CA . LEU A 1 485 ? 10.238 -3.490 -8.237 1.00 89.06 485 LEU A CA 1
ATOM 3816 C C . LEU A 1 485 ? 8.747 -3.590 -8.557 1.00 89.06 485 LEU A C 1
ATOM 3818 O O . LEU A 1 485 ? 8.382 -4.327 -9.467 1.00 89.06 485 LEU A O 1
ATOM 3822 N N . ASP A 1 486 ? 7.889 -2.810 -7.896 1.00 91.19 486 ASP A N 1
ATOM 3823 C CA . ASP A 1 486 ? 6.442 -2.842 -8.161 1.00 91.19 486 ASP A CA 1
ATOM 3824 C C . ASP A 1 486 ? 6.089 -2.466 -9.611 1.00 91.19 486 ASP A C 1
ATOM 3826 O O . ASP A 1 486 ? 5.110 -2.970 -10.165 1.00 91.19 486 ASP A O 1
ATOM 3830 N N . VAL A 1 487 ? 6.905 -1.628 -10.264 1.00 91.94 487 VAL A N 1
ATOM 3831 C CA . VAL A 1 487 ? 6.756 -1.311 -11.693 1.00 91.94 487 VAL A CA 1
ATOM 3832 C C . VAL A 1 487 ? 7.187 -2.495 -12.566 1.00 91.94 487 VAL A C 1
ATOM 3834 O O . VAL A 1 487 ? 6.516 -2.807 -13.550 1.00 91.94 487 VAL A O 1
ATOM 3837 N N . LEU A 1 488 ? 8.287 -3.165 -12.208 1.00 87.94 488 LEU A N 1
ATOM 3838 C CA . LEU A 1 488 ? 8.805 -4.329 -12.937 1.00 87.94 488 LEU A CA 1
ATOM 3839 C C . LEU A 1 488 ? 7.833 -5.516 -12.885 1.00 87.94 488 LEU A C 1
ATOM 3841 O O . LEU A 1 488 ? 7.534 -6.111 -13.921 1.00 87.94 488 LEU A O 1
ATOM 3845 N N . ILE A 1 489 ? 7.288 -5.807 -11.700 1.00 84.06 489 ILE A N 1
ATOM 3846 C CA . ILE A 1 489 ? 6.253 -6.829 -11.478 1.00 84.06 489 ILE A CA 1
ATOM 3847 C C . ILE A 1 489 ? 5.036 -6.549 -12.355 1.00 84.06 489 ILE A C 1
ATOM 3849 O O . ILE A 1 489 ? 4.553 -7.425 -13.075 1.00 84.06 489 ILE A O 1
ATOM 3853 N N . ALA A 1 490 ? 4.542 -5.308 -12.308 1.00 82.50 490 ALA A N 1
ATOM 3854 C CA . ALA A 1 490 ? 3.340 -4.917 -13.026 1.00 82.50 490 ALA A CA 1
ATOM 3855 C C . ALA A 1 490 ? 3.455 -5.162 -14.541 1.00 82.50 490 ALA A C 1
ATOM 3857 O O . ALA A 1 490 ? 2.462 -5.500 -15.188 1.00 82.50 490 ALA A O 1
ATOM 3858 N N . LEU A 1 491 ? 4.657 -5.036 -15.107 1.00 77.38 491 LEU A N 1
ATOM 3859 C CA . LEU A 1 491 ? 4.903 -5.311 -16.520 1.00 77.38 491 LEU A CA 1
ATOM 3860 C C . LEU A 1 491 ? 5.118 -6.770 -16.868 1.00 77.38 491 LEU A C 1
ATOM 3862 O O . LEU A 1 491 ? 4.717 -7.179 -17.954 1.00 77.38 491 LEU A O 1
ATOM 3866 N N . GLU A 1 492 ? 5.730 -7.562 -15.993 1.00 74.44 492 GLU A N 1
ATOM 3867 C CA . GLU A 1 492 ? 5.885 -8.993 -16.256 1.00 74.44 492 GLU A CA 1
ATOM 3868 C C . GLU A 1 492 ? 4.522 -9.691 -16.401 1.00 74.44 492 GLU A C 1
ATOM 3870 O O . GLU A 1 492 ? 4.372 -10.627 -17.189 1.00 74.44 492 GLU A O 1
ATOM 3875 N N . LEU A 1 493 ? 3.502 -9.176 -15.710 1.00 65.94 493 LEU A N 1
ATOM 3876 C CA . LEU A 1 493 ? 2.118 -9.627 -15.833 1.00 65.94 493 LEU A CA 1
ATOM 3877 C C . LEU A 1 493 ? 1.411 -9.189 -17.116 1.00 65.94 493 LEU A C 1
ATOM 3879 O O . LEU A 1 493 ? 0.511 -9.889 -17.583 1.00 65.94 493 LEU A O 1
ATOM 3883 N N . ASN A 1 494 ? 1.793 -8.045 -17.683 1.00 66.56 494 ASN A N 1
ATOM 3884 C CA . ASN A 1 494 ? 1.232 -7.545 -18.935 1.00 66.56 494 ASN A CA 1
ATOM 3885 C C . ASN A 1 494 ? 2.332 -7.168 -19.938 1.00 66.56 494 ASN A C 1
ATOM 3887 O O . ASN A 1 494 ? 2.422 -6.030 -20.390 1.00 66.56 494 ASN A O 1
ATOM 3891 N N . PRO A 1 495 ? 3.187 -8.116 -20.336 1.00 63.72 495 PRO A N 1
ATOM 3892 C CA . PRO A 1 495 ? 4.350 -7.791 -21.145 1.00 63.72 495 PRO A CA 1
ATOM 3893 C C . PRO A 1 495 ? 3.931 -7.384 -22.558 1.00 63.72 495 PRO A C 1
ATOM 3895 O O . PRO A 1 495 ? 4.605 -6.587 -23.197 1.00 63.72 495 PRO A O 1
ATOM 3898 N N . ASP A 1 496 ? 2.777 -7.855 -23.035 1.00 63.12 496 ASP A N 1
ATOM 3899 C CA . ASP A 1 496 ? 2.236 -7.469 -24.338 1.00 63.12 496 ASP A CA 1
ATOM 3900 C C . ASP A 1 496 ? 1.828 -5.978 -24.377 1.00 63.12 496 ASP A C 1
ATOM 3902 O O . ASP A 1 496 ? 1.710 -5.418 -25.468 1.00 63.12 496 ASP A O 1
ATOM 3906 N N . SER A 1 497 ? 1.651 -5.304 -23.228 1.00 62.66 497 SER A N 1
ATOM 3907 C CA . SER A 1 497 ? 1.343 -3.869 -23.204 1.00 62.66 497 SER A CA 1
ATOM 3908 C C . SER A 1 497 ? 2.543 -2.973 -23.428 1.00 62.66 497 SER A C 1
ATOM 3910 O O . SER A 1 497 ? 2.403 -1.907 -24.027 1.00 62.66 497 SER A O 1
ATOM 3912 N N . ALA A 1 498 ? 3.710 -3.364 -22.927 1.00 58.47 498 ALA A N 1
ATOM 3913 C CA . ALA A 1 498 ? 4.960 -2.699 -23.254 1.00 58.47 498 ALA A CA 1
ATOM 3914 C C . ALA A 1 498 ? 5.521 -3.232 -24.588 1.00 58.47 498 ALA A C 1
ATOM 3916 O O . ALA A 1 498 ? 6.211 -2.519 -25.306 1.00 58.47 498 ALA A O 1
ATOM 3917 N N . TYR A 1 499 ? 5.164 -4.453 -24.990 1.00 64.50 499 TYR A N 1
ATOM 3918 C CA . TYR A 1 499 ? 5.754 -5.122 -26.149 1.00 64.50 499 TYR A CA 1
ATOM 3919 C C . TYR A 1 499 ? 4.682 -5.790 -27.020 1.00 64.50 499 TYR A C 1
ATOM 3921 O O . TYR A 1 499 ? 4.619 -7.021 -27.096 1.00 64.50 499 TYR A O 1
ATOM 3929 N N . PRO A 1 500 ? 3.822 -5.012 -27.705 1.00 51.47 500 PRO A N 1
ATOM 3930 C CA . PRO A 1 500 ? 2.836 -5.583 -28.610 1.00 51.47 500 PRO A CA 1
ATOM 3931 C C . PRO A 1 500 ? 3.540 -6.411 -29.693 1.00 51.47 500 PRO A C 1
ATOM 3933 O O . PRO A 1 500 ? 4.569 -6.013 -30.237 1.00 51.47 500 PRO A O 1
ATOM 3936 N N . LYS A 1 501 ? 2.967 -7.572 -30.041 1.00 47.03 501 LYS A N 1
ATOM 3937 C CA . LYS A 1 501 ? 3.509 -8.565 -31.000 1.00 47.03 501 LYS A CA 1
ATOM 3938 C C . LYS A 1 501 ? 3.731 -8.049 -32.436 1.00 47.03 501 LYS A C 1
ATOM 3940 O O . LYS A 1 501 ? 4.041 -8.840 -33.331 1.00 47.03 501 LYS A O 1
ATOM 3945 N N . SER A 1 502 ? 3.629 -6.746 -32.688 1.00 44.09 502 SER A N 1
ATOM 3946 C CA . SER A 1 502 ? 3.778 -6.104 -33.996 1.00 44.09 502 SER A CA 1
ATOM 3947 C C . SER A 1 502 ? 5.221 -6.014 -34.516 1.00 44.09 502 SER A C 1
ATOM 3949 O O . SER A 1 502 ? 5.488 -5.189 -35.378 1.00 44.09 502 SER A O 1
ATOM 3951 N N . ASN A 1 503 ? 6.126 -6.889 -34.063 1.00 39.06 503 ASN A N 1
ATOM 3952 C CA . ASN A 1 503 ? 7.389 -7.193 -34.751 1.00 39.06 503 ASN A CA 1
ATOM 3953 C C . ASN A 1 503 ? 7.497 -8.663 -35.206 1.00 39.06 503 ASN A C 1
ATOM 3955 O O . ASN A 1 503 ? 8.554 -9.102 -35.643 1.00 39.06 503 ASN A O 1
ATOM 3959 N N . THR A 1 504 ? 6.398 -9.426 -35.201 1.00 37.44 504 THR A N 1
ATOM 3960 C CA . THR A 1 504 ? 6.339 -10.757 -35.853 1.00 37.44 504 THR A CA 1
ATOM 3961 C C . THR A 1 504 ? 5.922 -10.693 -37.330 1.00 37.44 504 THR A C 1
ATOM 3963 O O . THR A 1 504 ? 5.440 -11.669 -37.895 1.00 37.44 504 THR A O 1
ATOM 3966 N N . GLY A 1 505 ? 6.135 -9.545 -37.980 1.00 35.66 505 GLY A N 1
ATOM 3967 C CA . GLY A 1 505 ? 5.742 -9.278 -39.365 1.00 35.66 505 GLY A CA 1
ATOM 3968 C C . GLY A 1 505 ? 6.881 -8.810 -40.268 1.00 35.66 505 GLY A C 1
ATOM 3969 O O . GLY A 1 505 ? 6.636 -8.010 -41.156 1.00 35.66 505 GLY A O 1
ATOM 3970 N N . ALA A 1 506 ? 8.116 -9.251 -40.035 1.00 31.14 506 ALA A N 1
ATOM 3971 C CA . ALA A 1 506 ? 9.186 -9.200 -41.031 1.00 31.14 506 ALA A CA 1
ATOM 3972 C C . ALA A 1 506 ? 10.302 -10.163 -40.613 1.00 31.14 506 ALA A C 1
ATOM 3974 O O . ALA A 1 506 ? 11.382 -9.759 -40.187 1.00 31.14 506 ALA A O 1
ATOM 3975 N N . ALA A 1 507 ? 10.056 -11.465 -40.761 1.00 29.91 507 ALA A N 1
ATOM 3976 C CA . ALA A 1 507 ? 11.172 -12.324 -41.114 1.00 29.91 507 ALA A CA 1
ATOM 3977 C C . ALA A 1 507 ? 11.695 -11.784 -42.451 1.00 29.91 507 ALA A C 1
ATOM 3979 O O . ALA A 1 507 ? 11.074 -11.988 -43.492 1.00 29.91 507 ALA A O 1
ATOM 3980 N N . MET A 1 508 ? 12.799 -11.033 -42.420 1.00 29.50 508 MET A N 1
ATOM 3981 C CA . MET A 1 508 ? 13.647 -10.885 -43.593 1.00 29.50 508 MET A CA 1
ATOM 3982 C C . MET A 1 508 ? 14.104 -12.296 -43.962 1.00 29.50 508 MET A C 1
ATOM 3984 O O . MET A 1 508 ? 15.128 -12.788 -43.491 1.00 29.50 508 MET A O 1
ATOM 3988 N N . THR A 1 509 ? 13.337 -12.972 -44.812 1.00 28.42 509 THR A N 1
ATOM 3989 C CA . THR A 1 509 ? 13.928 -13.911 -45.750 1.00 28.42 509 THR A CA 1
ATOM 3990 C C . THR A 1 509 ? 14.949 -13.107 -46.537 1.00 28.42 509 THR A C 1
ATOM 3992 O O . THR A 1 509 ? 14.598 -12.291 -47.386 1.00 28.42 509 THR A O 1
ATOM 3995 N N . LEU A 1 510 ? 16.224 -13.312 -46.206 1.00 30.27 510 LEU A N 1
ATOM 3996 C CA . LEU A 1 510 ? 17.345 -13.070 -47.102 1.00 30.27 510 LEU A CA 1
ATOM 3997 C C . LEU A 1 510 ? 17.129 -13.952 -48.335 1.00 30.27 510 LEU A C 1
ATOM 3999 O O . LEU A 1 510 ? 17.703 -15.031 -48.476 1.00 30.27 510 LEU A O 1
ATOM 4003 N N . GLU A 1 511 ? 16.254 -13.506 -49.228 1.00 30.84 511 GLU A N 1
ATOM 4004 C CA . GLU A 1 511 ? 16.256 -13.976 -50.594 1.00 30.84 511 GLU A CA 1
ATOM 4005 C C . GLU A 1 511 ? 17.545 -13.416 -51.193 1.00 30.84 511 GLU A C 1
ATOM 4007 O O . GLU A 1 511 ? 17.683 -12.216 -51.433 1.00 30.84 511 GLU A O 1
ATOM 4012 N N . LYS A 1 512 ? 18.557 -14.282 -51.318 1.00 31.59 512 LYS A N 1
ATOM 4013 C CA . LYS A 1 512 ? 19.779 -13.971 -52.055 1.00 31.59 512 LYS A CA 1
ATOM 4014 C C . LYS A 1 512 ? 19.345 -13.446 -53.419 1.00 31.59 512 LYS A C 1
ATOM 4016 O O . LYS A 1 512 ? 18.905 -14.233 -54.257 1.00 31.59 512 LYS A O 1
ATOM 4021 N N . GLN A 1 513 ? 19.483 -12.140 -53.644 1.00 30.39 513 GLN A N 1
ATOM 4022 C CA . GLN A 1 513 ? 19.436 -11.572 -54.982 1.00 30.39 513 GLN A CA 1
ATOM 4023 C C . GLN A 1 513 ? 20.479 -12.319 -55.815 1.00 30.39 513 GLN A C 1
ATOM 4025 O O . GLN A 1 513 ? 21.685 -12.122 -55.664 1.00 30.39 513 GLN A O 1
ATOM 4030 N N . LYS A 1 514 ? 20.013 -13.243 -56.660 1.00 34.16 514 LYS A N 1
ATOM 4031 C CA . LYS A 1 514 ? 20.831 -13.783 -57.739 1.00 34.16 514 LYS A CA 1
ATOM 4032 C C . LYS A 1 514 ? 21.171 -12.607 -58.658 1.00 34.16 514 LYS A C 1
ATOM 4034 O O . LYS A 1 514 ? 20.255 -11.872 -59.033 1.00 34.16 514 LYS A O 1
ATOM 4039 N N . PRO A 1 515 ? 22.445 -12.415 -59.028 1.00 31.78 515 PRO A N 1
ATOM 4040 C CA . PRO A 1 515 ? 22.805 -11.384 -59.986 1.00 31.78 515 PRO A CA 1
ATOM 4041 C C . PRO A 1 515 ? 22.077 -11.640 -61.317 1.00 31.78 515 PRO A C 1
ATOM 4043 O O . PRO A 1 515 ? 21.848 -12.802 -61.676 1.00 31.78 515 PRO A O 1
ATOM 4046 N N . PRO A 1 516 ? 21.687 -10.582 -62.047 1.00 30.19 516 PRO A N 1
ATOM 4047 C CA . PRO A 1 516 ? 20.958 -10.723 -63.296 1.00 30.19 516 PRO A CA 1
ATOM 4048 C C . PRO A 1 516 ? 21.815 -11.481 -64.312 1.00 30.19 516 PRO A C 1
ATOM 4050 O O . PRO A 1 516 ? 22.909 -11.055 -64.681 1.00 30.19 516 PRO A O 1
ATOM 4053 N N . VAL A 1 517 ? 21.305 -12.626 -64.766 1.00 33.94 517 VAL A N 1
ATOM 4054 C CA . VAL A 1 517 ? 21.880 -13.373 -65.883 1.00 33.94 517 VAL A CA 1
ATOM 4055 C C . VAL A 1 517 ? 21.626 -12.566 -67.152 1.00 33.94 517 VAL A C 1
ATOM 4057 O O . VAL A 1 517 ? 20.493 -12.446 -67.617 1.00 33.94 517 VAL A O 1
ATOM 4060 N N . VAL A 1 518 ? 22.695 -12.007 -67.712 1.00 33.72 518 VAL A N 1
ATOM 4061 C CA . VAL A 1 518 ? 22.709 -11.436 -69.059 1.00 33.72 518 VAL A CA 1
ATOM 4062 C C . VAL A 1 518 ? 22.525 -12.588 -70.048 1.00 33.72 518 VAL A C 1
ATOM 4064 O O . VAL A 1 518 ? 23.456 -13.338 -70.332 1.00 33.72 518 VAL A O 1
ATOM 4067 N N . ALA A 1 519 ? 21.308 -12.757 -70.561 1.00 32.00 519 ALA A N 1
ATOM 4068 C CA . ALA A 1 519 ? 21.048 -13.665 -71.668 1.00 32.00 519 ALA A CA 1
ATOM 4069 C C . ALA A 1 519 ? 21.515 -13.006 -72.975 1.00 32.00 519 ALA A C 1
ATOM 4071 O O . ALA A 1 519 ? 20.840 -12.143 -73.540 1.00 32.00 519 ALA A O 1
ATOM 4072 N N . ALA A 1 520 ? 22.691 -13.417 -73.449 1.00 30.66 520 ALA A N 1
ATOM 4073 C CA . ALA A 1 520 ? 23.168 -13.117 -74.788 1.00 30.66 520 ALA A CA 1
ATOM 4074 C C . ALA A 1 520 ? 22.198 -13.712 -75.826 1.00 30.66 520 ALA A C 1
ATOM 4076 O O . ALA A 1 520 ? 22.086 -14.929 -75.968 1.00 30.66 520 ALA A O 1
ATOM 4077 N N . LYS A 1 521 ? 21.495 -12.847 -76.565 1.00 33.00 521 LYS A N 1
ATOM 4078 C CA . LYS A 1 521 ? 20.793 -13.229 -77.795 1.00 33.00 521 LYS A CA 1
ATOM 4079 C C . LYS A 1 521 ? 21.835 -13.474 -78.884 1.00 33.00 521 LYS A C 1
ATOM 4081 O O . LYS A 1 521 ? 22.367 -12.531 -79.462 1.00 33.00 521 LYS A O 1
ATOM 4086 N N . THR A 1 522 ? 22.118 -14.735 -79.178 1.00 33.59 522 THR A N 1
ATOM 4087 C CA . THR A 1 522 ? 22.818 -15.131 -80.400 1.00 33.59 522 THR A CA 1
ATOM 4088 C C . THR A 1 522 ? 21.824 -15.174 -81.561 1.00 33.59 522 THR A C 1
ATOM 4090 O O . THR A 1 522 ? 20.912 -15.997 -81.606 1.00 33.59 522 THR A O 1
ATOM 4093 N N . CYS A 1 523 ? 22.001 -14.262 -82.517 1.00 30.17 523 CYS A N 1
ATOM 4094 C CA . CYS A 1 523 ? 21.377 -14.336 -83.833 1.00 30.17 523 CYS A CA 1
ATOM 4095 C C . CYS A 1 523 ? 21.961 -15.527 -84.609 1.00 30.17 523 CYS A C 1
ATOM 4097 O O . CYS A 1 523 ? 23.170 -15.584 -84.831 1.00 30.17 523 CYS A O 1
ATOM 4099 N N . ARG A 1 524 ? 21.110 -16.449 -85.075 1.00 32.44 524 ARG A N 1
ATOM 4100 C CA . ARG A 1 524 ? 21.441 -17.351 -86.188 1.00 32.44 524 ARG A CA 1
ATOM 4101 C C . ARG A 1 524 ? 20.837 -16.794 -87.474 1.00 32.44 524 ARG A C 1
ATOM 4103 O O . ARG A 1 524 ? 19.635 -16.547 -87.530 1.00 32.44 524 ARG A O 1
ATOM 4110 N N . LYS A 1 525 ? 21.690 -16.628 -88.488 1.00 31.53 525 LYS A N 1
ATOM 4111 C CA . LYS A 1 525 ? 21.310 -16.492 -89.899 1.00 31.53 525 LYS A CA 1
ATOM 4112 C C . LYS A 1 525 ? 20.495 -17.719 -90.331 1.00 31.53 525 LYS A C 1
ATOM 4114 O O . LYS A 1 525 ? 20.863 -18.841 -89.986 1.00 31.53 525 LYS A O 1
ATOM 4119 N N . LYS A 1 526 ? 19.426 -17.483 -91.089 1.00 38.41 526 LYS A N 1
ATOM 4120 C CA . LYS A 1 526 ? 18.922 -18.412 -92.106 1.00 38.41 526 LYS A CA 1
ATOM 4121 C C . LYS A 1 526 ? 19.362 -17.870 -93.465 1.00 38.41 526 LYS A C 1
ATOM 4123 O O . LYS A 1 526 ? 19.520 -16.654 -93.584 1.00 38.41 526 LYS A O 1
ATOM 4128 N N . ASP A 1 527 ? 19.607 -18.801 -94.376 1.00 38.94 527 ASP A N 1
ATOM 4129 C CA . ASP A 1 527 ? 20.007 -18.604 -95.773 1.00 38.94 527 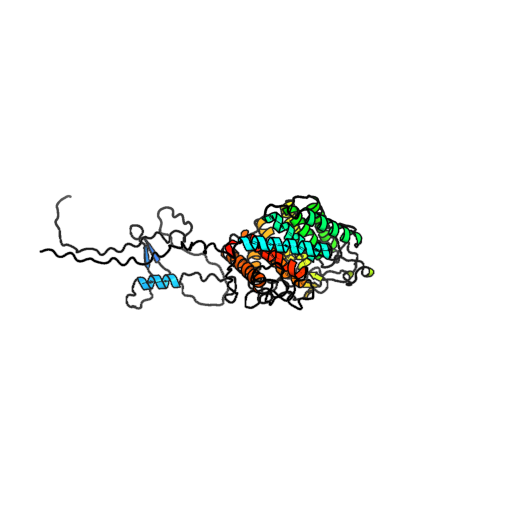ASP A CA 1
ATOM 4130 C C . ASP A 1 527 ? 19.190 -17.543 -96.520 1.00 38.94 527 ASP A C 1
ATOM 4132 O O . ASP A 1 527 ? 17.967 -17.435 -96.247 1.00 38.94 527 ASP A O 1
#

Sequence (527 aa):
MSEFDRSPSPFNLPSRIKGSLLCSQIAPLIGSIRLDHESHGHLLCARSSLPPWGVWYSRAAIHVRRVRGDRYICTIPAAGFPFPRLDPMYCALLLSAIIAPVGAQILPTSFVKPTFGQPKASIEKYTWESYQSLLSSYQKEGIGKSWVDENAWTAVAQYDLQRKKRDFYNDVRKAQDEYAGVTSDQQPWKTALVNYYNDDIGWAALSHIAAYDAYGDQIFLDRAKGAYEFILNHGFISADVIKTGYLKGTKNPDNKIQASCGGKSMIGGVYWVNGGNPAEDPLNAAGHDAVNSVSTGTFALLGTELCRVTTERKYCDTSYLNVWWMDRHMVTPEGLLWDNMSGQTCKVVDWRFTHNQGLYFATYAALGRLTGNATATNIAKESVKKATSSAPWNTKSGWIDEGSGDAAQTNDAIEFKAIMIRYLHRIVGWFNDRELTEAVTGYINIQYYALTQRNSDNKDHPVRYGRNWPGPYAKSTTQAHVAALDVLIALELNPDSAYPKSNTGAAMTLEKQKPPVVAAKTCRKKD

InterPro domains:
  IPR005198 Glycoside hydrolase, family 76 [PF03663] (145-495)
  IPR008928 Six-hairpin glycosidase superfamily [SSF48208] (146-455)
  IPR053169 Meiotically Up-regulated Gene Protein [PTHR47791] (122-491)

Radius of gyration: 32.38 Å; chains: 1; bounding box: 98×48×125 Å

Foldseek 3Di:
DDDDDDDDDDDDDDDDDDDDDDPPPCVVPDPDDDDDDDDDDDDDDDDDDDDDDDDDDDDFDWDWDDDPDPDIDIDTDDPDDDDDDDDPVVVVVVVVVVPPPPPPQLADPLADQDADPDDLVLLVVLLVLLLVVLVVVCVVVPQDQFLLSLLLLLLVLLLLLLVVHCPCVVVSVVSQVVNQCVQLVLAPNSGGLDHFFLLSSLSSLSSLLSNCSRPVDVVSVVSSVRSLVCQVQQWFAAPVCLVVQHRPPAQQPPLGFDCDDPPHGQGQFTARTSHDDCVSDPVSSNPAQKGWLSSSLSSLLSLLSNCVVVVDCVSLVSSVRSLVSQVVQAQDPLRFGFTIAGRHPSHTHRDGFLLSLQSNLLSLLSSCLSPVPVVSNVSSLVSLSCSQHPPVQQDSNSEGQFQDDPQVDDDDRLQRQLSSLLSLLVRLVSPPDVSSNLSSLSSLLSQVCLFLCAAAPDNVNGNAGTSGSVHNHDDGDSSNSSSCSSSSSSCSSVVCSNPPPVVVPDPPPPPPPDPDDDDDDDDDDDD

Organism: Papiliotrema laurentii (NCBI:txid5418)

pLDDT: mean 75.21, std 26.61, range [21.95, 98.94]